Protein AF-A0A4S4DG27-F1 (afdb_monomer)

pLDDT: mean 75.04, std 24.44, range [25.06, 98.69]

Organism: Camellia sinensis var. sinensis (NCBI:txid542762)

Structure (mmCIF, N/CA/C/O backbone):
data_AF-A0A4S4DG27-F1
#
_entry.id   AF-A0A4S4DG27-F1
#
loop_
_atom_site.group_PDB
_atom_site.id
_atom_site.type_symbol
_atom_site.label_atom_id
_atom_site.label_alt_id
_atom_site.label_comp_id
_atom_site.label_asym_id
_atom_site.label_entity_id
_atom_site.label_seq_id
_atom_site.pdbx_PDB_ins_code
_atom_site.Cartn_x
_atom_site.Cartn_y
_atom_site.Cartn_z
_atom_site.occupancy
_atom_site.B_iso_or_equiv
_atom_site.auth_seq_id
_atom_site.auth_comp_id
_atom_site.auth_asym_id
_atom_site.auth_atom_id
_atom_site.pdbx_PDB_model_num
ATOM 1 N N . MET A 1 1 ? -19.578 58.127 8.971 1.00 31.83 1 MET A N 1
ATOM 2 C CA . MET A 1 1 ? -19.107 56.730 8.845 1.00 31.83 1 MET A CA 1
ATOM 3 C C . MET A 1 1 ? -17.955 56.717 7.856 1.00 31.83 1 MET A C 1
ATOM 5 O O . MET A 1 1 ? -18.185 56.857 6.665 1.00 31.83 1 MET A O 1
ATOM 9 N N . SER A 1 2 ? -16.724 56.705 8.370 1.00 25.06 2 SER A N 1
ATOM 10 C CA . SER A 1 2 ? -15.494 56.763 7.574 1.00 25.06 2 SER A CA 1
ATOM 11 C C . SER A 1 2 ? -15.225 55.399 6.943 1.00 25.06 2 SER A C 1
ATOM 13 O O . SER A 1 2 ? -15.121 54.395 7.647 1.00 25.06 2 SER A O 1
ATOM 15 N N . THR A 1 3 ? -15.148 55.359 5.617 1.00 27.80 3 THR A N 1
ATOM 16 C CA . THR A 1 3 ? -14.772 54.188 4.828 1.00 27.80 3 THR A CA 1
ATOM 17 C C . T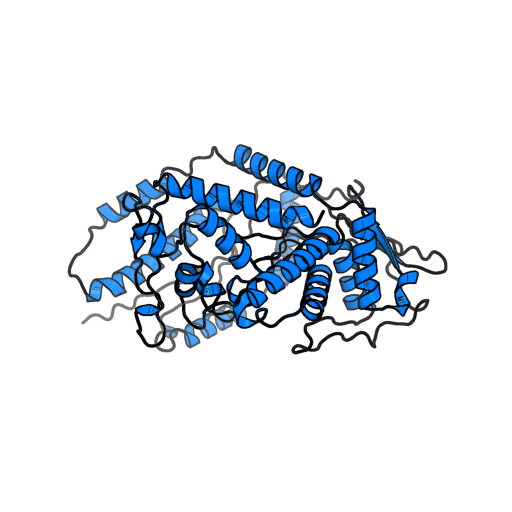HR A 1 3 ? -13.282 53.920 5.043 1.00 27.80 3 THR A C 1
ATOM 19 O O . THR A 1 3 ? -12.430 54.445 4.328 1.00 27.80 3 THR A O 1
ATOM 22 N N . ALA A 1 4 ? -12.945 53.111 6.047 1.00 27.42 4 ALA A N 1
ATOM 23 C CA . ALA A 1 4 ? -11.597 52.582 6.196 1.00 27.42 4 ALA A CA 1
ATOM 24 C C . ALA A 1 4 ? -11.331 51.604 5.039 1.00 27.42 4 ALA A C 1
ATOM 26 O O . ALA A 1 4 ? -11.720 50.438 5.081 1.00 27.42 4 ALA A O 1
ATOM 27 N N . LYS A 1 5 ? -10.700 52.090 3.964 1.00 25.20 5 LYS A N 1
ATOM 28 C CA . LYS A 1 5 ? -10.095 51.228 2.944 1.00 25.20 5 LYS A CA 1
ATOM 29 C C . LYS A 1 5 ? -8.916 50.506 3.597 1.00 25.20 5 LYS A C 1
ATOM 31 O O . LYS A 1 5 ? -7.836 51.074 3.718 1.00 25.20 5 LYS A O 1
ATOM 36 N N . PHE A 1 6 ? -9.124 49.269 4.030 1.00 31.59 6 PHE A N 1
ATOM 37 C CA . PHE A 1 6 ? -8.030 48.396 4.443 1.00 31.59 6 PHE A CA 1
ATOM 38 C C . PHE A 1 6 ? -7.349 47.836 3.192 1.00 31.59 6 PHE A C 1
ATOM 40 O O . PHE A 1 6 ? -7.938 47.058 2.445 1.00 31.59 6 PHE A O 1
ATOM 47 N N . ILE A 1 7 ? -6.114 48.272 2.945 1.00 26.44 7 ILE A N 1
ATOM 48 C CA . ILE A 1 7 ? -5.231 47.690 1.932 1.00 26.44 7 ILE A CA 1
ATOM 49 C C . ILE A 1 7 ? -4.602 46.449 2.569 1.00 26.44 7 ILE A C 1
ATOM 51 O O . ILE A 1 7 ? -3.733 46.578 3.430 1.00 26.44 7 ILE A O 1
ATOM 55 N N . LEU A 1 8 ? -5.039 45.250 2.172 1.00 30.89 8 LEU A N 1
ATOM 56 C CA . LEU A 1 8 ? -4.327 44.021 2.521 1.00 30.89 8 LEU A CA 1
ATOM 57 C C . LEU A 1 8 ? -3.276 43.750 1.441 1.00 30.89 8 LEU A C 1
ATOM 59 O O . LEU A 1 8 ? -3.596 43.348 0.322 1.00 30.89 8 LEU A O 1
ATOM 63 N N . LEU A 1 9 ? -2.013 44.011 1.771 1.00 28.42 9 LEU A N 1
ATOM 64 C CA . LEU A 1 9 ? -0.880 43.693 0.911 1.00 28.42 9 LEU A CA 1
ATOM 65 C C . LEU A 1 9 ? -0.522 42.213 1.110 1.00 28.42 9 LEU A C 1
ATOM 67 O O . LEU A 1 9 ? 0.079 41.849 2.119 1.00 28.42 9 LEU A O 1
ATOM 71 N N . ILE A 1 10 ? -0.899 41.347 0.167 1.00 32.72 10 ILE A N 1
ATOM 72 C CA . ILE A 1 10 ? -0.454 39.947 0.170 1.00 32.72 10 ILE A CA 1
ATOM 73 C C . ILE A 1 10 ? 0.900 39.894 -0.544 1.00 32.72 10 ILE A C 1
ATOM 75 O O . ILE A 1 10 ? 0.972 39.925 -1.773 1.00 32.72 10 ILE A O 1
ATOM 79 N N . LEU A 1 11 ? 1.985 39.832 0.232 1.00 29.34 11 LEU A N 1
ATOM 80 C CA . LEU A 1 11 ? 3.308 39.495 -0.293 1.00 29.34 11 LEU A CA 1
ATOM 81 C C . LEU A 1 11 ? 3.379 37.981 -0.523 1.00 29.34 11 LEU A C 1
ATOM 83 O O . LEU A 1 11 ? 3.430 37.204 0.427 1.00 29.34 11 LEU A O 1
ATOM 87 N N . ILE A 1 12 ? 3.428 37.559 -1.786 1.00 32.47 12 ILE A N 1
ATOM 88 C CA . ILE A 1 12 ? 3.826 36.193 -2.140 1.00 32.47 12 ILE A CA 1
ATOM 89 C C . ILE A 1 12 ? 5.352 36.197 -2.249 1.00 32.47 12 ILE A C 1
ATOM 91 O O . ILE A 1 12 ? 5.910 36.607 -3.268 1.00 32.47 12 ILE A O 1
ATOM 95 N N . ILE A 1 13 ? 6.028 35.791 -1.174 1.00 31.36 13 ILE A N 1
ATOM 96 C CA . ILE A 1 13 ? 7.481 35.603 -1.159 1.00 31.36 13 ILE A CA 1
ATOM 97 C C . ILE A 1 13 ? 7.757 34.146 -1.530 1.00 31.36 13 ILE A C 1
ATOM 99 O O . ILE A 1 13 ? 7.454 33.237 -0.764 1.00 31.36 13 ILE A O 1
ATOM 103 N N . LEU A 1 14 ? 8.334 33.917 -2.708 1.00 30.06 14 LEU A N 1
ATOM 104 C CA . LEU A 1 14 ? 8.926 32.627 -3.065 1.00 30.06 14 LEU A CA 1
ATOM 105 C C . LEU A 1 14 ? 10.435 32.760 -2.846 1.00 30.06 14 LEU A C 1
ATOM 107 O O . LEU A 1 14 ? 11.120 33.375 -3.662 1.00 30.06 14 LEU A O 1
ATOM 111 N N . LEU A 1 15 ? 10.919 32.271 -1.701 1.00 28.48 15 LEU A N 1
ATOM 112 C CA . LEU A 1 15 ? 12.336 32.317 -1.332 1.00 28.48 15 LEU A CA 1
ATOM 113 C C . LEU A 1 15 ? 13.125 31.235 -2.089 1.00 28.48 15 LEU A C 1
ATOM 115 O O . LEU A 1 15 ? 12.677 30.087 -2.130 1.00 28.48 15 LEU A O 1
ATOM 119 N N . PRO A 1 16 ? 14.321 31.545 -2.616 1.00 30.72 16 PRO A N 1
ATOM 120 C CA . PRO A 1 16 ? 15.330 30.528 -2.863 1.00 30.72 16 PRO A CA 1
ATOM 121 C C . PRO A 1 16 ? 15.828 29.997 -1.512 1.00 30.72 16 PRO A C 1
ATOM 123 O O . PRO A 1 16 ? 16.142 30.774 -0.607 1.00 30.72 16 PRO A O 1
ATOM 126 N N . ILE A 1 17 ? 15.897 28.676 -1.368 1.00 30.66 17 ILE A N 1
ATOM 127 C CA . ILE A 1 17 ? 16.534 28.032 -0.216 1.00 30.66 17 ILE A CA 1
ATOM 128 C C . ILE A 1 17 ? 18.040 28.288 -0.346 1.00 30.66 17 ILE A C 1
ATOM 130 O O . ILE A 1 17 ? 18.671 27.764 -1.259 1.00 30.66 17 ILE A O 1
ATOM 134 N N . SER A 1 18 ? 18.609 29.108 0.538 1.00 33.91 18 SER A N 1
ATOM 135 C CA . SER A 1 18 ? 20.061 29.202 0.708 1.00 33.91 18 SER A CA 1
ATOM 136 C C . SER A 1 18 ? 20.444 28.391 1.942 1.00 33.91 18 SER A C 1
ATOM 138 O O . SER A 1 18 ? 20.112 28.768 3.068 1.00 33.91 18 SER A O 1
ATOM 140 N N . LEU A 1 19 ? 21.074 27.240 1.707 1.00 33.69 19 LEU A N 1
ATOM 141 C CA . LEU A 1 19 ? 21.790 26.469 2.718 1.00 33.69 19 LEU A CA 1
ATOM 142 C C . LEU A 1 19 ? 23.228 26.992 2.752 1.00 33.69 19 LEU A C 1
ATOM 144 O O . LEU A 1 19 ? 23.865 27.112 1.704 1.00 33.69 19 LEU A O 1
ATOM 148 N N . SER A 1 20 ? 23.726 27.313 3.949 1.00 33.00 20 SER A N 1
ATOM 149 C CA . SER A 1 20 ? 25.120 27.709 4.150 1.00 33.00 20 SER A CA 1
ATOM 150 C C . SER A 1 20 ? 26.025 26.580 3.675 1.00 33.00 20 SER A C 1
ATOM 152 O O . SER A 1 20 ? 26.077 25.513 4.285 1.00 33.00 20 SER A O 1
ATOM 154 N N . SER A 1 21 ? 26.699 26.814 2.567 1.00 37.62 21 SER A N 1
ATOM 155 C CA . SER A 1 21 ? 27.554 25.847 1.907 1.00 37.62 21 SER A CA 1
ATOM 156 C C . SER A 1 21 ? 28.766 26.603 1.360 1.00 37.62 21 SER A C 1
ATOM 158 O O . SER A 1 21 ? 28.741 27.832 1.235 1.00 37.62 21 SER A O 1
ATOM 160 N N . SER A 1 22 ? 29.876 25.894 1.198 1.00 44.03 22 SER A N 1
ATOM 161 C CA . SER A 1 22 ? 31.203 26.451 0.914 1.00 44.03 22 SER A CA 1
ATOM 162 C C . SER A 1 22 ? 31.223 27.321 -0.358 1.00 44.03 22 SER A C 1
ATOM 164 O O . SER A 1 22 ? 30.326 27.244 -1.196 1.00 44.03 22 SER A O 1
ATOM 166 N N . SER A 1 23 ? 32.234 28.183 -0.530 1.00 45.78 23 SER A N 1
ATOM 167 C CA . SER A 1 23 ? 32.271 29.212 -1.591 1.00 45.78 23 SER A CA 1
ATOM 168 C C . SER A 1 23 ? 32.132 28.688 -3.032 1.00 45.78 23 SER A C 1
ATOM 170 O O . SER A 1 23 ? 31.773 29.462 -3.915 1.00 45.78 23 SER A O 1
ATOM 172 N N . GLU A 1 24 ? 32.370 27.397 -3.281 1.00 44.69 24 GLU A N 1
ATOM 173 C CA . GLU A 1 24 ? 32.125 26.748 -4.580 1.00 44.69 24 GLU A CA 1
ATOM 174 C C . GLU A 1 24 ? 30.658 26.304 -4.775 1.00 44.69 24 GLU A C 1
ATOM 176 O O . GLU A 1 24 ? 30.135 26.374 -5.889 1.00 44.69 24 GLU A O 1
ATOM 181 N N . GLU A 1 25 ? 29.948 25.926 -3.706 1.00 41.31 25 GLU A N 1
ATOM 182 C CA . GLU A 1 25 ? 28.531 25.514 -3.740 1.00 41.31 25 GLU A CA 1
ATOM 183 C C . GLU A 1 25 ? 27.596 26.701 -4.011 1.00 41.31 25 GLU A C 1
ATOM 185 O O . GLU A 1 25 ? 26.603 26.567 -4.733 1.00 41.31 25 GLU A O 1
ATOM 190 N N . SER A 1 26 ? 27.969 27.895 -3.536 1.00 45.25 26 SER A N 1
ATOM 191 C CA . SER A 1 26 ? 27.243 29.140 -3.817 1.00 45.25 26 SER A CA 1
ATOM 192 C C . SER A 1 26 ? 27.158 29.437 -5.322 1.00 45.25 26 SER A C 1
ATOM 194 O O . SER A 1 26 ? 26.108 29.856 -5.804 1.00 45.25 26 SER A O 1
ATOM 196 N N . GLY A 1 27 ? 28.223 29.170 -6.090 1.00 44.06 27 GLY A N 1
ATOM 197 C CA . GLY A 1 27 ? 28.263 29.460 -7.529 1.00 44.06 27 GLY A CA 1
ATOM 198 C C . GLY A 1 27 ? 27.381 28.529 -8.368 1.00 44.06 27 GLY A C 1
ATOM 199 O O . GLY A 1 27 ? 26.709 28.968 -9.304 1.00 44.06 27 GLY A O 1
ATOM 200 N N . ALA A 1 28 ? 27.325 27.241 -8.016 1.00 46.47 28 ALA A N 1
ATOM 201 C CA . ALA A 1 28 ? 26.483 26.263 -8.710 1.00 46.47 28 ALA A CA 1
ATOM 202 C C . ALA A 1 28 ? 24.987 26.473 -8.416 1.00 46.47 28 ALA A C 1
ATOM 204 O O . ALA A 1 28 ? 24.148 26.361 -9.316 1.00 46.47 28 ALA A O 1
ATOM 205 N N . ILE A 1 29 ? 24.655 26.833 -7.172 1.00 43.28 29 ILE A N 1
ATOM 206 C CA . ILE A 1 29 ? 23.289 27.164 -6.754 1.00 43.28 29 ILE A CA 1
ATOM 207 C C . ILE A 1 29 ? 22.826 28.464 -7.420 1.00 43.28 29 ILE A C 1
ATOM 209 O O . ILE A 1 29 ? 21.715 28.508 -7.948 1.00 43.28 29 ILE A O 1
ATOM 213 N N . GLU A 1 30 ? 23.675 29.492 -7.495 1.00 49.22 30 GLU A N 1
ATOM 214 C CA . GLU A 1 30 ? 23.364 30.723 -8.234 1.00 49.22 30 GLU A CA 1
ATOM 215 C C . GLU A 1 30 ? 23.133 30.462 -9.729 1.00 49.22 30 GLU A C 1
ATOM 217 O O . GLU A 1 30 ? 22.184 30.997 -10.308 1.00 49.22 30 GLU A O 1
ATOM 222 N N . ALA A 1 31 ? 23.921 29.581 -10.354 1.00 52.09 31 ALA A N 1
ATOM 223 C CA . ALA A 1 31 ? 23.728 29.199 -11.753 1.00 52.09 31 ALA A CA 1
ATOM 224 C C . ALA A 1 31 ? 22.407 28.438 -11.986 1.00 52.09 31 ALA A C 1
ATOM 226 O O . ALA A 1 31 ? 21.728 28.656 -12.995 1.00 52.09 31 ALA A O 1
ATOM 227 N N . LEU A 1 32 ? 22.012 27.559 -11.058 1.00 45.12 32 LEU A N 1
ATOM 228 C CA . LEU A 1 32 ? 20.742 26.831 -11.116 1.00 45.12 32 LEU A CA 1
ATOM 229 C C . LEU A 1 32 ? 19.544 27.763 -10.888 1.00 45.12 32 LEU A C 1
ATOM 231 O O . LEU A 1 32 ? 18.575 27.704 -11.648 1.00 45.12 32 LEU A O 1
ATOM 235 N N . ILE A 1 33 ? 19.627 28.650 -9.893 1.00 49.59 33 ILE A N 1
ATOM 236 C CA . ILE A 1 33 ? 18.617 29.681 -9.632 1.00 49.59 33 ILE A CA 1
ATOM 237 C C . ILE A 1 33 ? 18.472 30.577 -10.862 1.00 49.59 33 ILE A C 1
ATOM 239 O O . ILE A 1 33 ? 17.353 30.766 -11.326 1.00 49.59 33 ILE A O 1
ATOM 243 N N . GLY A 1 34 ? 19.573 31.024 -11.472 1.00 53.88 34 GLY A N 1
ATOM 244 C CA . GLY A 1 34 ? 19.539 31.821 -12.700 1.00 53.88 34 GLY A CA 1
ATOM 245 C C . GLY A 1 34 ? 18.838 31.110 -13.866 1.00 53.88 34 GLY A C 1
ATOM 246 O O . GLY A 1 34 ? 18.043 31.720 -14.582 1.00 53.88 34 GLY A O 1
ATOM 247 N N . ARG A 1 35 ? 19.048 29.795 -14.035 1.00 55.97 35 ARG A N 1
ATOM 248 C CA . ARG A 1 35 ? 18.357 28.989 -15.066 1.00 55.97 35 ARG A CA 1
ATOM 249 C C . ARG A 1 35 ? 16.867 28.791 -14.775 1.00 55.97 35 ARG A C 1
ATOM 251 O O . ARG A 1 35 ? 16.069 28.741 -15.712 1.00 55.97 35 ARG A O 1
ATOM 258 N N . LEU A 1 36 ? 16.484 28.659 -13.506 1.00 44.69 36 LEU A N 1
ATOM 259 C CA . LEU A 1 36 ? 15.084 28.542 -13.087 1.00 44.69 36 LEU A CA 1
ATOM 260 C C . LEU A 1 36 ? 14.352 29.886 -13.187 1.00 44.69 36 LEU A C 1
ATOM 262 O O . LEU A 1 36 ? 13.216 29.930 -13.658 1.00 44.69 36 LEU A O 1
ATOM 266 N N . GLU A 1 37 ? 15.017 30.987 -12.832 1.00 55.12 37 GLU A N 1
ATOM 267 C CA . GLU A 1 37 ? 14.521 32.349 -13.033 1.00 55.12 37 GLU A CA 1
ATOM 268 C C . GLU A 1 37 ? 14.315 32.656 -14.519 1.00 55.12 37 GLU A C 1
ATOM 270 O O . GLU A 1 37 ? 13.282 33.217 -14.879 1.00 55.12 37 GLU A O 1
ATOM 275 N N . ALA A 1 38 ? 15.218 32.202 -15.396 1.00 59.56 38 ALA A N 1
ATOM 276 C CA . ALA A 1 38 ? 15.082 32.364 -16.845 1.00 59.56 38 ALA A CA 1
ATOM 277 C C . ALA A 1 38 ? 13.864 31.628 -17.444 1.00 59.56 38 ALA A C 1
ATOM 279 O O . ALA A 1 38 ? 13.380 32.008 -18.508 1.00 59.56 38 ALA A O 1
ATOM 280 N N . LYS A 1 39 ? 13.346 30.591 -16.770 1.00 58.22 39 LYS A N 1
ATOM 281 C CA . LYS A 1 39 ? 12.126 29.861 -17.170 1.00 58.22 39 LYS A CA 1
ATOM 282 C C . LYS A 1 39 ? 10.857 30.373 -16.481 1.00 58.22 39 LYS A C 1
ATOM 284 O O . LYS A 1 39 ? 9.767 29.866 -16.752 1.00 58.22 39 LYS A O 1
ATOM 289 N N . ARG A 1 40 ? 10.972 31.347 -15.575 1.00 58.56 40 ARG A N 1
ATOM 290 C CA . ARG A 1 40 ? 9.845 31.874 -14.804 1.00 58.56 40 ARG A CA 1
ATOM 291 C C . ARG A 1 40 ? 8.962 32.748 -15.695 1.00 58.56 40 ARG A C 1
ATOM 293 O O . ARG A 1 40 ? 9.451 33.610 -16.418 1.00 58.56 40 ARG A O 1
ATOM 300 N N . SER A 1 41 ? 7.643 32.559 -15.618 1.00 65.06 41 SER A N 1
ATOM 301 C CA . SER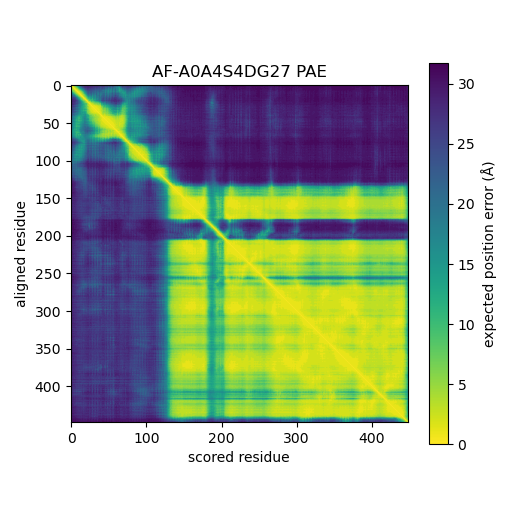 A 1 41 ? 6.685 33.434 -16.306 1.00 65.06 41 SER A CA 1
ATOM 302 C C . SER A 1 41 ? 6.850 34.884 -15.845 1.00 65.06 41 SER A C 1
ATOM 304 O O . SER A 1 41 ? 7.244 35.134 -14.705 1.00 65.06 41 SER A O 1
ATOM 306 N N . THR A 1 42 ? 6.525 35.855 -16.696 1.00 73.81 42 THR A N 1
ATOM 307 C CA . THR A 1 42 ? 6.677 37.272 -16.343 1.00 73.81 42 THR A CA 1
ATOM 308 C C . THR A 1 42 ? 5.880 37.624 -15.076 1.00 73.81 42 THR A C 1
ATOM 310 O O . THR A 1 42 ? 4.841 37.009 -14.805 1.00 73.81 42 THR A O 1
ATOM 313 N N . PRO A 1 43 ? 6.317 38.624 -14.286 1.00 63.44 43 PRO A N 1
ATOM 314 C CA . PRO A 1 43 ? 5.583 39.071 -13.101 1.00 63.44 43 PRO A CA 1
ATOM 315 C C . PRO A 1 43 ? 4.109 39.391 -13.380 1.00 63.44 43 PRO A C 1
ATOM 317 O O . PRO A 1 43 ? 3.255 39.068 -12.562 1.00 63.44 43 PRO A O 1
ATOM 320 N N . SER A 1 44 ? 3.801 39.929 -14.564 1.00 67.75 44 SER A N 1
ATOM 321 C CA . SER A 1 44 ? 2.429 40.205 -15.003 1.00 67.75 44 SER A CA 1
ATOM 322 C C . SER A 1 44 ? 1.572 38.942 -15.146 1.00 67.75 44 SER A C 1
ATOM 324 O O . SER A 1 44 ? 0.421 38.937 -14.716 1.00 67.75 44 SER A O 1
ATOM 326 N N . VAL A 1 45 ? 2.123 37.854 -15.696 1.00 72.81 45 VAL A N 1
ATOM 327 C CA . VAL A 1 45 ? 1.421 36.565 -15.833 1.00 72.81 45 VAL A CA 1
ATOM 328 C C . VAL A 1 45 ? 1.169 35.940 -14.461 1.00 72.81 45 VAL A C 1
ATOM 330 O O . VAL A 1 45 ? 0.075 35.443 -14.196 1.00 72.81 45 VAL A O 1
ATOM 333 N N . GLN A 1 46 ? 2.153 36.016 -13.562 1.00 65.00 46 GLN A N 1
ATOM 334 C CA . GLN A 1 46 ? 2.016 35.525 -12.188 1.00 65.00 46 GLN A CA 1
ATOM 335 C C . GLN A 1 46 ? 0.964 36.321 -11.398 1.00 65.00 46 GLN A C 1
ATOM 337 O O . GLN A 1 46 ? 0.137 35.735 -10.699 1.00 65.00 46 GLN A O 1
ATOM 342 N N . GLU A 1 47 ? 0.946 37.647 -11.544 1.00 68.19 47 GLU A N 1
ATOM 343 C CA . GLU A 1 47 ? -0.046 38.520 -10.912 1.00 68.19 47 GLU A CA 1
ATOM 344 C C . GLU A 1 47 ? -1.465 38.232 -11.420 1.00 68.19 47 GLU A C 1
ATOM 346 O O . GLU A 1 47 ? -2.416 38.168 -10.639 1.00 68.19 47 GLU A O 1
ATOM 351 N N . HIS A 1 48 ? -1.608 38.005 -12.727 1.00 72.31 48 HIS A N 1
ATOM 352 C CA . HIS A 1 48 ? -2.889 37.674 -13.341 1.00 72.31 48 HIS A CA 1
ATOM 353 C C . HIS A 1 48 ? -3.425 36.323 -12.846 1.00 72.31 48 HIS A C 1
ATOM 355 O O . HIS A 1 48 ? -4.602 36.214 -12.503 1.00 72.31 48 HIS A O 1
ATOM 361 N N . ALA A 1 49 ? -2.556 35.313 -12.726 1.00 64.31 49 ALA A N 1
ATOM 362 C CA . ALA A 1 49 ? -2.917 34.016 -12.160 1.00 64.31 49 ALA A CA 1
ATOM 363 C C . ALA A 1 49 ? -3.360 34.131 -10.689 1.00 64.31 49 ALA A C 1
ATOM 365 O O . ALA A 1 49 ? -4.389 33.572 -10.309 1.00 64.31 49 ALA A O 1
ATOM 366 N N . ALA A 1 50 ? -2.639 34.908 -9.874 1.00 59.75 50 ALA A N 1
ATOM 367 C CA . ALA A 1 50 ? -2.999 35.143 -8.474 1.00 59.75 50 ALA A CA 1
ATOM 368 C C . ALA A 1 50 ? -4.354 35.863 -8.335 1.00 59.75 50 ALA A C 1
ATOM 370 O O . ALA A 1 50 ? -5.201 35.453 -7.536 1.00 59.75 50 ALA A O 1
ATOM 371 N N . LYS A 1 51 ? -4.607 36.880 -9.169 1.00 66.12 51 LYS A N 1
ATOM 372 C CA . LYS A 1 51 ? -5.905 37.568 -9.245 1.00 66.12 51 LYS A CA 1
ATOM 373 C C . LYS A 1 51 ? -7.033 36.630 -9.670 1.00 66.12 51 LYS A C 1
ATOM 375 O O . LYS A 1 51 ? -8.115 36.707 -9.097 1.00 66.12 51 LYS A O 1
ATOM 380 N N . ALA A 1 52 ? -6.792 35.723 -10.617 1.00 64.62 52 ALA A N 1
ATOM 381 C CA . ALA A 1 52 ? -7.790 34.749 -11.061 1.00 64.62 52 ALA A CA 1
ATOM 382 C C . ALA A 1 52 ? -8.184 33.759 -9.949 1.00 64.62 52 ALA A C 1
ATOM 384 O O . ALA A 1 52 ? -9.363 33.436 -9.800 1.00 64.62 52 ALA A O 1
ATOM 385 N N . VAL A 1 53 ? -7.222 33.315 -9.133 1.00 56.56 53 VAL A N 1
ATOM 386 C CA . VAL A 1 53 ? -7.495 32.475 -7.953 1.00 56.56 53 VAL A CA 1
ATOM 387 C C . VAL A 1 53 ? -8.309 33.252 -6.919 1.00 56.56 53 VAL A C 1
ATOM 389 O O . VAL A 1 53 ? -9.337 32.761 -6.456 1.00 56.56 53 VAL A O 1
ATOM 392 N N . LEU A 1 54 ? -7.907 34.488 -6.606 1.00 54.09 54 LEU A N 1
ATOM 393 C CA . LEU A 1 54 ? -8.633 35.323 -5.649 1.00 54.09 54 LEU A CA 1
ATOM 394 C C . LEU A 1 54 ? -10.050 35.654 -6.136 1.00 54.09 54 LEU A C 1
ATOM 396 O O . LEU A 1 54 ? -10.981 35.629 -5.342 1.00 54.09 54 LEU A O 1
ATOM 400 N N . HIS A 1 55 ? -10.243 35.889 -7.434 1.00 61.16 55 HIS A N 1
ATOM 401 C CA . HIS A 1 55 ? -11.563 36.122 -8.019 1.00 61.16 55 HIS A CA 1
ATOM 402 C C . HIS A 1 55 ? -12.496 34.917 -7.880 1.00 61.16 55 HIS A C 1
ATOM 404 O O . HIS A 1 55 ? -13.699 35.091 -7.711 1.00 61.16 55 HIS A O 1
ATOM 410 N N . ARG A 1 56 ? -11.968 33.689 -7.916 1.00 53.69 56 ARG A N 1
ATOM 411 C CA . ARG A 1 56 ? -12.772 32.481 -7.667 1.00 53.69 56 ARG A CA 1
ATOM 412 C C . ARG A 1 56 ? -13.167 32.325 -6.200 1.00 53.69 56 ARG A C 1
ATOM 414 O O . ARG A 1 56 ? -14.219 31.764 -5.926 1.00 53.69 56 ARG A O 1
ATOM 421 N N . LEU A 1 57 ? -12.331 32.801 -5.279 1.00 45.34 57 LEU A N 1
ATOM 422 C CA . LEU A 1 57 ? -12.537 32.634 -3.840 1.00 45.34 57 LEU A CA 1
ATOM 423 C C . LEU A 1 57 ? -13.341 33.784 -3.214 1.00 45.34 57 LEU A C 1
ATOM 425 O O . LEU A 1 57 ? -14.171 33.543 -2.345 1.00 45.34 57 LEU A O 1
ATOM 429 N N . LEU A 1 58 ? -13.092 35.026 -3.640 1.00 57.66 58 LEU A N 1
ATOM 430 C CA . LEU A 1 58 ? -13.651 36.261 -3.075 1.00 57.66 58 LEU A CA 1
ATOM 431 C C . LEU A 1 58 ? -13.958 37.294 -4.187 1.00 57.66 58 LEU A C 1
ATOM 433 O O . LEU A 1 58 ? -13.325 38.355 -4.246 1.00 57.66 58 LEU A O 1
ATOM 437 N N . PRO A 1 59 ? -14.927 37.015 -5.081 1.00 58.97 59 PRO A N 1
ATOM 438 C CA . PRO A 1 59 ? -15.170 37.800 -6.298 1.00 58.97 59 PRO A CA 1
ATOM 439 C C . PRO A 1 59 ? -15.497 39.281 -6.046 1.00 58.97 59 PRO A C 1
ATOM 441 O O . PRO A 1 59 ? -15.095 40.141 -6.825 1.00 58.97 59 PRO A O 1
ATOM 444 N N . THR A 1 60 ? -16.160 39.611 -4.936 1.00 61.03 60 THR A N 1
ATOM 445 C CA . THR A 1 60 ? -16.573 40.988 -4.598 1.00 61.03 60 THR A CA 1
ATOM 446 C C . THR A 1 60 ? -15.455 41.859 -4.023 1.00 61.03 60 THR A C 1
ATOM 448 O O . THR A 1 60 ? -15.642 43.065 -3.879 1.00 61.03 60 THR A O 1
ATOM 451 N N . HIS A 1 61 ? -14.297 41.280 -3.686 1.00 54.97 61 HIS A N 1
ATOM 452 C CA . HIS A 1 61 ? -13.226 41.988 -2.976 1.00 54.97 61 HIS A CA 1
ATOM 453 C C . HIS A 1 61 ? -11.901 42.037 -3.733 1.00 54.97 61 HIS A C 1
ATOM 455 O O . HIS A 1 61 ? -10.959 42.645 -3.240 1.00 54.97 61 HIS A O 1
ATOM 461 N N . VAL A 1 62 ? -11.811 41.468 -4.939 1.00 53.31 62 VAL A N 1
ATOM 462 C CA . VAL A 1 62 ? -10.563 41.388 -5.725 1.00 53.31 62 VAL A CA 1
ATOM 463 C C . VAL A 1 62 ? -9.901 42.755 -5.923 1.00 53.31 62 VAL A C 1
ATOM 465 O O . VAL A 1 62 ? -8.681 42.868 -5.830 1.00 53.31 62 VAL A O 1
ATOM 468 N N . SER A 1 63 ? -10.694 43.810 -6.135 1.00 58.66 63 SER A N 1
ATOM 469 C CA . SER A 1 63 ? -10.211 45.187 -6.316 1.00 58.66 63 SER A CA 1
ATOM 470 C C . SER A 1 63 ? -9.614 45.819 -5.054 1.00 58.66 63 SER A C 1
ATOM 472 O O . SER A 1 63 ? -8.975 46.865 -5.139 1.00 58.66 63 SER A O 1
ATOM 474 N N . SER A 1 64 ? -9.821 45.211 -3.884 1.00 59.88 64 SER A N 1
ATOM 475 C CA . SER A 1 64 ? -9.259 45.659 -2.606 1.00 59.88 64 SER A CA 1
ATOM 476 C C . SER A 1 64 ? -7.843 45.124 -2.352 1.00 59.88 64 SER A C 1
ATOM 478 O O . SER A 1 64 ? -7.204 45.559 -1.395 1.00 59.88 64 SER A O 1
ATOM 480 N N . PHE A 1 65 ? -7.335 44.221 -3.201 1.00 49.88 65 PHE A N 1
ATOM 481 C CA . PHE A 1 65 ? -6.013 43.610 -3.052 1.00 49.88 65 PHE A CA 1
ATOM 482 C C . PHE A 1 65 ? -5.043 44.121 -4.117 1.00 49.88 65 PHE A C 1
ATOM 484 O O . PHE A 1 65 ? -5.335 44.109 -5.315 1.00 49.88 65 PHE A O 1
ATOM 491 N N . GLN A 1 66 ? -3.852 44.529 -3.678 1.00 54.59 66 GLN A N 1
ATOM 492 C CA . GLN A 1 66 ? -2.726 44.786 -4.569 1.00 54.59 66 GLN A CA 1
ATOM 493 C C . GLN A 1 66 ? -1.725 43.641 -4.478 1.00 54.59 66 GLN A C 1
ATOM 495 O O . GLN A 1 66 ? -1.288 43.263 -3.392 1.00 54.59 66 GLN A O 1
ATOM 500 N N . PHE A 1 67 ? -1.364 43.105 -5.638 1.00 55.53 67 PHE A N 1
ATOM 501 C CA . PHE A 1 67 ? -0.387 42.037 -5.774 1.00 55.53 67 PHE A CA 1
ATOM 502 C C . PHE A 1 67 ? 0.921 42.635 -6.280 1.00 55.53 67 PHE A C 1
ATOM 504 O O . PHE A 1 67 ? 0.931 43.379 -7.258 1.00 55.53 67 PHE A O 1
ATOM 511 N N . LYS A 1 68 ? 2.033 42.310 -5.621 1.00 53.62 68 LYS A N 1
ATOM 512 C CA . LYS A 1 68 ? 3.374 42.683 -6.075 1.00 53.62 68 LYS A CA 1
ATOM 513 C C . LYS A 1 68 ? 4.277 41.465 -5.972 1.00 53.62 68 LYS A C 1
ATOM 515 O O . LYS A 1 68 ? 4.446 40.911 -4.889 1.00 53.62 68 LYS A O 1
ATOM 520 N N . ILE A 1 69 ? 4.857 41.054 -7.096 1.00 56.41 69 ILE A N 1
ATOM 521 C CA . ILE A 1 69 ? 5.851 39.980 -7.120 1.00 56.41 69 ILE A CA 1
ATOM 522 C C . ILE A 1 69 ? 7.178 40.552 -6.610 1.00 56.41 69 ILE A C 1
ATOM 524 O O . ILE A 1 69 ? 7.709 41.499 -7.190 1.00 56.41 69 ILE A O 1
ATOM 528 N N . VAL A 1 70 ? 7.706 39.997 -5.518 1.00 54.00 70 VAL A N 1
ATOM 529 C CA . VAL A 1 70 ? 9.006 40.384 -4.950 1.00 54.00 70 VAL A CA 1
ATOM 530 C C . VAL A 1 70 ? 10.023 39.312 -5.319 1.00 54.00 70 VAL A C 1
ATOM 532 O O . VAL A 1 70 ? 9.888 38.163 -4.909 1.00 54.00 70 VAL A O 1
ATOM 535 N N . SER A 1 71 ? 11.011 39.669 -6.139 1.00 48.72 71 SER A N 1
ATOM 536 C CA . SER A 1 71 ? 11.933 38.706 -6.752 1.00 48.72 71 SER A CA 1
ATOM 537 C C . SER A 1 71 ? 13.268 38.526 -6.025 1.00 48.72 71 SER A C 1
ATOM 539 O O . SER A 1 71 ? 13.957 37.561 -6.325 1.00 48.72 71 SER A O 1
ATOM 541 N N . LYS A 1 72 ? 13.645 39.374 -5.055 1.00 46.47 72 LYS A N 1
ATOM 542 C CA . LYS A 1 72 ? 14.906 39.224 -4.301 1.00 46.47 72 LYS A CA 1
ATOM 543 C C . LYS A 1 72 ? 14.760 39.667 -2.843 1.00 46.47 72 LYS A C 1
ATOM 545 O O . LYS A 1 72 ? 14.421 40.818 -2.587 1.00 46.47 72 LYS A O 1
ATOM 550 N N . VAL A 1 73 ? 15.057 38.769 -1.903 1.00 40.78 73 VAL A N 1
ATOM 551 C CA . VAL A 1 73 ? 15.346 39.101 -0.496 1.00 40.78 73 VAL A CA 1
ATOM 552 C C . VAL A 1 73 ? 16.851 38.867 -0.288 1.00 40.78 73 VAL A C 1
ATOM 554 O O . VAL A 1 73 ? 17.335 37.817 -0.712 1.00 40.78 73 VAL A O 1
ATOM 557 N N . PRO A 1 74 ? 17.617 39.815 0.285 1.00 34.41 74 PRO A N 1
ATOM 558 C CA . PRO A 1 74 ? 19.055 39.643 0.465 1.00 34.41 74 PRO A CA 1
ATOM 559 C C . PRO A 1 74 ? 19.394 38.472 1.412 1.00 34.41 74 PRO A C 1
ATOM 561 O O . PRO A 1 74 ? 18.654 38.219 2.370 1.00 34.41 74 PRO A O 1
ATOM 564 N N . PRO A 1 75 ? 20.528 37.778 1.185 1.00 39.00 75 PRO A N 1
ATOM 565 C CA . PRO A 1 75 ? 20.844 36.482 1.798 1.00 39.00 75 PRO A CA 1
ATOM 566 C C . PRO A 1 75 ? 21.037 36.501 3.324 1.00 39.00 75 PRO A C 1
ATOM 568 O O . PRO A 1 75 ? 21.029 35.447 3.949 1.00 39.00 75 PRO A O 1
ATOM 571 N N . SER A 1 76 ? 21.128 37.669 3.964 1.00 35.66 76 SER A N 1
ATOM 572 C CA . SER A 1 76 ? 21.299 37.799 5.420 1.00 35.66 76 SER A CA 1
ATOM 573 C C . SER A 1 76 ? 20.012 37.625 6.246 1.00 35.66 76 SER A C 1
ATOM 575 O O . SER A 1 76 ? 20.017 37.883 7.447 1.00 35.66 76 SER A O 1
ATOM 577 N N . SER A 1 77 ? 18.895 37.204 5.642 1.00 41.28 77 SER A N 1
ATOM 578 C CA . SER A 1 77 ? 17.577 37.188 6.307 1.00 41.28 77 SER A CA 1
ATOM 579 C C . SER A 1 77 ? 16.713 35.949 6.013 1.00 41.28 77 SER A C 1
ATOM 581 O O . SER A 1 77 ? 15.485 35.998 6.110 1.00 41.28 77 SER A O 1
ATOM 583 N N . SER A 1 78 ? 17.333 34.807 5.694 1.00 47.28 78 SER A N 1
ATOM 584 C CA . SER A 1 78 ? 16.622 33.570 5.315 1.00 47.28 78 SER A CA 1
ATOM 585 C C . SER A 1 78 ? 15.773 32.963 6.446 1.00 47.28 78 SER A C 1
ATOM 587 O O . SER A 1 78 ? 14.651 32.525 6.197 1.00 47.28 78 SER A O 1
ATOM 589 N N . MET A 1 79 ? 16.237 33.014 7.700 1.00 38.09 79 MET A N 1
ATOM 590 C CA . MET A 1 79 ? 15.462 32.537 8.860 1.00 38.09 79 MET A CA 1
ATOM 591 C C . MET A 1 79 ? 14.328 33.492 9.254 1.00 38.09 79 MET A C 1
ATOM 593 O O . MET A 1 79 ? 13.234 33.042 9.593 1.00 38.09 79 MET A O 1
ATOM 597 N N . LEU A 1 80 ? 14.534 34.809 9.144 1.00 38.72 80 LEU A N 1
ATOM 598 C CA . LEU A 1 80 ? 13.491 35.800 9.432 1.00 38.72 80 LEU A CA 1
ATOM 599 C C . LEU A 1 80 ? 12.339 35.720 8.422 1.00 38.72 80 LEU A C 1
ATOM 601 O O . LEU A 1 80 ? 11.186 35.826 8.820 1.00 38.72 80 LEU A O 1
ATOM 605 N N . GLY A 1 81 ? 12.625 35.473 7.139 1.00 39.84 81 GLY A N 1
ATOM 606 C CA . GLY A 1 81 ? 11.602 35.367 6.092 1.00 39.84 81 GLY A CA 1
ATOM 607 C C . GLY A 1 81 ? 10.682 34.149 6.238 1.00 39.84 81 GLY A C 1
ATOM 608 O O . GLY A 1 81 ? 9.466 34.282 6.097 1.00 39.84 81 GLY A O 1
ATOM 609 N N . PHE A 1 82 ? 11.240 32.980 6.574 1.00 39.50 82 PHE A N 1
ATOM 610 C CA . PHE A 1 82 ? 10.459 31.754 6.800 1.00 39.50 82 PHE A CA 1
ATOM 611 C C . PHE A 1 82 ? 9.582 31.869 8.050 1.00 39.50 82 PHE A C 1
ATOM 613 O O . PHE A 1 82 ? 8.392 31.551 8.024 1.00 39.50 82 PHE A O 1
ATOM 620 N N . THR A 1 83 ? 10.161 32.416 9.120 1.00 39.84 83 THR A N 1
ATOM 621 C CA . THR A 1 83 ? 9.471 32.657 10.389 1.00 39.84 83 THR A CA 1
ATOM 622 C C . THR A 1 83 ? 8.347 33.678 10.206 1.00 39.84 83 THR A C 1
ATOM 624 O O . THR A 1 83 ? 7.237 33.456 10.677 1.00 39.84 83 THR A O 1
ATOM 627 N N . LEU A 1 84 ? 8.575 34.747 9.433 1.00 40.78 84 LEU A N 1
ATOM 628 C CA . LEU A 1 84 ? 7.575 35.778 9.152 1.00 40.78 84 LEU A CA 1
ATOM 629 C C . LEU A 1 84 ? 6.411 35.258 8.289 1.00 40.78 84 LEU A C 1
ATOM 631 O O . LEU A 1 84 ? 5.266 35.602 8.562 1.00 40.78 84 LEU A O 1
ATOM 635 N N . PHE A 1 85 ? 6.661 34.399 7.293 1.00 43.81 85 PHE A N 1
ATOM 636 C CA . PHE A 1 85 ? 5.598 33.781 6.485 1.00 43.81 85 PHE A CA 1
ATOM 637 C C . PHE A 1 85 ? 4.716 32.836 7.317 1.00 43.81 85 PHE A C 1
ATOM 639 O O . PHE A 1 85 ? 3.485 32.889 7.227 1.00 43.81 85 PHE A O 1
ATOM 646 N N . PHE A 1 86 ? 5.331 32.012 8.171 1.00 43.03 86 PHE A N 1
ATOM 647 C CA . PHE A 1 86 ? 4.603 31.116 9.068 1.00 43.03 86 PHE A CA 1
ATOM 648 C C . PHE A 1 86 ? 3.815 31.908 10.125 1.00 43.03 86 PHE A C 1
ATOM 650 O O . PHE A 1 86 ? 2.636 31.632 10.339 1.00 43.03 86 PHE A O 1
ATOM 657 N N . LEU A 1 87 ? 4.408 32.966 10.696 1.00 41.69 87 LEU A N 1
ATOM 658 C CA . LEU A 1 87 ? 3.726 33.887 11.612 1.00 41.69 87 LEU A CA 1
ATOM 659 C C . LEU A 1 87 ? 2.550 34.601 10.946 1.00 41.69 87 LEU A C 1
ATOM 661 O O . LEU A 1 87 ? 1.482 34.655 11.540 1.00 41.69 87 LEU A O 1
ATOM 665 N N . ILE A 1 88 ? 2.698 35.117 9.724 1.00 46.69 88 ILE A N 1
ATOM 666 C CA . ILE A 1 88 ? 1.603 35.790 9.007 1.00 46.69 88 ILE A CA 1
ATOM 667 C C . ILE A 1 88 ? 0.469 34.801 8.716 1.00 46.69 88 ILE A C 1
ATOM 669 O O . ILE A 1 88 ? -0.695 35.142 8.901 1.00 46.69 88 ILE A O 1
ATOM 673 N N . THR A 1 89 ? 0.787 33.564 8.333 1.00 47.72 89 THR A N 1
ATOM 674 C CA . THR A 1 89 ? -0.223 32.532 8.045 1.00 47.72 89 THR A CA 1
ATOM 675 C C . THR A 1 89 ? -0.965 32.096 9.312 1.00 47.72 89 THR A C 1
ATOM 677 O O . THR A 1 89 ? -2.192 32.000 9.305 1.00 47.72 89 THR A O 1
ATOM 680 N N . ILE A 1 90 ? -0.246 31.912 10.425 1.00 45.00 90 ILE A N 1
ATOM 681 C CA . ILE A 1 90 ? -0.827 31.612 11.741 1.00 45.00 90 ILE A CA 1
ATOM 682 C C . ILE A 1 90 ? -1.672 32.791 12.235 1.00 45.00 90 ILE A C 1
ATOM 684 O O . ILE A 1 90 ? -2.799 32.586 12.678 1.00 45.00 90 ILE A O 1
ATOM 688 N N . VAL A 1 91 ? -1.185 34.027 12.111 1.00 45.12 91 VAL A N 1
ATOM 689 C CA . VAL A 1 91 ? -1.926 35.236 12.498 1.00 45.12 91 VAL A CA 1
ATOM 690 C C . VAL A 1 91 ? -3.193 35.387 11.659 1.00 45.12 91 VAL A C 1
ATOM 692 O O . VAL A 1 91 ? -4.240 35.665 12.227 1.00 45.12 91 VAL A O 1
ATOM 695 N N . ILE A 1 92 ? -3.153 35.133 10.347 1.00 49.59 92 ILE A N 1
ATOM 696 C CA . ILE A 1 92 ? -4.347 35.142 9.487 1.00 49.59 92 ILE A CA 1
ATOM 697 C C . ILE A 1 92 ? -5.323 34.033 9.899 1.00 49.59 92 ILE A C 1
ATOM 699 O O . ILE A 1 92 ? -6.517 34.298 10.015 1.00 49.59 92 ILE A O 1
ATOM 703 N N . TYR A 1 93 ? -4.844 32.817 10.178 1.00 46.59 93 TYR A N 1
ATOM 704 C CA . TYR A 1 93 ? -5.694 31.711 10.628 1.00 46.59 93 TYR A CA 1
ATOM 705 C C . TYR A 1 93 ? -6.372 32.017 11.971 1.00 46.59 93 TYR A C 1
ATOM 707 O O . TYR A 1 93 ? -7.590 31.881 12.093 1.00 46.59 93 TYR A O 1
ATOM 715 N N . PHE A 1 94 ? -5.620 32.513 12.959 1.00 43.97 94 PHE A N 1
ATOM 716 C CA . PHE A 1 94 ? -6.167 32.922 14.253 1.00 43.97 94 PHE A CA 1
ATOM 717 C C . PHE A 1 94 ? -7.069 34.151 14.140 1.00 43.97 94 PHE A C 1
ATOM 719 O O . PHE A 1 94 ? -8.067 34.217 14.847 1.00 43.97 94 PHE A O 1
ATOM 726 N N . PHE A 1 95 ? -6.789 35.095 13.240 1.00 45.31 95 PHE A N 1
ATOM 727 C CA . PHE A 1 95 ? -7.642 36.262 13.014 1.00 45.31 95 PHE A CA 1
ATOM 728 C C . PHE A 1 95 ? -8.967 35.867 12.354 1.00 45.31 95 PHE A C 1
ATOM 730 O O . PHE A 1 95 ? -10.023 36.296 12.807 1.00 45.31 95 PHE A O 1
ATOM 737 N N . VAL A 1 96 ? -8.942 34.980 11.354 1.00 47.03 96 VAL A N 1
ATOM 738 C CA . VAL A 1 96 ? -10.150 34.436 10.713 1.00 47.03 96 VAL A CA 1
ATOM 739 C C . VAL A 1 96 ? -10.942 33.571 11.695 1.00 47.03 96 VAL A C 1
ATOM 741 O O . VAL A 1 96 ? -12.159 33.714 11.780 1.00 47.03 96 VAL A O 1
ATOM 744 N N . SER A 1 97 ? -10.276 32.729 12.490 1.00 42.53 97 SER A N 1
ATOM 745 C CA . SER A 1 97 ? -10.925 31.893 13.509 1.00 42.53 97 SER A CA 1
ATOM 746 C C . SER A 1 97 ? -11.495 32.719 14.669 1.00 42.53 97 SER A C 1
ATOM 748 O O . SER A 1 97 ? -12.585 32.423 15.154 1.00 42.53 97 SER A O 1
ATOM 750 N N . SER A 1 98 ? -10.792 33.767 15.102 1.00 42.72 98 SER A N 1
ATOM 751 C CA . SER A 1 98 ? -11.234 34.676 16.164 1.00 42.72 98 SER A CA 1
ATOM 752 C C . SER A 1 98 ? -12.363 35.587 15.686 1.00 42.72 98 SER A C 1
ATOM 754 O O . SER A 1 98 ? -13.331 35.769 16.410 1.00 42.72 98 SER A O 1
ATOM 756 N N . TYR A 1 99 ? -12.339 36.063 14.436 1.00 43.03 99 TYR A N 1
ATOM 757 C CA . TYR A 1 99 ? -13.461 36.794 13.835 1.00 43.03 99 TYR A CA 1
ATOM 758 C C . TYR A 1 99 ? -14.717 35.915 13.702 1.00 43.03 99 TYR A C 1
ATOM 760 O O . TYR A 1 99 ? -15.828 36.374 13.963 1.00 43.03 99 TYR A O 1
ATOM 768 N N . ARG A 1 100 ? -14.548 34.623 13.376 1.00 40.72 100 ARG A N 1
ATOM 769 C CA . ARG A 1 100 ? -15.647 33.643 13.320 1.00 40.72 100 ARG A CA 1
ATOM 770 C C . ARG A 1 100 ? -16.233 33.334 14.705 1.00 40.72 100 ARG A C 1
ATOM 772 O O . ARG A 1 100 ? -17.444 33.195 14.821 1.00 40.72 100 ARG A O 1
ATOM 779 N N . ASN A 1 101 ? -15.397 33.286 15.748 1.00 38.59 101 ASN A N 1
ATOM 780 C CA . ASN A 1 101 ? -15.824 33.052 17.136 1.00 38.59 101 ASN A CA 1
ATOM 781 C C . ASN A 1 101 ? -16.315 34.325 17.860 1.00 38.59 101 ASN A C 1
ATOM 783 O O . ASN A 1 101 ? -17.168 34.239 18.739 1.00 38.59 101 ASN A O 1
ATOM 787 N N . SER A 1 102 ? -15.838 35.511 17.471 1.00 43.00 102 SER A N 1
ATOM 788 C CA . SER A 1 102 ? -16.229 36.822 18.020 1.00 43.00 102 SER A CA 1
ATOM 789 C C . SER A 1 102 ? -17.656 37.229 17.652 1.00 43.00 102 SER A C 1
ATOM 791 O O . SER A 1 102 ? -18.203 38.131 18.280 1.00 43.00 102 SER A O 1
ATOM 793 N N . GLN A 1 103 ? -18.277 36.566 16.674 1.00 44.44 103 GLN A N 1
ATOM 794 C CA . GLN A 1 103 ? -19.718 36.681 16.434 1.00 44.44 103 GLN A CA 1
ATOM 795 C C . GLN A 1 103 ? -20.549 36.080 17.587 1.00 44.44 103 GLN A C 1
ATOM 797 O O . GLN A 1 103 ? -21.731 36.389 17.681 1.00 44.44 103 GLN A O 1
ATOM 802 N N . ASN A 1 104 ? -19.948 35.281 18.486 1.00 41.34 104 ASN A N 1
ATOM 803 C CA . ASN A 1 104 ? -20.666 34.587 19.561 1.00 41.34 104 ASN A CA 1
ATOM 804 C C . ASN A 1 104 ? -20.265 34.963 21.001 1.00 41.34 104 ASN A C 1
ATOM 806 O O . ASN A 1 104 ? -21.026 34.642 21.907 1.00 41.34 104 ASN A O 1
ATOM 810 N N . LEU A 1 105 ? -19.148 35.658 21.264 1.00 37.28 105 LEU A N 1
ATOM 811 C CA . LEU A 1 105 ? -18.749 36.039 22.634 1.00 37.28 105 LEU A CA 1
ATOM 812 C C . LEU A 1 105 ? -18.011 37.394 22.683 1.00 37.28 105 LEU A C 1
ATOM 814 O O . LEU A 1 105 ? -16.990 37.596 22.030 1.00 37.28 105 LEU A O 1
ATOM 818 N N . ASN A 1 106 ? -18.524 38.310 23.512 1.00 42.34 106 ASN A N 1
ATOM 819 C CA . ASN A 1 106 ? -18.053 39.687 23.711 1.00 42.34 106 ASN A CA 1
ATOM 820 C C . ASN A 1 106 ? -16.831 39.759 24.659 1.00 42.34 106 ASN A C 1
ATOM 822 O O . ASN A 1 106 ? -16.951 40.220 25.794 1.00 42.34 106 ASN A O 1
ATOM 826 N N . GLN A 1 107 ? -15.641 39.316 24.237 1.00 45.41 107 GLN A N 1
ATOM 827 C CA . GLN A 1 107 ? -14.409 39.571 25.006 1.00 45.41 107 GLN A CA 1
ATOM 828 C C . GLN A 1 107 ? -13.209 39.955 24.130 1.00 45.41 107 GLN A C 1
ATOM 830 O O . GLN A 1 107 ? -12.777 39.220 23.249 1.00 45.41 107 GLN A O 1
ATOM 835 N N . SER A 1 108 ? -12.644 41.126 24.435 1.00 44.09 108 SER A N 1
ATOM 836 C CA . SER A 1 108 ? -11.411 41.672 23.864 1.00 44.09 108 SER A CA 1
ATOM 837 C C . SER A 1 108 ? -10.194 41.157 24.645 1.00 44.09 108 SER A C 1
ATOM 839 O O . SER A 1 108 ? -10.062 41.411 25.844 1.00 44.09 108 SER A O 1
ATOM 841 N N . MET A 1 109 ? -9.287 40.431 23.983 1.00 44.56 109 MET A N 1
ATOM 842 C CA . MET A 1 109 ? -7.956 40.132 24.525 1.00 44.56 109 MET A CA 1
ATOM 843 C C . MET A 1 109 ? -7.025 41.334 24.316 1.00 44.56 109 MET A C 1
ATOM 845 O O . MET A 1 109 ? -6.826 41.785 23.191 1.00 44.56 109 MET A O 1
ATOM 849 N N . SER A 1 110 ? -6.410 41.826 25.397 1.00 53.91 110 SER A N 1
ATOM 850 C CA . SER A 1 110 ? -5.421 42.912 25.340 1.00 53.91 110 SER A CA 1
ATOM 851 C C . SER A 1 110 ? -4.141 42.482 24.605 1.00 53.91 110 SER A C 1
ATOM 853 O O . SER A 1 110 ? -3.607 41.390 24.822 1.00 53.91 110 SER A O 1
ATOM 855 N N . THR A 1 111 ? -3.625 43.386 23.770 1.00 46.12 111 THR A N 1
ATOM 856 C CA . THR A 1 111 ? -2.430 43.264 22.916 1.00 46.12 111 THR A CA 1
ATOM 857 C C . THR A 1 111 ? -1.183 42.778 23.662 1.00 46.12 111 THR A C 1
ATOM 859 O O . THR A 1 111 ? -0.349 42.088 23.083 1.00 46.12 111 THR A O 1
ATOM 862 N N . ALA A 1 112 ? -1.076 43.058 24.964 1.00 41.59 112 ALA A N 1
ATOM 863 C CA . ALA A 1 112 ? 0.043 42.618 25.797 1.00 41.59 112 ALA A CA 1
ATOM 864 C C . ALA A 1 112 ? 0.051 41.097 26.049 1.00 41.59 112 ALA A C 1
ATOM 866 O O . ALA A 1 112 ? 1.116 40.482 26.058 1.00 41.59 112 ALA A O 1
ATOM 867 N N . LYS A 1 113 ? -1.125 40.462 26.185 1.00 46.38 113 LYS A N 1
ATOM 868 C CA . LYS A 1 113 ? -1.229 38.998 26.346 1.00 46.38 113 LYS A CA 1
ATOM 869 C C . LYS A 1 113 ? -0.850 38.254 25.062 1.00 46.38 113 LYS A C 1
ATOM 871 O O . LYS A 1 113 ? -0.331 37.145 25.126 1.00 46.38 113 LYS A O 1
ATOM 876 N N . PHE A 1 114 ? -1.070 38.883 23.908 1.00 51.72 114 PHE A N 1
ATOM 877 C CA . PHE A 1 114 ? -0.730 38.333 22.597 1.00 51.72 114 PHE A CA 1
ATOM 878 C C . PHE A 1 114 ? 0.786 38.345 22.345 1.00 51.72 114 PHE A C 1
ATOM 880 O O . PHE A 1 114 ? 1.345 37.359 21.875 1.00 51.72 114 PHE A O 1
ATOM 887 N N . ILE A 1 115 ? 1.470 39.425 22.737 1.00 52.94 115 ILE A N 1
ATOM 888 C CA . ILE A 1 115 ? 2.933 39.544 22.628 1.00 52.94 115 ILE A CA 1
ATOM 889 C C . ILE A 1 115 ? 3.640 38.541 23.554 1.00 52.94 115 ILE A C 1
ATOM 891 O O . ILE A 1 115 ? 4.617 37.915 23.148 1.00 52.94 115 ILE A O 1
ATOM 895 N N . LEU A 1 116 ? 3.116 38.329 24.766 1.00 47.06 116 LEU A N 1
ATOM 896 C CA . LEU A 1 116 ? 3.664 37.346 25.705 1.00 47.06 116 LEU A CA 1
ATOM 897 C C . LEU A 1 116 ? 3.523 35.904 25.185 1.00 47.06 116 LEU A C 1
ATOM 899 O O . LEU A 1 116 ? 4.452 35.114 25.320 1.00 47.06 116 LEU A O 1
ATOM 903 N N . LEU A 1 117 ? 2.401 35.575 24.535 1.00 48.94 117 LEU A N 1
ATOM 904 C CA . LEU A 1 117 ? 2.186 34.264 23.914 1.00 48.94 117 LEU A CA 1
ATOM 905 C C . LEU A 1 117 ? 3.160 34.019 22.748 1.00 48.94 117 LEU A C 1
ATOM 907 O O . LEU A 1 117 ? 3.717 32.931 22.635 1.00 48.94 117 LEU A O 1
ATOM 911 N N . ILE A 1 118 ? 3.418 35.043 21.925 1.00 52.12 118 ILE A N 1
ATOM 912 C CA . ILE A 1 118 ? 4.407 34.982 20.836 1.00 52.12 118 ILE A CA 1
ATOM 913 C C . ILE A 1 118 ? 5.816 34.745 21.396 1.00 52.12 118 ILE A C 1
ATOM 915 O O . ILE A 1 118 ? 6.538 33.896 20.884 1.00 52.12 118 ILE A O 1
ATOM 919 N N . LEU A 1 119 ? 6.196 35.437 22.473 1.00 48.34 119 LEU A N 1
ATOM 920 C CA . LEU A 1 119 ? 7.507 35.269 23.109 1.00 48.34 119 LEU A CA 1
ATOM 921 C C . LEU A 1 119 ? 7.690 33.878 23.738 1.00 48.34 119 LEU A C 1
ATOM 923 O O . LEU A 1 119 ? 8.775 33.317 23.637 1.00 48.34 119 LEU A O 1
ATOM 927 N N . ILE A 1 120 ? 6.643 33.292 24.328 1.00 50.66 120 ILE A N 1
ATOM 928 C CA . ILE A 1 120 ? 6.694 31.936 24.907 1.00 50.66 120 ILE A CA 1
ATOM 929 C C . ILE A 1 120 ? 6.831 30.863 23.813 1.00 50.66 120 ILE A C 1
ATOM 931 O O . ILE A 1 120 ? 7.565 29.895 23.997 1.00 50.66 120 ILE A O 1
ATOM 935 N N . ILE A 1 121 ? 6.184 31.050 22.656 1.00 47.22 121 ILE A N 1
ATOM 936 C CA . ILE A 1 121 ? 6.301 30.141 21.500 1.00 47.22 121 ILE A CA 1
ATOM 937 C C . ILE A 1 121 ? 7.691 30.238 20.846 1.00 47.22 121 ILE A C 1
ATOM 939 O O . ILE A 1 121 ? 8.193 29.250 20.318 1.00 47.22 121 ILE A O 1
ATOM 943 N N . LEU A 1 122 ? 8.334 31.408 20.907 1.00 39.88 122 LEU A N 1
ATOM 944 C CA . LEU A 1 122 ? 9.677 31.637 20.364 1.00 39.88 122 LEU A CA 1
ATOM 945 C C . LEU A 1 122 ? 10.813 31.065 21.238 1.00 39.88 122 LEU A C 1
ATOM 947 O O . LEU A 1 122 ? 11.953 31.045 20.778 1.00 39.88 122 LEU A O 1
ATOM 951 N N . LEU A 1 123 ? 10.547 30.627 22.479 1.00 37.75 123 LEU A N 1
ATOM 952 C CA . LEU A 1 123 ? 11.606 30.367 23.465 1.00 37.75 123 LEU A CA 1
ATOM 953 C C . LEU A 1 123 ? 12.219 28.947 23.519 1.00 37.75 123 LEU A C 1
ATOM 955 O O . LEU A 1 123 ? 13.208 28.799 24.239 1.00 37.75 123 LEU A O 1
ATOM 959 N N . PRO A 1 124 ? 11.766 27.924 22.764 1.00 44.16 124 PRO A N 1
ATOM 960 C CA . PRO A 1 124 ? 12.587 26.730 22.578 1.00 44.16 124 PRO A CA 1
ATOM 961 C C . PRO A 1 124 ? 12.662 26.295 21.107 1.00 44.16 124 PRO A C 1
ATOM 963 O O . PRO A 1 124 ? 12.129 25.260 20.728 1.00 44.16 124 PRO A O 1
ATOM 966 N N . ILE A 1 125 ? 13.373 27.056 20.272 1.00 42.75 125 ILE A N 1
ATOM 967 C CA . ILE A 1 125 ? 14.085 26.492 19.107 1.00 42.75 125 ILE A CA 1
ATOM 968 C C . ILE A 1 125 ? 15.513 27.048 19.132 1.00 42.75 125 ILE A C 1
ATOM 970 O O . ILE A 1 125 ? 16.022 27.654 18.193 1.00 42.75 125 ILE A O 1
ATOM 974 N N . SER A 1 126 ? 16.153 26.898 20.288 1.00 34.47 126 SER A N 1
ATOM 975 C CA . SER A 1 126 ? 17.582 27.128 20.448 1.00 34.47 126 SER A CA 1
ATOM 976 C C . SER A 1 126 ? 18.286 25.831 20.073 1.00 34.47 126 SER A C 1
ATOM 978 O O . SER A 1 126 ? 18.177 24.835 20.784 1.00 34.47 126 SER A O 1
ATOM 980 N N . LEU A 1 127 ? 18.950 25.864 18.918 1.00 43.53 127 LEU A N 1
ATOM 981 C CA . LEU A 1 127 ? 19.899 24.891 18.379 1.00 43.53 127 LEU A CA 1
ATOM 982 C C . LEU A 1 127 ? 20.435 23.892 19.422 1.00 43.53 127 LEU A C 1
ATOM 984 O O . LEU A 1 127 ? 21.259 24.259 20.257 1.00 43.53 127 LEU A O 1
ATOM 988 N N . SER A 1 128 ? 19.999 22.631 19.349 1.00 35.47 128 SER A N 1
ATOM 989 C CA . SER A 1 128 ? 20.758 21.489 19.901 1.00 35.47 128 SER A CA 1
ATOM 990 C C . SER A 1 128 ? 20.298 20.083 19.461 1.00 35.47 128 SER A C 1
ATOM 992 O O . SER A 1 128 ? 20.971 19.131 19.831 1.00 35.47 128 SER A O 1
ATOM 994 N N . SER A 1 129 ? 19.253 19.893 18.633 1.00 39.53 129 SER A N 1
ATOM 995 C CA . SER A 1 129 ? 18.789 18.531 18.259 1.00 39.53 129 SER A CA 1
ATOM 996 C C . SER A 1 129 ? 19.201 18.008 16.871 1.00 39.53 129 SER A C 1
ATOM 998 O O . SER A 1 129 ? 18.972 16.836 16.573 1.00 39.53 129 SER A O 1
ATOM 1000 N N . SER A 1 130 ? 19.843 18.808 16.009 1.00 45.69 130 SER A N 1
ATOM 1001 C CA . SER A 1 130 ? 20.039 18.413 14.600 1.00 45.69 130 SER A CA 1
ATOM 1002 C C . SER A 1 130 ? 21.004 17.239 14.388 1.00 45.69 130 SER A C 1
ATOM 1004 O O . SER A 1 130 ? 20.837 16.486 13.430 1.00 45.69 130 SER A O 1
ATOM 1006 N N . SER A 1 131 ? 21.993 17.039 15.265 1.00 47.94 131 SER A N 1
ATOM 1007 C CA . SER A 1 131 ? 22.944 15.927 15.134 1.00 47.94 131 SER A CA 1
ATOM 1008 C C . SER A 1 131 ? 22.374 14.584 15.602 1.00 47.94 131 SER A C 1
ATOM 1010 O O . SER A 1 131 ? 22.677 13.555 15.003 1.00 47.94 131 SER A O 1
ATOM 1012 N N . GLU A 1 132 ? 21.531 14.573 16.639 1.00 48.09 132 GLU A N 1
ATOM 1013 C CA . GLU A 1 132 ? 20.915 13.337 17.148 1.00 48.09 132 GLU A CA 1
ATOM 1014 C C . GLU A 1 132 ? 19.749 12.866 16.264 1.00 48.09 132 GLU A C 1
ATOM 1016 O O . GLU A 1 132 ? 19.626 11.668 15.995 1.00 48.09 132 GLU A O 1
ATOM 1021 N N . GLU A 1 133 ? 18.937 13.792 15.739 1.00 51.03 133 GLU A N 1
ATOM 1022 C CA . GLU A 1 133 ? 17.844 13.471 14.810 1.00 51.03 133 GLU A CA 1
ATOM 1023 C C . GLU A 1 133 ? 18.364 12.904 13.475 1.00 51.03 133 GLU A C 1
ATOM 1025 O O . GLU A 1 133 ? 17.805 11.925 12.970 1.00 51.03 133 GLU A O 1
ATOM 1030 N N . SER A 1 134 ? 19.476 13.437 12.940 1.00 59.78 134 SER A N 1
ATOM 1031 C CA . SER A 1 134 ? 20.136 12.879 11.744 1.00 59.78 134 SER A CA 1
ATOM 1032 C C . SER A 1 134 ? 20.616 11.447 11.989 1.00 59.78 134 SER A C 1
ATOM 1034 O O . SER A 1 134 ? 20.331 10.554 11.192 1.00 59.78 134 SER A O 1
ATOM 1036 N N . GLY A 1 135 ? 21.252 11.188 13.139 1.00 69.38 135 GLY A N 1
ATOM 1037 C CA . GLY A 1 135 ? 21.727 9.850 13.503 1.00 69.38 135 GLY A CA 1
ATOM 1038 C C . GLY A 1 135 ? 20.597 8.825 13.663 1.00 69.38 135 GLY A C 1
ATOM 1039 O O . GLY A 1 135 ? 20.737 7.672 13.250 1.00 69.38 135 GLY A O 1
ATOM 1040 N N . ALA A 1 136 ? 19.445 9.230 14.206 1.00 69.81 136 ALA A N 1
ATOM 1041 C CA . ALA A 1 136 ? 18.279 8.356 14.336 1.00 69.81 136 ALA A CA 1
ATOM 1042 C C . ALA A 1 136 ? 17.669 7.982 12.973 1.00 69.81 136 ALA A C 1
ATOM 1044 O O . ALA A 1 136 ? 17.303 6.819 12.757 1.00 69.81 136 ALA A O 1
ATOM 1045 N N . ILE A 1 137 ? 17.585 8.945 12.048 1.00 65.62 137 ILE A N 1
ATOM 1046 C CA . ILE A 1 137 ? 17.107 8.724 10.677 1.00 65.62 137 ILE A CA 1
ATOM 1047 C C . ILE A 1 137 ? 18.089 7.836 9.908 1.00 65.62 137 ILE A C 1
ATOM 1049 O O . ILE A 1 137 ? 17.666 6.863 9.287 1.00 65.62 137 ILE A O 1
ATOM 1053 N N . GLU A 1 138 ? 19.392 8.096 9.999 1.00 70.19 138 GLU A N 1
ATOM 1054 C CA . GLU A 1 138 ? 20.431 7.266 9.377 1.00 70.19 138 GLU A CA 1
ATOM 1055 C C . GLU A 1 138 ? 20.408 5.829 9.911 1.00 70.19 138 GLU A C 1
ATOM 1057 O O . GLU A 1 138 ? 20.431 4.874 9.134 1.00 70.19 138 GLU A O 1
ATOM 1062 N N . ALA A 1 139 ? 20.265 5.644 11.226 1.00 74.38 139 ALA A N 1
ATOM 1063 C CA . ALA A 1 139 ? 20.126 4.321 11.832 1.00 74.38 139 ALA A CA 1
ATOM 1064 C C . ALA A 1 139 ? 18.831 3.609 11.401 1.00 74.38 139 ALA A C 1
ATOM 1066 O O . ALA A 1 139 ? 18.800 2.383 11.253 1.00 74.38 139 ALA A O 1
ATOM 1067 N N . LEU A 1 140 ? 17.733 4.347 11.209 1.00 74.19 140 LEU A N 1
ATOM 1068 C CA . LEU A 1 140 ? 16.497 3.796 10.654 1.00 74.19 140 LEU A CA 1
ATOM 1069 C C . LEU A 1 140 ? 16.696 3.347 9.205 1.00 74.19 140 LEU A C 1
ATOM 1071 O O . LEU A 1 140 ? 16.343 2.213 8.885 1.00 74.19 140 LEU A O 1
ATOM 1075 N N . ILE A 1 141 ? 17.298 4.191 8.367 1.00 73.62 141 ILE A N 1
ATOM 1076 C CA . ILE A 1 141 ? 17.627 3.860 6.979 1.00 73.62 141 ILE A CA 1
ATOM 1077 C C . ILE A 1 141 ? 18.507 2.613 6.955 1.00 73.62 141 ILE A C 1
ATOM 1079 O O . ILE A 1 141 ? 18.112 1.627 6.345 1.00 73.62 141 ILE A O 1
ATOM 1083 N N . GLY A 1 142 ? 19.606 2.576 7.711 1.00 75.75 142 GLY A N 1
ATOM 1084 C CA . GLY A 1 142 ? 20.497 1.414 7.769 1.00 75.75 142 GLY A CA 1
ATOM 1085 C C . GLY A 1 142 ? 19.783 0.116 8.171 1.00 75.75 142 GLY A C 1
ATOM 1086 O O . GLY A 1 142 ? 20.039 -0.941 7.593 1.00 75.75 142 GLY A O 1
ATOM 1087 N N . ARG A 1 143 ? 18.821 0.178 9.103 1.00 80.00 143 ARG A N 1
ATOM 1088 C CA . ARG A 1 143 ? 17.986 -0.985 9.461 1.00 80.00 143 ARG A CA 1
ATOM 1089 C C . ARG A 1 143 ? 17.054 -1.413 8.331 1.00 80.00 143 ARG A C 1
ATOM 1091 O O . ARG A 1 143 ? 16.900 -2.613 8.116 1.00 80.00 143 ARG A O 1
ATOM 1098 N N . LEU A 1 144 ? 16.433 -0.4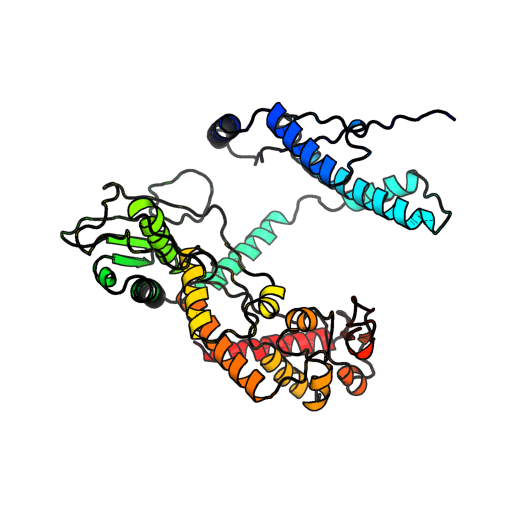67 7.631 1.00 78.12 144 LEU A N 1
ATOM 1099 C CA . LEU A 1 144 ? 15.585 -0.759 6.473 1.00 78.12 144 LEU A CA 1
ATOM 1100 C C . LEU A 1 144 ? 16.408 -1.364 5.331 1.00 78.12 144 LEU A C 1
ATOM 1102 O O . LEU A 1 144 ? 15.991 -2.347 4.725 1.00 78.12 144 LEU A O 1
ATOM 1106 N N . GLU A 1 145 ? 17.607 -0.839 5.088 1.00 78.38 145 GLU A N 1
ATOM 1107 C CA . GLU A 1 145 ? 18.537 -1.358 4.085 1.00 78.38 145 GLU A CA 1
ATOM 1108 C C . GLU A 1 145 ? 18.994 -2.779 4.404 1.00 78.38 145 GLU A C 1
ATOM 1110 O O . GLU A 1 145 ? 18.962 -3.639 3.527 1.00 78.38 145 GLU A O 1
ATOM 1115 N N . ALA A 1 146 ? 19.310 -3.064 5.669 1.00 79.88 146 ALA A N 1
ATOM 1116 C CA . ALA A 1 146 ? 19.658 -4.408 6.127 1.00 79.88 146 ALA A CA 1
ATOM 1117 C C . ALA A 1 146 ? 18.505 -5.423 5.999 1.00 79.88 146 ALA A C 1
ATOM 1119 O O . ALA A 1 146 ? 18.736 -6.631 6.051 1.00 79.88 146 ALA A O 1
ATOM 1120 N N . LYS A 1 147 ? 17.261 -4.951 5.860 1.00 83.38 147 LYS A N 1
ATOM 1121 C CA . LYS A 1 147 ? 16.065 -5.782 5.663 1.00 83.38 147 LYS A CA 1
ATOM 1122 C C . LYS A 1 147 ? 15.640 -5.899 4.200 1.00 83.38 147 LYS A C 1
ATOM 1124 O O . LYS A 1 147 ? 14.658 -6.588 3.929 1.00 83.38 147 LYS A O 1
ATOM 1129 N N . ARG A 1 148 ? 16.346 -5.258 3.261 1.00 85.50 148 ARG A N 1
ATOM 1130 C CA . ARG A 1 148 ? 16.042 -5.381 1.831 1.00 85.50 148 ARG A CA 1
ATOM 1131 C C . ARG A 1 148 ? 16.263 -6.812 1.344 1.00 85.50 148 ARG A C 1
ATOM 1133 O O . ARG A 1 148 ? 17.170 -7.515 1.788 1.00 85.50 148 ARG A O 1
ATOM 1140 N N . SER A 1 149 ? 15.453 -7.199 0.364 1.00 92.50 149 SER A N 1
ATOM 1141 C CA . SER A 1 149 ? 15.637 -8.426 -0.407 1.00 92.50 149 SER A CA 1
ATOM 1142 C C . SER A 1 149 ? 17.027 -8.473 -1.044 1.00 92.50 149 SER A C 1
ATOM 1144 O O . SER A 1 149 ? 17.609 -7.440 -1.388 1.00 92.50 149 SER A O 1
ATOM 1146 N N . THR A 1 150 ? 17.564 -9.677 -1.241 1.00 94.69 150 THR A N 1
ATOM 1147 C CA . THR A 1 150 ? 18.878 -9.840 -1.877 1.00 94.69 150 THR A CA 1
ATOM 1148 C C . THR A 1 150 ? 18.887 -9.252 -3.298 1.00 94.69 150 THR A C 1
ATOM 1150 O O . THR A 1 150 ? 17.838 -9.215 -3.949 1.00 94.69 150 THR A O 1
ATOM 1153 N N . PRO A 1 151 ? 20.058 -8.840 -3.824 1.00 94.69 151 PRO A N 1
ATOM 1154 C CA . PRO A 1 151 ? 20.195 -8.381 -5.207 1.00 94.69 151 PRO A CA 1
ATOM 1155 C C . PRO A 1 151 ? 19.526 -9.306 -6.227 1.00 94.69 151 PRO A C 1
ATOM 1157 O O . PRO A 1 151 ? 18.779 -8.840 -7.078 1.00 94.69 151 PRO A O 1
ATOM 1160 N N . SER A 1 152 ? 19.718 -10.622 -6.090 1.00 97.06 152 SER A N 1
ATOM 1161 C CA . SER A 1 152 ? 19.123 -11.608 -6.995 1.00 97.06 152 SER A CA 1
ATOM 1162 C C . SER A 1 152 ? 17.594 -11.560 -6.967 1.00 97.06 152 SER A C 1
ATOM 1164 O O . SER A 1 152 ? 16.977 -11.491 -8.025 1.00 97.06 152 SER A O 1
ATOM 1166 N N . VAL A 1 153 ? 16.970 -11.535 -5.784 1.00 97.88 153 VAL A N 1
ATOM 1167 C CA . VAL A 1 153 ? 15.502 -11.464 -5.660 1.00 97.88 153 VAL A CA 1
ATOM 1168 C C . VAL A 1 153 ? 14.962 -10.194 -6.317 1.00 97.88 153 VAL A C 1
ATOM 1170 O O . VAL A 1 153 ? 14.016 -10.260 -7.096 1.00 97.88 153 VAL A O 1
ATOM 1173 N N . GLN A 1 154 ? 15.606 -9.054 -6.070 1.00 97.56 154 GLN A N 1
ATOM 1174 C CA . GLN A 1 154 ? 15.203 -7.772 -6.648 1.00 97.56 154 GLN A CA 1
ATOM 1175 C C . GLN A 1 154 ? 15.363 -7.738 -8.177 1.00 97.56 154 GLN A C 1
ATOM 1177 O O . GLN A 1 154 ? 14.459 -7.298 -8.885 1.00 97.56 154 GLN A O 1
ATOM 1182 N N . GLU A 1 155 ? 16.478 -8.248 -8.710 1.00 97.56 155 GLU A N 1
ATOM 1183 C CA . GLU A 1 155 ? 16.711 -8.362 -10.158 1.00 97.56 155 GLU A CA 1
ATOM 1184 C C . GLU A 1 155 ? 15.640 -9.248 -10.827 1.00 97.56 155 GLU A C 1
ATOM 1186 O O . GLU A 1 155 ? 15.098 -8.880 -11.873 1.00 97.56 155 GLU A O 1
ATOM 1191 N N . HIS A 1 156 ? 15.277 -10.380 -10.206 1.00 98.38 156 HIS A N 1
ATOM 1192 C CA . HIS A 1 156 ? 14.194 -11.249 -10.682 1.00 98.38 156 HIS A CA 1
ATOM 1193 C C . HIS A 1 156 ? 12.828 -10.557 -10.618 1.00 98.38 156 HIS A C 1
ATOM 1195 O O . HIS A 1 156 ? 12.057 -10.657 -11.573 1.00 98.38 156 HIS A O 1
ATOM 1201 N N . ALA A 1 157 ? 12.536 -9.821 -9.543 1.00 98.50 157 ALA A N 1
ATOM 1202 C CA . ALA A 1 157 ? 11.290 -9.077 -9.391 1.00 98.50 157 ALA A CA 1
ATOM 1203 C C . ALA A 1 157 ? 11.139 -7.995 -10.473 1.00 98.50 157 ALA A C 1
ATOM 1205 O O . ALA A 1 157 ? 10.106 -7.933 -11.140 1.00 98.50 157 ALA A O 1
ATOM 1206 N N . ALA A 1 158 ? 12.190 -7.208 -10.733 1.00 98.06 158 ALA A N 1
ATOM 1207 C CA . ALA A 1 158 ? 12.208 -6.241 -11.832 1.00 98.06 158 ALA A CA 1
ATOM 1208 C C . ALA A 1 158 ? 12.032 -6.923 -13.200 1.00 98.06 158 ALA A C 1
ATOM 1210 O O . ALA A 1 158 ? 11.273 -6.449 -14.048 1.00 98.06 158 ALA A O 1
ATOM 1211 N N . LYS A 1 159 ? 12.681 -8.075 -13.418 1.00 98.19 159 LYS A N 1
ATOM 1212 C CA . LYS A 1 159 ? 12.521 -8.860 -14.651 1.00 98.19 159 LYS A CA 1
ATOM 1213 C C . LYS A 1 159 ? 11.095 -9.386 -14.820 1.00 98.19 159 LYS A C 1
ATOM 1215 O O . LYS A 1 159 ? 10.602 -9.427 -15.944 1.00 98.19 159 LYS A O 1
ATOM 1220 N N . ALA A 1 160 ? 10.414 -9.733 -13.730 1.00 98.56 160 ALA A N 1
ATOM 1221 C CA . ALA A 1 160 ? 9.012 -10.132 -13.754 1.00 98.56 160 ALA A CA 1
ATOM 1222 C C . ALA A 1 160 ? 8.080 -8.963 -14.131 1.00 98.56 160 ALA A C 1
ATOM 1224 O O . ALA A 1 160 ? 7.147 -9.175 -14.904 1.00 98.56 160 ALA A O 1
ATOM 1225 N N . VAL A 1 161 ? 8.366 -7.735 -13.668 1.00 98.69 161 VAL A N 1
ATOM 1226 C CA . VAL A 1 161 ? 7.658 -6.516 -14.120 1.00 98.69 161 VAL A CA 1
ATOM 1227 C C . VAL A 1 161 ? 7.823 -6.342 -15.630 1.00 98.69 161 VAL A C 1
ATOM 1229 O O . VAL A 1 161 ? 6.837 -6.186 -16.347 1.00 98.69 161 VAL A O 1
ATOM 1232 N N . LEU A 1 162 ? 9.059 -6.444 -16.139 1.00 98.19 162 LEU A N 1
ATOM 1233 C CA . LEU A 1 162 ? 9.318 -6.388 -17.581 1.00 98.19 162 LEU A CA 1
ATOM 1234 C C . LEU A 1 162 ? 8.575 -7.497 -18.332 1.00 98.19 162 LEU A C 1
ATOM 1236 O O . LEU A 1 162 ? 7.977 -7.222 -19.363 1.00 98.19 162 LEU A O 1
ATOM 1240 N N . HIS A 1 163 ? 8.587 -8.730 -17.828 1.00 98.38 163 HIS A N 1
ATOM 1241 C CA . HIS A 1 163 ? 7.896 -9.846 -18.469 1.00 98.38 163 HIS A CA 1
ATOM 1242 C C . HIS A 1 163 ? 6.386 -9.603 -18.572 1.00 98.38 163 HIS A C 1
ATOM 1244 O O . HIS A 1 163 ? 5.804 -9.902 -19.608 1.00 98.38 163 HIS A O 1
ATOM 1250 N N . ARG A 1 164 ? 5.743 -9.051 -17.535 1.00 97.94 164 ARG A N 1
ATOM 1251 C CA . ARG A 1 164 ? 4.311 -8.708 -17.584 1.00 97.94 164 ARG A CA 1
ATOM 1252 C C . ARG A 1 164 ? 4.018 -7.528 -18.516 1.00 97.94 164 ARG A C 1
ATOM 1254 O O . ARG A 1 164 ? 2.977 -7.528 -19.164 1.00 97.94 164 ARG A O 1
ATOM 1261 N N . LEU A 1 165 ? 4.925 -6.552 -18.610 1.00 97.38 165 LEU A N 1
ATOM 1262 C CA . LEU A 1 165 ? 4.754 -5.360 -19.449 1.00 97.38 165 LEU A CA 1
ATOM 1263 C C . LEU A 1 165 ? 5.061 -5.614 -20.939 1.00 97.38 165 LEU A C 1
ATOM 1265 O O . LEU A 1 165 ? 4.312 -5.177 -21.807 1.00 97.38 165 LEU A O 1
ATOM 1269 N N . LEU A 1 166 ? 6.172 -6.292 -21.235 1.00 97.06 166 LEU A N 1
ATOM 1270 C CA . LEU A 1 166 ? 6.718 -6.552 -22.573 1.00 97.06 166 LEU A CA 1
ATOM 1271 C C . LEU A 1 166 ? 7.370 -7.954 -22.627 1.00 97.06 166 LEU A C 1
ATOM 1273 O O . LEU A 1 166 ? 8.602 -8.069 -22.634 1.00 97.06 166 LEU A O 1
ATOM 1277 N N . PRO A 1 167 ? 6.574 -9.040 -22.703 1.00 96.75 167 PRO A N 1
ATOM 1278 C CA . PRO A 1 167 ? 7.081 -10.415 -22.623 1.00 96.75 167 PRO A CA 1
ATOM 1279 C C . PRO A 1 167 ? 8.162 -10.743 -23.664 1.00 96.75 167 PRO A C 1
ATOM 1281 O O . PRO A 1 167 ? 9.126 -11.451 -23.379 1.00 96.75 167 PRO A O 1
ATOM 1284 N N . THR A 1 168 ? 8.037 -10.195 -24.876 1.00 95.69 168 THR A N 1
ATOM 1285 C CA . THR A 1 168 ? 8.965 -10.447 -25.991 1.00 95.69 168 THR A CA 1
ATOM 1286 C C . THR A 1 168 ? 10.320 -9.760 -25.839 1.00 95.69 168 THR A C 1
ATOM 1288 O O . THR A 1 168 ? 11.255 -10.102 -26.558 1.00 95.69 168 THR A O 1
ATOM 1291 N N . HIS A 1 169 ? 10.449 -8.800 -24.920 1.00 94.31 169 HIS A N 1
ATOM 1292 C CA . HIS A 1 169 ? 11.644 -7.963 -24.765 1.00 94.31 169 HIS A CA 1
ATOM 1293 C C . HIS A 1 169 ? 12.506 -8.368 -23.572 1.00 94.31 169 HIS A C 1
ATOM 1295 O O . HIS A 1 169 ? 13.533 -7.747 -23.318 1.00 94.31 169 HIS A O 1
ATOM 1301 N N . VAL A 1 170 ? 12.137 -9.425 -22.848 1.00 94.19 170 VAL A N 1
ATOM 1302 C CA . VAL A 1 170 ? 12.835 -9.862 -21.628 1.00 94.19 170 VAL A CA 1
ATOM 1303 C C . VAL A 1 170 ? 14.318 -10.167 -21.868 1.00 94.19 170 VAL A C 1
ATOM 1305 O O . VAL A 1 170 ? 15.141 -9.908 -20.996 1.00 94.19 170 VAL A O 1
ATOM 1308 N N . SER A 1 171 ? 14.681 -10.692 -23.042 1.00 90.69 171 SER A N 1
ATOM 1309 C CA . SER A 1 171 ? 16.078 -10.940 -23.432 1.00 90.69 171 SER A CA 1
ATOM 1310 C C . SER A 1 171 ? 16.815 -9.685 -23.904 1.00 90.69 171 SER A C 1
ATOM 1312 O O . SER A 1 171 ? 18.043 -9.677 -23.940 1.00 90.69 171 SER A O 1
ATOM 1314 N N . SER A 1 172 ? 16.085 -8.622 -24.250 1.00 89.06 172 SER A N 1
ATOM 1315 C CA . SER A 1 172 ? 16.663 -7.348 -24.676 1.00 89.06 172 SER A CA 1
ATOM 1316 C C . SER A 1 172 ? 17.190 -6.524 -23.508 1.00 89.06 172 SER A C 1
ATOM 1318 O O . SER A 1 172 ? 17.937 -5.589 -23.761 1.00 89.06 172 SER A O 1
ATOM 1320 N N . PHE A 1 173 ? 16.842 -6.854 -22.259 1.00 88.94 173 PHE A N 1
ATOM 1321 C CA . PHE A 1 173 ? 17.263 -6.107 -21.074 1.00 88.94 173 PHE A CA 1
ATOM 1322 C C . PHE A 1 173 ? 17.961 -6.996 -20.036 1.00 88.94 173 PHE A C 1
ATOM 1324 O O . PHE A 1 173 ? 17.512 -8.093 -19.706 1.00 88.94 173 PHE A O 1
ATOM 1331 N N . GLN A 1 174 ? 19.046 -6.479 -19.472 1.00 90.62 174 GLN A N 1
ATOM 1332 C CA . GLN A 1 174 ? 19.783 -7.024 -18.342 1.00 90.62 174 GLN A CA 1
ATOM 1333 C C . GLN A 1 174 ? 19.629 -6.082 -17.153 1.00 90.62 174 GLN A C 1
ATOM 1335 O O . GLN A 1 174 ? 19.834 -4.875 -17.276 1.00 90.62 174 GLN A O 1
ATOM 1340 N N . PHE A 1 175 ? 19.282 -6.631 -15.996 1.00 92.06 175 PHE A N 1
ATOM 1341 C CA . PHE A 1 175 ? 19.050 -5.863 -14.777 1.00 92.06 175 PHE A CA 1
ATOM 1342 C C . PHE A 1 175 ? 20.116 -6.179 -13.744 1.00 92.06 175 PHE A C 1
ATOM 1344 O O . PHE A 1 175 ? 20.452 -7.347 -13.542 1.00 92.06 175 PHE A O 1
ATOM 1351 N N . LYS A 1 176 ? 20.654 -5.135 -13.110 1.00 91.94 176 LYS A N 1
ATOM 1352 C CA . LYS A 1 176 ? 21.705 -5.278 -12.107 1.00 91.94 176 LYS A CA 1
ATOM 1353 C C . LYS A 1 176 ? 21.459 -4.383 -10.901 1.00 91.94 176 LYS A C 1
ATOM 1355 O O . LYS A 1 176 ? 21.336 -3.169 -11.037 1.00 91.94 176 LYS A O 1
ATOM 1360 N N . ILE A 1 177 ? 21.464 -4.988 -9.718 1.00 90.38 177 ILE A N 1
ATOM 1361 C CA . ILE A 1 177 ? 21.508 -4.257 -8.455 1.00 90.38 177 ILE A CA 1
ATOM 1362 C C . ILE A 1 177 ? 22.959 -3.898 -8.135 1.00 90.38 177 ILE A C 1
ATOM 1364 O O . ILE A 1 177 ? 23.838 -4.767 -8.138 1.00 90.38 177 ILE A O 1
ATOM 1368 N N . VAL A 1 178 ? 23.205 -2.622 -7.841 1.00 86.38 178 VAL A N 1
ATOM 1369 C CA . VAL A 1 178 ? 24.528 -2.084 -7.496 1.00 86.38 178 VAL A CA 1
ATOM 1370 C C . VAL A 1 178 ? 24.513 -1.487 -6.090 1.00 86.38 178 VAL A C 1
ATOM 1372 O O . VAL A 1 178 ? 23.562 -0.823 -5.696 1.00 86.38 178 VAL A O 1
ATOM 1375 N N . SER A 1 179 ? 25.557 -1.747 -5.299 1.00 68.69 179 SER A N 1
ATOM 1376 C CA . SER A 1 179 ? 25.585 -1.378 -3.873 1.00 68.69 179 SER A CA 1
ATOM 1377 C C . SER A 1 179 ? 26.028 0.062 -3.609 1.00 68.69 179 SER A C 1
ATOM 1379 O O . SER A 1 179 ? 25.716 0.605 -2.554 1.00 68.69 179 SER A O 1
ATOM 1381 N N . LYS A 1 180 ? 26.782 0.669 -4.535 1.00 57.97 180 LYS A N 1
ATOM 1382 C CA . LYS A 1 180 ? 27.268 2.054 -4.479 1.00 57.97 180 LYS A CA 1
ATOM 1383 C C . LYS A 1 180 ? 27.501 2.567 -5.893 1.00 57.97 180 LYS A C 1
ATOM 1385 O O . LYS A 1 180 ? 27.926 1.820 -6.770 1.00 57.97 180 LYS A O 1
ATOM 1390 N N . VAL A 1 181 ? 27.252 3.851 -6.085 1.00 49.69 181 VAL A N 1
ATOM 1391 C CA . VAL A 1 181 ? 27.562 4.573 -7.321 1.00 49.69 181 VAL A CA 1
ATOM 1392 C C . VAL A 1 181 ? 29.070 4.732 -7.458 1.00 49.69 181 VAL A C 1
ATOM 1394 O O . VAL A 1 181 ? 29.713 5.069 -6.461 1.00 49.69 181 VAL A O 1
ATOM 1397 N N . PRO A 1 182 ? 29.652 4.494 -8.646 1.00 41.12 182 PRO A N 1
ATOM 1398 C CA . PRO A 1 182 ? 31.046 4.789 -8.915 1.00 41.12 182 PRO A CA 1
ATOM 1399 C C . PRO A 1 182 ? 31.399 6.227 -8.501 1.00 41.12 182 PRO A C 1
ATOM 1401 O O . PRO A 1 182 ? 30.655 7.157 -8.813 1.00 41.12 182 PRO A O 1
ATOM 1404 N N . PRO A 1 183 ? 32.547 6.438 -7.838 1.00 39.56 183 PRO A N 1
ATOM 1405 C CA . PRO A 1 183 ? 32.972 7.744 -7.332 1.00 39.56 183 PRO A CA 1
ATOM 1406 C C . PRO A 1 183 ? 33.382 8.756 -8.423 1.00 39.56 183 PRO A C 1
ATOM 1408 O O . PRO A 1 183 ? 33.900 9.817 -8.097 1.00 39.56 183 PRO A O 1
ATOM 1411 N N . SER A 1 184 ? 33.152 8.478 -9.709 1.00 40.19 184 SER A N 1
ATOM 1412 C CA . SER A 1 184 ? 33.526 9.372 -10.815 1.00 40.19 184 SER A CA 1
ATOM 1413 C C . SER A 1 184 ? 32.541 10.519 -11.068 1.00 40.19 184 SER A C 1
ATOM 1415 O O . SER A 1 184 ? 32.804 11.364 -11.916 1.00 40.19 184 SER A O 1
ATOM 1417 N N . SER A 1 185 ? 31.427 10.588 -10.337 1.00 43.00 185 SER A N 1
ATOM 1418 C CA . SER A 1 185 ? 30.484 11.711 -10.381 1.00 43.00 185 SER A CA 1
ATOM 1419 C C . SER A 1 185 ? 30.385 12.394 -9.017 1.00 43.00 185 SER A C 1
ATOM 1421 O O . SER A 1 185 ? 29.307 12.499 -8.434 1.00 43.00 185 SER A O 1
ATOM 1423 N N . SER A 1 186 ? 31.522 12.834 -8.477 1.00 33.94 186 SER A N 1
ATOM 1424 C CA . SER A 1 186 ? 31.554 13.750 -7.339 1.00 33.94 186 SER A CA 1
ATOM 1425 C C . SER A 1 186 ? 31.136 15.149 -7.799 1.00 33.94 186 SER A C 1
ATOM 1427 O O . SER A 1 186 ? 31.975 16.007 -8.066 1.00 33.94 186 SER A O 1
ATOM 1429 N N . MET A 1 187 ? 29.828 15.384 -7.895 1.00 32.31 187 MET A N 1
ATOM 1430 C CA . MET A 1 187 ? 29.286 16.734 -7.779 1.00 32.31 187 MET A CA 1
ATOM 1431 C C . MET A 1 187 ? 28.671 16.850 -6.381 1.00 32.31 187 MET A C 1
ATOM 1433 O O . MET A 1 187 ? 27.646 16.244 -6.095 1.00 32.31 187 MET A O 1
ATOM 1437 N N . LEU A 1 188 ? 29.429 17.524 -5.515 1.00 34.88 188 LEU A N 1
ATOM 1438 C CA . LEU A 1 188 ? 29.146 18.055 -4.175 1.00 34.88 188 LEU A CA 1
ATOM 1439 C C . LEU A 1 188 ? 27.819 17.660 -3.483 1.00 34.88 188 LEU A C 1
ATOM 1441 O O . LEU A 1 188 ? 26.725 18.000 -3.922 1.00 34.88 188 LEU A O 1
ATOM 1445 N N . GLY A 1 189 ? 27.955 17.051 -2.299 1.00 30.92 189 GLY A N 1
ATOM 1446 C CA . GLY A 1 189 ? 27.096 17.376 -1.151 1.00 30.92 189 GLY A CA 1
ATOM 1447 C C . GLY A 1 189 ? 25.822 16.561 -0.909 1.00 30.92 189 GLY A C 1
ATOM 1448 O O . GLY A 1 189 ? 25.219 16.735 0.145 1.00 30.92 189 GLY A O 1
ATOM 1449 N N . PHE A 1 190 ? 25.424 15.637 -1.789 1.00 33.03 190 PHE A N 1
ATOM 1450 C CA . PHE A 1 190 ? 24.290 14.735 -1.528 1.00 33.03 190 PHE A CA 1
ATOM 1451 C C . PHE A 1 190 ? 24.742 13.277 -1.443 1.00 33.03 190 PHE A C 1
ATOM 1453 O O . PHE A 1 190 ? 24.846 12.549 -2.430 1.00 33.03 190 PHE A O 1
ATOM 1460 N N . THR A 1 191 ? 25.025 12.841 -0.219 1.00 31.97 191 THR A N 1
ATOM 1461 C CA . THR A 1 191 ? 25.369 11.461 0.123 1.00 31.97 191 THR A CA 1
ATOM 1462 C C . THR A 1 191 ? 24.159 10.544 -0.068 1.00 31.97 191 THR A C 1
ATOM 1464 O O . THR A 1 191 ? 23.384 10.361 0.857 1.00 31.97 191 THR A O 1
ATOM 1467 N N . LEU A 1 192 ? 23.980 10.013 -1.280 1.00 30.52 192 LEU A N 1
ATOM 1468 C CA . LEU A 1 192 ? 23.354 8.726 -1.656 1.00 30.52 192 LEU A CA 1
ATOM 1469 C C . LEU A 1 192 ? 22.985 8.819 -3.134 1.00 30.52 192 LEU A C 1
ATOM 1471 O O . LEU A 1 192 ? 21.827 8.891 -3.545 1.00 30.52 192 LEU A O 1
ATOM 1475 N N . PHE A 1 193 ? 24.035 8.867 -3.944 1.00 34.25 193 PHE A N 1
ATOM 1476 C CA . PHE A 1 193 ? 23.922 8.774 -5.381 1.00 34.25 193 PHE A CA 1
ATOM 1477 C C . PHE A 1 193 ? 23.192 7.467 -5.723 1.00 34.25 193 PHE A C 1
ATOM 1479 O O . PHE A 1 193 ? 23.531 6.403 -5.209 1.00 34.25 193 PHE A O 1
ATOM 1486 N N . PHE A 1 194 ? 22.192 7.549 -6.594 1.00 35.25 194 PHE A N 1
ATOM 1487 C CA . PHE A 1 194 ? 21.763 6.440 -7.431 1.00 35.25 194 PHE A CA 1
ATOM 1488 C C . PHE A 1 194 ? 22.264 6.751 -8.829 1.00 35.25 194 PHE A C 1
ATOM 1490 O O . PHE A 1 194 ? 21.861 7.721 -9.466 1.00 35.25 194 PHE A O 1
ATOM 1497 N N . LEU A 1 195 ? 23.188 5.925 -9.273 1.00 34.53 195 LEU A N 1
ATOM 1498 C CA . LEU A 1 195 ? 23.632 5.825 -10.635 1.00 34.53 195 LEU A CA 1
ATOM 1499 C C . LEU A 1 195 ? 22.583 4.937 -11.277 1.00 34.53 195 LEU A C 1
ATOM 1501 O O . LEU A 1 195 ? 22.634 3.719 -11.146 1.00 34.53 195 LEU A O 1
ATOM 1505 N N . ILE A 1 196 ? 21.600 5.532 -11.936 1.00 36.16 196 ILE A N 1
ATOM 1506 C CA . ILE A 1 196 ? 21.118 4.849 -13.125 1.00 36.16 196 ILE A CA 1
ATOM 1507 C C . ILE A 1 196 ? 22.298 5.005 -14.073 1.00 36.16 196 ILE A C 1
ATOM 1509 O O . ILE A 1 196 ? 22.485 6.090 -14.565 1.00 36.16 196 ILE A O 1
ATOM 1513 N N . THR A 1 197 ? 23.180 4.034 -14.274 1.00 34.53 197 THR A N 1
ATOM 1514 C CA . THR A 1 197 ? 23.777 3.992 -15.607 1.00 34.53 197 THR A CA 1
ATOM 1515 C C . THR A 1 197 ? 22.873 3.044 -16.334 1.00 34.53 197 THR A C 1
ATOM 1517 O O . THR A 1 197 ? 22.869 1.841 -16.068 1.00 34.53 197 THR A O 1
ATOM 1520 N N . ILE A 1 198 ? 22.073 3.572 -17.253 1.00 39.16 198 ILE A N 1
ATOM 1521 C CA . ILE A 1 198 ? 21.762 2.725 -18.387 1.00 39.16 198 ILE A CA 1
ATOM 1522 C C . ILE A 1 198 ? 23.065 2.686 -19.185 1.00 39.16 198 ILE A C 1
ATOM 1524 O O . ILE A 1 198 ? 23.264 3.529 -20.056 1.00 39.16 198 ILE A O 1
ATOM 1528 N N . VAL A 1 199 ? 24.005 1.793 -18.835 1.00 38.78 199 VAL A N 1
ATOM 1529 C CA . VAL A 1 199 ? 25.063 1.489 -19.799 1.00 38.78 199 VAL A CA 1
ATOM 1530 C C . VAL A 1 199 ? 24.406 0.566 -20.796 1.00 38.78 199 VAL A C 1
ATOM 1532 O O . VAL A 1 199 ? 24.327 -0.647 -20.606 1.00 38.78 199 VAL A O 1
ATOM 1535 N N . ILE A 1 200 ? 23.876 1.144 -21.860 1.00 44.31 200 ILE A N 1
ATOM 1536 C CA . ILE A 1 200 ? 23.478 0.361 -23.018 1.00 44.31 200 ILE A CA 1
ATOM 1537 C C . ILE A 1 200 ? 24.779 0.077 -23.738 1.00 44.31 200 ILE A C 1
ATOM 1539 O O . ILE A 1 200 ? 25.145 0.754 -24.688 1.00 44.31 200 ILE A O 1
ATOM 1543 N N . TYR A 1 201 ? 25.512 -0.921 -23.256 1.00 44.09 201 TYR A N 1
ATOM 1544 C CA . TYR A 1 201 ? 26.466 -1.549 -24.139 1.00 44.09 201 TYR A CA 1
ATOM 1545 C C . TYR A 1 201 ? 25.638 -2.170 -25.242 1.00 44.09 201 TYR A C 1
ATOM 1547 O O . TYR A 1 201 ? 24.872 -3.096 -24.980 1.00 44.09 201 TYR A O 1
ATOM 1555 N N . PHE A 1 202 ? 25.840 -1.734 -26.476 1.00 43.09 202 PHE A N 1
ATOM 1556 C CA . PHE A 1 202 ? 25.641 -2.667 -27.562 1.00 43.09 202 PHE A CA 1
ATOM 1557 C C . PHE A 1 202 ? 26.744 -3.732 -27.449 1.00 43.09 202 PHE A C 1
ATOM 1559 O O . PHE A 1 202 ? 27.725 -3.746 -28.183 1.00 43.09 202 PHE A O 1
ATOM 1566 N N . PHE A 1 203 ? 26.586 -4.671 -26.512 1.00 49.91 203 PHE A N 1
ATOM 1567 C CA . PHE A 1 203 ? 26.881 -6.040 -26.899 1.00 49.91 203 PHE A CA 1
ATOM 1568 C C . PHE A 1 203 ? 25.904 -6.328 -28.017 1.00 49.91 203 PHE A C 1
ATOM 1570 O O . PHE A 1 203 ? 24.794 -5.808 -27.956 1.00 49.91 203 PHE A O 1
ATOM 1577 N N . VAL A 1 204 ? 26.313 -7.109 -29.007 1.00 51.88 204 VAL A N 1
ATOM 1578 C CA . VAL A 1 204 ? 25.648 -7.364 -30.298 1.00 51.88 204 VAL A CA 1
ATOM 1579 C C . VAL A 1 204 ? 24.097 -7.561 -30.241 1.00 51.88 204 VAL A C 1
ATOM 1581 O O . VAL A 1 204 ? 23.456 -7.609 -31.285 1.00 51.88 204 VAL A O 1
ATOM 1584 N N . SER A 1 205 ? 23.469 -7.642 -29.052 1.00 56.28 205 SER A N 1
ATOM 1585 C CA . SER A 1 205 ? 22.070 -7.978 -28.785 1.00 56.28 205 SER A CA 1
ATOM 1586 C C . SER A 1 205 ? 21.332 -7.454 -27.499 1.00 56.28 205 SER A C 1
ATOM 1588 O O . SER A 1 205 ? 20.181 -7.865 -27.349 1.00 56.28 205 SER A O 1
ATOM 1590 N N . SER A 1 206 ? 21.843 -6.624 -26.551 1.00 68.25 206 SER A N 1
ATOM 1591 C CA . SER A 1 206 ? 21.045 -6.266 -25.319 1.00 68.25 206 SER A CA 1
ATOM 1592 C C . SER A 1 206 ? 21.399 -4.974 -24.547 1.00 68.25 206 SER A C 1
ATOM 1594 O O . SER A 1 206 ? 22.551 -4.581 -24.513 1.00 68.25 206 SER A O 1
ATOM 1596 N N . TYR A 1 207 ? 20.436 -4.413 -23.805 1.00 76.81 207 TYR A N 1
ATOM 1597 C CA . TYR A 1 207 ? 20.499 -3.217 -22.946 1.00 76.81 207 TYR A CA 1
ATOM 1598 C C . TYR A 1 207 ? 20.755 -3.577 -21.477 1.00 76.81 207 TYR A C 1
ATOM 1600 O O . TYR A 1 207 ? 20.211 -4.572 -21.010 1.00 76.81 207 TYR A O 1
ATOM 1608 N N . ARG A 1 208 ? 21.485 -2.762 -20.701 1.00 85.06 208 ARG A N 1
ATOM 1609 C CA . ARG A 1 208 ? 21.660 -2.974 -19.250 1.00 85.06 208 ARG A CA 1
ATOM 1610 C C . ARG A 1 208 ? 21.147 -1.783 -18.438 1.00 85.06 208 ARG A C 1
ATOM 1612 O O . ARG A 1 208 ? 21.493 -0.645 -18.731 1.00 85.06 208 ARG A O 1
ATOM 1619 N N . ILE A 1 209 ? 20.329 -2.060 -17.421 1.00 86.75 209 ILE A N 1
ATOM 1620 C CA . ILE A 1 209 ? 19.788 -1.074 -16.474 1.00 86.75 209 ILE A CA 1
ATOM 1621 C C . ILE A 1 209 ? 20.291 -1.409 -15.073 1.00 86.75 209 ILE A C 1
ATOM 1623 O O . ILE A 1 209 ? 20.083 -2.521 -14.577 1.00 86.75 209 ILE A O 1
ATOM 1627 N N . GLU A 1 210 ? 20.930 -0.434 -14.438 1.00 87.00 210 GLU A N 1
ATOM 1628 C CA . GLU A 1 210 ? 21.432 -0.544 -13.071 1.00 87.00 210 GLU A CA 1
ATOM 1629 C C . GLU A 1 210 ? 20.619 0.323 -12.106 1.00 87.00 210 GLU A C 1
ATOM 1631 O O . GLU A 1 210 ? 20.157 1.408 -12.462 1.00 87.00 210 GLU A O 1
ATOM 1636 N N . GLY A 1 211 ? 20.444 -0.156 -10.876 1.00 86.69 211 GLY A N 1
ATOM 1637 C CA . GLY A 1 211 ? 19.783 0.570 -9.789 1.00 86.69 211 GLY A CA 1
ATOM 1638 C C . GLY A 1 211 ? 20.173 -0.013 -8.432 1.00 86.69 211 GLY A C 1
ATOM 1639 O O . GLY A 1 211 ? 20.728 -1.107 -8.382 1.00 86.69 211 GLY A O 1
ATOM 1640 N N . ILE A 1 212 ? 19.918 0.688 -7.322 1.00 87.50 212 ILE A N 1
ATOM 1641 C CA . ILE A 1 212 ? 20.238 0.136 -5.986 1.00 87.50 212 ILE A CA 1
ATOM 1642 C C . ILE A 1 212 ? 19.063 -0.635 -5.358 1.00 87.50 212 ILE A C 1
ATOM 1644 O O . ILE A 1 212 ? 19.266 -1.389 -4.406 1.00 87.50 212 ILE A O 1
ATOM 1648 N N . THR A 1 213 ? 17.856 -0.509 -5.919 1.00 91.19 213 THR A N 1
ATOM 1649 C CA . THR A 1 213 ? 16.705 -1.388 -5.673 1.00 91.19 213 THR A CA 1
ATOM 1650 C C . THR A 1 213 ? 15.979 -1.733 -6.980 1.00 91.19 213 THR A C 1
ATOM 1652 O O . THR A 1 213 ? 16.219 -1.128 -8.033 1.00 91.19 213 THR A O 1
ATOM 1655 N N . ALA A 1 214 ? 15.075 -2.715 -6.934 1.00 95.56 214 ALA A N 1
ATOM 1656 C CA . ALA A 1 214 ? 14.281 -3.097 -8.102 1.00 95.56 214 ALA A CA 1
ATOM 1657 C C . ALA A 1 214 ? 13.363 -1.962 -8.589 1.00 95.56 214 ALA A C 1
ATOM 1659 O O . ALA A 1 214 ? 13.125 -1.850 -9.792 1.00 95.56 214 ALA A O 1
ATOM 1660 N N . VAL A 1 215 ? 12.877 -1.102 -7.683 1.00 95.12 215 VAL A N 1
ATOM 1661 C CA . VAL A 1 215 ? 12.083 0.085 -8.035 1.00 95.12 215 VAL A CA 1
ATOM 1662 C C . VAL A 1 215 ? 12.866 1.013 -8.962 1.00 95.12 215 VAL A C 1
ATOM 1664 O O . VAL A 1 215 ? 12.298 1.505 -9.934 1.00 95.12 215 VAL A O 1
ATOM 1667 N N . GLU A 1 216 ? 14.164 1.247 -8.733 1.00 91.56 216 GLU A N 1
ATOM 1668 C CA . GLU A 1 216 ? 14.937 2.118 -9.631 1.00 91.56 216 GLU A CA 1
ATOM 1669 C C . GLU A 1 216 ? 15.226 1.456 -10.969 1.00 91.56 216 GLU A C 1
ATOM 1671 O O . GLU A 1 216 ? 15.185 2.138 -11.990 1.00 91.56 216 GLU A O 1
ATOM 1676 N N . ILE A 1 217 ? 15.434 0.137 -10.990 1.00 93.75 217 ILE A N 1
ATOM 1677 C CA . ILE A 1 217 ? 15.552 -0.616 -12.244 1.00 93.75 217 ILE A CA 1
ATOM 1678 C C . ILE A 1 217 ? 14.253 -0.490 -13.056 1.00 93.75 217 ILE A C 1
ATOM 1680 O O . ILE A 1 217 ? 14.293 -0.139 -14.235 1.00 93.75 217 ILE A O 1
ATOM 1684 N N . ALA A 1 218 ? 13.094 -0.714 -12.428 1.00 96.56 218 ALA A N 1
ATOM 1685 C CA . ALA A 1 218 ? 11.789 -0.581 -13.075 1.00 96.56 218 ALA A CA 1
ATOM 1686 C C . ALA A 1 218 ? 11.517 0.862 -13.536 1.00 96.56 218 ALA A C 1
ATOM 1688 O O . ALA A 1 218 ? 11.033 1.082 -14.645 1.00 96.56 218 ALA A O 1
ATOM 1689 N N . SER A 1 219 ? 11.891 1.858 -12.733 1.00 94.31 219 SER A N 1
ATOM 1690 C CA . SER A 1 219 ? 11.780 3.275 -13.103 1.00 94.31 219 SER A CA 1
ATOM 1691 C C . SER A 1 219 ? 12.683 3.645 -14.277 1.00 94.31 219 SER A C 1
ATOM 1693 O O . SER A 1 219 ? 12.265 4.391 -15.159 1.00 94.31 219 SER A O 1
ATOM 1695 N N . GLY A 1 220 ? 13.908 3.112 -14.317 1.00 90.75 220 GLY A N 1
ATOM 1696 C CA . GLY A 1 220 ? 14.840 3.284 -15.430 1.00 90.75 220 GLY A CA 1
ATOM 1697 C C . GLY A 1 220 ? 14.313 2.653 -16.718 1.00 90.75 220 GLY A C 1
ATOM 1698 O O . GLY A 1 220 ? 14.344 3.290 -17.772 1.00 90.75 220 GLY A O 1
ATOM 1699 N N . LEU A 1 221 ? 13.736 1.448 -16.626 1.00 93.31 221 LEU A N 1
ATOM 1700 C CA . LEU A 1 221 ? 13.026 0.809 -17.736 1.00 93.31 221 LEU A CA 1
ATOM 1701 C C . LEU A 1 221 ? 11.878 1.696 -18.229 1.00 93.31 221 LEU A C 1
ATOM 1703 O O . LEU A 1 221 ? 11.789 1.981 -19.422 1.00 93.31 221 LEU A O 1
ATOM 1707 N N . HIS A 1 222 ? 11.013 2.158 -17.325 1.00 95.50 222 HIS A N 1
ATOM 1708 C CA . HIS A 1 222 ? 9.879 3.005 -17.683 1.00 95.50 222 HIS A CA 1
ATOM 1709 C C . HIS A 1 222 ? 10.327 4.320 -18.326 1.00 95.50 222 HIS A C 1
ATOM 1711 O O . HIS A 1 222 ? 9.757 4.730 -19.336 1.00 95.50 222 HIS A O 1
ATOM 1717 N N . TRP A 1 223 ? 11.368 4.959 -17.790 1.00 92.38 223 TRP A N 1
ATOM 1718 C CA . TRP A 1 223 ? 11.955 6.160 -18.373 1.00 92.38 223 TRP A CA 1
ATOM 1719 C C . TRP A 1 223 ? 12.416 5.907 -19.810 1.00 92.38 223 TRP A C 1
ATOM 1721 O O . TRP A 1 223 ? 12.047 6.660 -20.711 1.00 92.38 223 TRP A O 1
ATOM 1731 N N . TYR A 1 224 ? 13.155 4.820 -20.044 1.00 90.06 224 TYR A N 1
ATOM 1732 C CA . TYR A 1 224 ? 13.623 4.460 -21.378 1.00 90.06 224 TYR A CA 1
ATOM 1733 C C . TYR A 1 224 ? 12.453 4.244 -22.345 1.00 90.06 224 TYR A C 1
ATOM 1735 O O . TYR A 1 224 ? 12.394 4.862 -23.408 1.00 90.06 224 TYR A O 1
ATOM 1743 N N . LEU A 1 225 ? 11.471 3.433 -21.946 1.00 93.81 225 LEU A N 1
ATOM 1744 C CA . LEU A 1 225 ? 10.290 3.167 -22.764 1.00 93.81 225 LEU A CA 1
ATOM 1745 C C . LEU A 1 225 ? 9.516 4.457 -23.075 1.00 93.81 225 LEU A C 1
ATOM 1747 O O . LEU A 1 225 ? 9.090 4.661 -24.209 1.00 93.81 225 LEU A O 1
ATOM 1751 N N . LYS A 1 226 ? 9.374 5.358 -22.102 1.00 93.56 226 LYS A N 1
ATOM 1752 C CA . LYS A 1 226 ? 8.652 6.621 -22.269 1.00 93.56 226 LYS A CA 1
ATOM 1753 C C . LYS A 1 226 ? 9.361 7.587 -23.214 1.00 93.56 226 LYS A C 1
ATOM 1755 O O . LYS A 1 226 ? 8.734 8.111 -24.129 1.00 93.56 226 LYS A O 1
ATOM 1760 N N . TYR A 1 227 ? 10.646 7.849 -22.983 1.00 90.12 227 TYR A N 1
ATOM 1761 C CA . TYR A 1 227 ? 11.360 8.923 -23.681 1.00 90.12 227 TYR A CA 1
ATOM 1762 C C . TYR A 1 227 ? 12.011 8.483 -24.991 1.00 90.12 227 TYR A C 1
ATOM 1764 O O . TYR A 1 227 ? 12.167 9.314 -25.879 1.00 90.12 227 TYR A O 1
ATOM 1772 N N . TRP A 1 228 ? 12.347 7.200 -25.134 1.00 89.44 228 TRP A N 1
ATOM 1773 C CA . TRP A 1 228 ? 12.999 6.680 -26.339 1.00 89.44 228 TRP A CA 1
ATOM 1774 C C . TRP A 1 228 ? 12.068 5.842 -27.201 1.00 89.44 228 TRP A C 1
ATOM 1776 O O . TRP A 1 228 ? 12.152 5.907 -28.421 1.00 89.44 228 TRP A O 1
ATOM 1786 N N . CYS A 1 229 ? 11.152 5.091 -26.590 1.00 93.50 229 CYS A N 1
ATOM 1787 C CA . CYS A 1 229 ? 10.220 4.240 -27.333 1.00 93.50 229 CYS A CA 1
ATOM 1788 C C . CYS A 1 229 ? 8.823 4.858 -27.493 1.00 93.50 229 CYS A C 1
ATOM 1790 O O . CYS A 1 229 ? 7.969 4.253 -28.130 1.00 93.50 229 CYS A O 1
ATOM 1792 N N . GLY A 1 230 ? 8.563 6.036 -26.913 1.00 95.38 230 GLY A N 1
ATOM 1793 C CA . GLY A 1 230 ? 7.258 6.697 -26.981 1.00 95.38 230 GLY A CA 1
ATOM 1794 C C . GLY A 1 230 ? 6.128 5.904 -26.318 1.00 95.38 230 GLY A C 1
ATOM 1795 O O . GLY A 1 230 ? 4.987 5.985 -26.771 1.00 95.38 230 GLY A O 1
ATOM 1796 N N . ALA A 1 231 ? 6.437 5.092 -25.305 1.00 96.81 231 ALA A N 1
ATOM 1797 C CA . ALA A 1 231 ? 5.451 4.316 -24.562 1.00 96.81 231 ALA A CA 1
ATOM 1798 C C . ALA A 1 231 ? 4.771 5.150 -23.465 1.00 96.81 231 ALA A C 1
ATOM 1800 O O . ALA A 1 231 ? 5.318 6.132 -22.956 1.00 96.81 231 ALA A O 1
ATOM 1801 N N . HIS A 1 232 ? 3.589 4.716 -23.038 1.00 95.69 232 HIS A N 1
ATOM 1802 C CA . HIS A 1 232 ? 2.868 5.296 -21.912 1.00 95.69 232 HIS A CA 1
ATOM 1803 C C . HIS A 1 232 ? 2.263 4.201 -21.031 1.00 95.69 232 HIS A C 1
ATOM 1805 O O . HIS A 1 232 ? 1.715 3.224 -21.533 1.00 95.69 232 HIS A O 1
ATOM 1811 N N . VAL A 1 233 ? 2.354 4.371 -19.711 1.00 95.81 233 VAL A N 1
ATOM 1812 C CA . VAL A 1 233 ? 1.801 3.440 -18.722 1.00 95.81 233 VAL A CA 1
ATOM 1813 C C . VAL A 1 233 ? 0.975 4.232 -17.710 1.00 95.81 233 VAL A C 1
ATOM 1815 O O . VAL A 1 233 ? 1.511 5.048 -16.956 1.00 95.81 233 VAL A O 1
ATOM 1818 N N . SER A 1 234 ? -0.330 3.981 -17.674 1.00 95.06 234 SER A N 1
ATOM 1819 C CA . SER A 1 234 ? -1.255 4.520 -16.674 1.00 95.06 234 SER A CA 1
ATOM 1820 C C . SER A 1 234 ? -2.291 3.471 -16.262 1.00 95.06 234 SER A C 1
ATOM 1822 O O . SER A 1 234 ? -2.238 2.326 -16.711 1.00 95.06 234 SER A O 1
ATOM 1824 N N . TRP A 1 235 ? -3.229 3.841 -15.389 1.00 95.00 235 TRP A N 1
ATOM 1825 C CA . TRP A 1 235 ? -4.377 2.989 -15.091 1.00 95.00 235 TRP A CA 1
ATOM 1826 C C . TRP A 1 235 ? -5.263 2.797 -16.324 1.00 95.00 235 TRP A C 1
ATOM 1828 O O . TRP A 1 235 ? -5.404 3.704 -17.144 1.00 95.00 235 TRP A O 1
ATOM 1838 N N . ASP A 1 236 ? -5.953 1.658 -16.403 1.00 89.31 236 ASP A N 1
ATOM 1839 C CA . ASP A 1 236 ? -6.834 1.322 -17.533 1.00 89.31 236 ASP A CA 1
ATOM 1840 C C . ASP A 1 236 ? -7.856 2.427 -17.839 1.00 89.31 236 ASP A C 1
ATOM 1842 O O . ASP A 1 236 ? -8.064 2.798 -18.991 1.00 89.31 236 ASP A O 1
ATOM 1846 N N . LYS A 1 237 ? -8.442 3.032 -16.796 1.00 86.62 237 LYS A N 1
ATOM 1847 C CA . LYS A 1 237 ? -9.427 4.119 -16.943 1.00 86.62 237 LYS A CA 1
ATOM 1848 C C . LYS A 1 237 ? -8.829 5.471 -17.347 1.00 86.62 237 LYS A C 1
ATOM 1850 O O . LYS A 1 237 ? -9.586 6.375 -17.684 1.00 86.62 237 LYS A O 1
ATOM 1855 N N . THR A 1 238 ? -7.508 5.632 -17.295 1.00 88.19 238 THR A N 1
ATOM 1856 C CA . THR A 1 238 ? -6.805 6.886 -17.621 1.00 88.19 238 THR A CA 1
ATOM 1857 C C . THR A 1 238 ? -5.960 6.789 -18.890 1.00 88.19 238 THR A C 1
ATOM 1859 O O . THR A 1 238 ? -5.164 7.684 -19.153 1.00 88.19 238 THR A O 1
ATOM 1862 N N . GLY A 1 239 ? -6.126 5.723 -19.678 1.00 87.81 239 GLY A N 1
ATOM 1863 C CA . GLY A 1 239 ? -5.398 5.513 -20.934 1.00 87.81 239 GLY A CA 1
ATOM 1864 C C . GLY A 1 239 ? -4.638 4.189 -21.013 1.00 87.81 239 GLY A C 1
ATOM 1865 O O . GLY A 1 239 ? -4.209 3.815 -22.105 1.00 87.81 239 GLY A O 1
ATOM 1866 N N . GLY A 1 240 ? -4.508 3.471 -19.892 1.00 93.12 240 GLY A N 1
ATOM 1867 C CA . GLY A 1 240 ? -3.918 2.137 -19.816 1.00 93.12 240 GLY A CA 1
ATOM 1868 C C . GLY A 1 240 ? -2.453 2.080 -20.251 1.00 93.12 240 GLY A C 1
ATOM 1869 O O . GLY A 1 240 ? -1.692 3.044 -20.113 1.00 93.12 240 GLY A O 1
ATOM 1870 N N . ILE A 1 241 ? -2.064 0.918 -20.774 1.00 95.75 241 ILE A N 1
ATOM 1871 C CA . ILE A 1 241 ? -0.716 0.630 -21.268 1.00 95.75 241 ILE A CA 1
ATOM 1872 C C . ILE A 1 241 ? -0.688 0.813 -22.791 1.00 95.75 241 ILE A C 1
ATOM 1874 O O . ILE A 1 241 ? -1.279 0.033 -23.533 1.00 95.75 241 ILE A O 1
ATOM 1878 N N . GLN A 1 242 ? 0.029 1.833 -23.261 1.00 96.25 242 GLN A N 1
ATOM 1879 C CA . GLN A 1 242 ? 0.235 2.150 -24.675 1.00 96.25 242 GLN A CA 1
ATOM 1880 C C . GLN A 1 242 ? 1.694 1.873 -25.041 1.00 96.25 242 GLN A C 1
ATOM 1882 O O . GLN A 1 242 ? 2.581 2.690 -24.804 1.00 96.25 242 GLN A O 1
ATOM 1887 N N . ILE A 1 243 ? 1.944 0.692 -25.598 1.00 96.38 243 ILE A N 1
ATOM 1888 C CA . ILE A 1 243 ? 3.292 0.176 -25.902 1.00 96.38 243 ILE A CA 1
ATOM 1889 C C . ILE A 1 243 ? 3.470 -0.185 -27.383 1.00 96.38 243 ILE A C 1
ATOM 1891 O O . ILE A 1 243 ? 4.494 -0.739 -27.765 1.00 96.38 243 ILE A O 1
ATOM 1895 N N . ALA A 1 244 ? 2.493 0.138 -28.235 1.00 95.62 244 ALA A N 1
ATOM 1896 C CA . ALA A 1 244 ? 2.530 -0.184 -29.665 1.00 95.62 244 ALA A CA 1
ATOM 1897 C C . ALA A 1 244 ? 3.685 0.504 -30.419 1.00 95.62 244 ALA A C 1
ATOM 1899 O O . ALA A 1 244 ? 4.122 0.019 -31.459 1.00 95.62 244 ALA A O 1
ATOM 1900 N N . SER A 1 245 ? 4.180 1.624 -29.891 1.00 96.25 245 SER A N 1
ATOM 1901 C CA . SER A 1 245 ? 5.337 2.368 -30.395 1.00 96.25 245 SER A CA 1
ATOM 1902 C C . SER A 1 245 ? 6.682 1.717 -30.055 1.00 96.25 245 SER A C 1
ATOM 1904 O O . SER A 1 245 ? 7.689 2.081 -30.660 1.00 96.25 245 SER A O 1
ATOM 1906 N N . VAL A 1 246 ? 6.720 0.748 -29.129 1.00 96.38 246 VAL A N 1
ATOM 1907 C CA . VAL A 1 246 ? 7.960 0.084 -28.708 1.00 96.38 246 VAL A CA 1
ATOM 1908 C C . VAL A 1 246 ? 8.493 -0.799 -29.842 1.00 96.38 246 VAL A C 1
ATOM 1910 O O . VAL A 1 246 ? 7.821 -1.760 -30.230 1.00 96.38 246 VAL A O 1
ATOM 1913 N N . PRO A 1 247 ? 9.704 -0.531 -30.374 1.00 94.38 247 PRO A N 1
ATOM 1914 C CA . PRO A 1 247 ? 10.263 -1.332 -31.459 1.00 94.38 247 PRO A CA 1
ATOM 1915 C C . PRO A 1 247 ? 10.492 -2.793 -31.064 1.00 94.38 247 PRO A C 1
ATOM 1917 O O . PRO A 1 247 ? 10.644 -3.131 -29.889 1.00 94.38 247 PRO A O 1
ATOM 1920 N N . LYS A 1 248 ? 10.548 -3.679 -32.063 1.00 92.62 248 LYS A N 1
ATOM 1921 C CA . LYS A 1 248 ? 10.842 -5.104 -31.850 1.00 92.62 248 LYS A CA 1
ATOM 1922 C C . LYS A 1 248 ? 12.242 -5.301 -31.237 1.00 92.62 248 LYS A C 1
ATOM 1924 O O . LYS A 1 248 ? 13.121 -4.459 -31.451 1.00 92.62 248 LYS A O 1
ATOM 1929 N N . PRO A 1 249 ? 12.478 -6.420 -30.523 1.00 89.56 249 PRO A N 1
ATOM 1930 C CA . PRO A 1 249 ? 13.818 -6.799 -30.079 1.00 89.56 249 PRO A CA 1
ATOM 1931 C C . PRO A 1 249 ? 14.845 -6.698 -31.217 1.00 89.56 249 PRO A C 1
ATOM 1933 O O . PRO A 1 249 ? 14.572 -7.128 -32.336 1.00 89.56 249 PRO A O 1
ATOM 1936 N N . GLY A 1 250 ? 16.007 -6.103 -30.935 1.00 84.94 250 GLY A N 1
ATOM 1937 C CA . GLY A 1 250 ? 17.055 -5.837 -31.932 1.00 84.94 250 GLY A CA 1
ATOM 1938 C C . GLY A 1 250 ? 16.910 -4.521 -32.712 1.00 84.94 250 GLY A C 1
ATOM 1939 O O . GLY A 1 250 ? 17.826 -4.153 -33.437 1.00 84.94 250 GLY A O 1
ATOM 1940 N N . SER A 1 251 ? 15.803 -3.787 -32.554 1.00 88.50 251 SER A N 1
ATOM 1941 C CA . SER A 1 251 ? 15.582 -2.466 -33.181 1.00 88.50 251 SER A CA 1
ATOM 1942 C C . SER A 1 251 ? 15.232 -1.372 -32.170 1.00 88.50 251 SER A C 1
ATOM 1944 O O . SER A 1 251 ? 14.686 -0.331 -32.531 1.00 88.50 251 SER A O 1
ATOM 1946 N N . LEU A 1 252 ? 15.501 -1.626 -30.891 1.00 86.62 252 LEU A N 1
ATOM 1947 C CA . LEU A 1 252 ? 15.316 -0.652 -29.825 1.00 86.62 252 LEU A CA 1
ATOM 1948 C C . LEU A 1 252 ? 16.229 0.576 -30.062 1.00 86.62 252 LEU A C 1
ATOM 1950 O O . LEU A 1 252 ? 17.342 0.415 -30.567 1.00 86.62 252 LEU A O 1
ATOM 1954 N N . PRO A 1 253 ? 15.792 1.809 -29.736 1.00 85.75 253 PRO A N 1
ATOM 1955 C CA . PRO A 1 253 ? 16.616 2.999 -29.922 1.00 85.75 253 PRO A CA 1
ATOM 1956 C C . PRO A 1 253 ? 17.866 2.966 -29.044 1.00 85.75 253 PRO A C 1
ATOM 1958 O O . PRO A 1 253 ? 17.805 2.608 -27.862 1.00 85.75 253 PRO A O 1
ATOM 1961 N N . LEU A 1 254 ? 19.006 3.333 -29.622 1.00 76.56 254 LEU A N 1
ATOM 1962 C CA . LEU A 1 254 ? 20.260 3.458 -28.888 1.00 76.56 254 LEU A CA 1
ATOM 1963 C C . LEU A 1 254 ? 20.224 4.704 -28.000 1.00 76.56 254 LEU A C 1
ATOM 1965 O O . LEU A 1 254 ? 19.671 5.736 -28.375 1.00 76.56 254 LEU A O 1
ATOM 1969 N N . VAL A 1 255 ? 20.841 4.594 -26.831 1.00 71.38 255 VAL A N 1
ATOM 1970 C CA . VAL A 1 255 ? 21.177 5.737 -25.973 1.00 71.38 255 VAL A CA 1
ATOM 1971 C C . VAL A 1 255 ? 22.677 5.980 -26.122 1.00 71.38 255 VAL A C 1
ATOM 1973 O O . VAL A 1 255 ? 23.388 5.079 -26.558 1.00 71.38 255 VAL A O 1
ATOM 1976 N N . SER A 1 256 ? 23.147 7.190 -25.809 1.00 69.12 256 SER A N 1
ATOM 1977 C CA . SER A 1 256 ? 24.565 7.563 -25.892 1.00 69.12 256 SER A CA 1
ATOM 1978 C C . SER A 1 256 ? 25.492 6.507 -25.286 1.00 69.12 256 SER A C 1
ATOM 1980 O O . SER A 1 256 ? 25.190 5.962 -24.223 1.00 69.12 256 SER A O 1
ATOM 1982 N N . ASP A 1 257 ? 26.648 6.290 -25.918 1.00 61.69 257 ASP A N 1
ATOM 1983 C CA . ASP A 1 257 ? 27.650 5.299 -25.487 1.00 61.69 257 ASP A CA 1
ATOM 1984 C C . ASP A 1 257 ? 28.164 5.548 -24.056 1.00 61.69 257 ASP A C 1
ATOM 1986 O O . ASP A 1 257 ? 28.556 4.620 -23.353 1.00 61.69 257 ASP A O 1
ATOM 1990 N N . GLU A 1 258 ? 28.109 6.800 -23.593 1.00 63.88 258 GLU A N 1
ATOM 1991 C CA . GLU A 1 258 ? 28.468 7.213 -22.228 1.00 63.88 258 GLU A CA 1
ATOM 1992 C C . GLU A 1 258 ? 27.421 6.805 -21.167 1.00 63.88 258 GLU A C 1
ATOM 1994 O O . GLU A 1 258 ? 27.671 6.905 -19.965 1.00 63.88 258 GLU A O 1
ATOM 1999 N N . GLY A 1 259 ? 26.251 6.319 -21.594 1.00 66.00 259 GLY A N 1
ATOM 2000 C CA . GLY A 1 259 ? 25.105 6.024 -20.738 1.00 66.00 259 GLY A CA 1
ATOM 2001 C C . GLY A 1 259 ? 24.352 7.275 -20.270 1.00 66.00 259 GLY A C 1
ATOM 2002 O O . GLY A 1 259 ? 24.737 8.410 -20.543 1.00 66.00 259 GLY A O 1
ATOM 2003 N N . VAL A 1 260 ? 23.228 7.071 -19.578 1.00 72.12 260 VAL A N 1
ATOM 2004 C CA . VAL A 1 260 ? 22.411 8.157 -19.002 1.00 72.12 260 VAL A CA 1
ATOM 2005 C C . VAL A 1 260 ? 22.228 7.934 -17.514 1.00 72.12 260 VAL A C 1
ATOM 2007 O O . VAL A 1 260 ? 21.822 6.836 -17.129 1.00 72.12 260 VAL A O 1
ATOM 2010 N N . ILE A 1 261 ? 22.456 9.002 -16.731 1.00 74.25 261 ILE A N 1
ATOM 2011 C CA . ILE A 1 261 ? 22.257 9.041 -15.280 1.00 74.25 261 ILE A CA 1
ATOM 2012 C C . ILE A 1 261 ? 21.056 9.871 -14.863 1.00 74.25 261 ILE A C 1
ATOM 2014 O O . ILE A 1 261 ? 20.929 11.046 -15.198 1.00 74.25 261 ILE A O 1
ATOM 2018 N N . ILE A 1 262 ? 20.174 9.232 -14.092 1.00 73.81 262 ILE A N 1
ATOM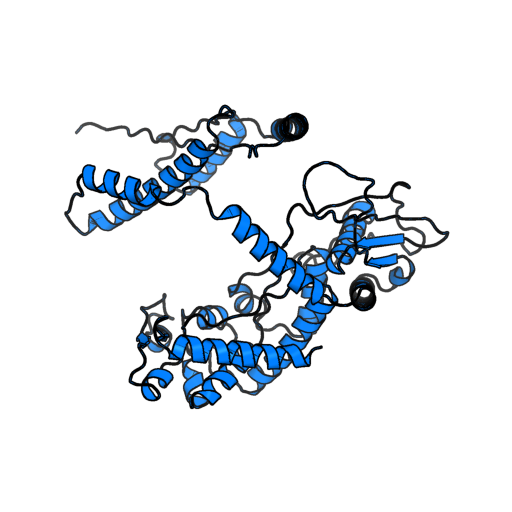 2019 C CA . ILE A 1 262 ? 18.961 9.820 -13.535 1.00 73.81 262 ILE A CA 1
ATOM 2020 C C . ILE A 1 262 ? 18.979 9.596 -12.030 1.00 73.81 262 ILE A C 1
ATOM 2022 O O . ILE A 1 262 ? 19.121 8.472 -11.552 1.00 73.81 262 ILE A O 1
ATOM 2026 N N . GLN A 1 263 ? 18.814 10.687 -11.294 1.00 70.62 263 GLN A N 1
ATOM 2027 C CA . GLN A 1 263 ? 18.814 10.703 -9.840 1.00 70.62 263 GLN A CA 1
ATOM 2028 C C . GLN A 1 263 ? 17.455 11.155 -9.330 1.00 70.62 263 GLN A C 1
ATOM 2030 O O . GLN A 1 263 ? 16.831 12.063 -9.886 1.00 70.62 263 GLN A O 1
ATOM 2035 N N . ARG A 1 264 ? 17.002 10.533 -8.242 1.00 71.50 264 ARG A N 1
ATOM 2036 C CA . ARG A 1 264 ? 15.860 11.046 -7.485 1.00 71.50 264 ARG A CA 1
ATOM 2037 C C . ARG A 1 264 ? 16.315 12.205 -6.595 1.00 71.50 264 ARG A C 1
ATOM 2039 O O . ARG A 1 264 ? 17.370 12.095 -5.977 1.00 71.50 264 ARG A O 1
ATOM 2046 N N . PRO A 1 265 ? 15.520 13.278 -6.480 1.00 73.56 265 PRO A N 1
ATOM 2047 C CA . PRO A 1 265 ? 15.862 14.406 -5.618 1.00 73.56 265 PRO A CA 1
ATOM 2048 C C . PRO A 1 265 ? 15.576 14.141 -4.131 1.00 73.56 265 PRO A C 1
ATOM 2050 O O . PRO A 1 265 ? 16.001 14.915 -3.283 1.00 73.56 265 PRO A O 1
ATOM 2053 N N . VAL A 1 266 ? 14.823 13.083 -3.806 1.00 76.44 266 VAL A N 1
ATOM 2054 C CA . VAL A 1 266 ? 14.374 12.756 -2.444 1.00 76.44 266 VAL A CA 1
ATOM 2055 C C . VAL A 1 266 ? 14.553 11.266 -2.166 1.00 76.44 266 VAL A C 1
ATOM 2057 O O . VAL A 1 266 ? 14.441 10.478 -3.102 1.00 76.44 266 VAL A O 1
ATOM 2060 N N . PRO A 1 267 ? 14.794 10.843 -0.912 1.00 74.00 267 PRO A N 1
ATOM 2061 C CA . PRO A 1 267 ? 14.979 9.429 -0.580 1.00 74.00 267 PRO A CA 1
ATOM 2062 C C . PRO A 1 267 ? 13.687 8.610 -0.700 1.00 74.00 267 PRO A C 1
ATOM 2064 O O . PRO A 1 267 ? 13.749 7.422 -1.022 1.00 74.00 267 PRO A O 1
ATOM 2067 N N . TRP A 1 268 ? 12.525 9.234 -0.476 1.00 83.62 268 TRP A N 1
ATOM 2068 C CA . TRP A 1 268 ? 11.228 8.561 -0.476 1.00 83.62 268 TRP A CA 1
ATOM 2069 C C . TRP A 1 268 ? 10.240 9.196 -1.446 1.00 83.62 268 TRP A C 1
ATOM 2071 O O . TRP A 1 268 ? 9.930 10.382 -1.357 1.00 83.62 268 TRP A O 1
ATOM 2081 N N . ASN A 1 269 ? 9.685 8.355 -2.309 1.00 90.88 269 ASN A N 1
ATOM 2082 C CA . ASN A 1 269 ? 8.543 8.650 -3.153 1.00 90.88 269 ASN A CA 1
ATOM 2083 C C . ASN A 1 269 ? 7.343 7.901 -2.581 1.00 90.88 269 ASN A C 1
ATOM 2085 O O . ASN A 1 269 ? 7.193 6.685 -2.745 1.00 90.88 269 ASN A O 1
ATOM 2089 N N . TYR A 1 270 ? 6.526 8.654 -1.857 1.00 96.19 270 TYR A N 1
ATOM 2090 C CA . TYR A 1 270 ? 5.337 8.164 -1.184 1.00 96.19 270 TYR A CA 1
ATOM 2091 C C . TYR A 1 270 ? 4.157 8.021 -2.151 1.00 96.19 270 TYR A C 1
ATOM 2093 O O . TYR A 1 270 ? 4.004 8.813 -3.083 1.00 96.19 270 TYR A O 1
ATOM 2101 N N . TYR A 1 271 ? 3.289 7.042 -1.895 1.00 97.75 271 TYR A N 1
ATOM 2102 C CA . TYR A 1 271 ? 2.047 6.870 -2.640 1.00 97.75 271 TYR A CA 1
ATOM 2103 C C . TYR A 1 271 ? 0.886 6.462 -1.728 1.00 97.75 271 TYR A C 1
ATOM 2105 O O . TYR A 1 271 ? 1.078 5.715 -0.767 1.00 97.75 271 TYR A O 1
ATOM 2113 N N . GLN A 1 272 ? -0.324 6.869 -2.148 1.00 96.19 272 GLN A N 1
ATOM 2114 C CA . GLN A 1 272 ? -1.651 6.598 -1.571 1.00 96.19 272 GLN A CA 1
ATOM 2115 C C . GLN A 1 272 ? -2.103 7.581 -0.479 1.00 96.19 272 GLN A C 1
ATOM 2117 O O . GLN A 1 272 ? -1.321 8.160 0.256 1.00 96.19 272 GLN A O 1
ATOM 2122 N N . ASN A 1 273 ? -3.410 7.769 -0.343 1.00 97.69 273 ASN A N 1
ATOM 2123 C CA . ASN A 1 273 ? -4.029 8.296 0.876 1.00 97.69 273 ASN A CA 1
ATOM 2124 C C . ASN A 1 273 ? -4.731 7.140 1.609 1.00 97.69 273 ASN A C 1
ATOM 2126 O O . ASN A 1 273 ? -5.193 6.202 0.955 1.00 97.69 273 ASN A O 1
ATOM 2130 N N . VAL A 1 274 ? -4.886 7.208 2.931 1.00 93.81 274 VAL A N 1
ATOM 2131 C CA . VAL A 1 274 ? -5.638 6.202 3.704 1.00 93.81 274 VAL A CA 1
ATOM 2132 C C . VAL A 1 274 ? -7.061 5.989 3.164 1.00 93.81 274 VAL A C 1
ATOM 2134 O O . VAL A 1 274 ? -7.531 4.851 3.110 1.00 93.81 274 VAL A O 1
ATOM 2137 N N . VAL A 1 275 ? -7.710 7.044 2.652 1.00 96.50 275 VAL A N 1
ATOM 2138 C CA . VAL A 1 275 ? -9.064 6.962 2.067 1.00 96.50 275 VAL A CA 1
ATOM 2139 C C . VAL A 1 275 ? -9.121 6.201 0.743 1.00 96.50 275 VAL A C 1
ATOM 2141 O O . VAL A 1 275 ? -10.161 5.647 0.392 1.00 96.50 275 VAL A O 1
ATOM 2144 N N . THR A 1 276 ? -7.999 6.105 0.025 1.00 96.19 276 THR A N 1
ATOM 2145 C CA . THR A 1 276 ? -7.912 5.385 -1.260 1.00 96.19 276 THR A CA 1
ATOM 2146 C C . THR A 1 276 ? -8.234 3.901 -1.091 1.00 96.19 276 THR A C 1
ATOM 2148 O O . THR A 1 276 ? -8.801 3.285 -1.993 1.00 96.19 276 THR A O 1
ATOM 2151 N N . SER A 1 277 ? -7.954 3.345 0.097 1.00 94.25 277 SER A N 1
ATOM 2152 C CA . SER A 1 277 ? -8.300 1.962 0.436 1.00 94.25 277 SER A CA 1
ATOM 2153 C C . SER A 1 277 ? -9.804 1.681 0.363 1.00 94.25 277 SER A C 1
ATOM 2155 O O . SER A 1 277 ? -10.194 0.591 -0.042 1.00 94.25 277 SER A O 1
ATOM 2157 N N . SER A 1 278 ? -10.640 2.672 0.679 1.00 96.56 278 SER A N 1
ATOM 2158 C CA . SER A 1 278 ? -12.100 2.571 0.621 1.00 96.56 278 SER A CA 1
ATOM 2159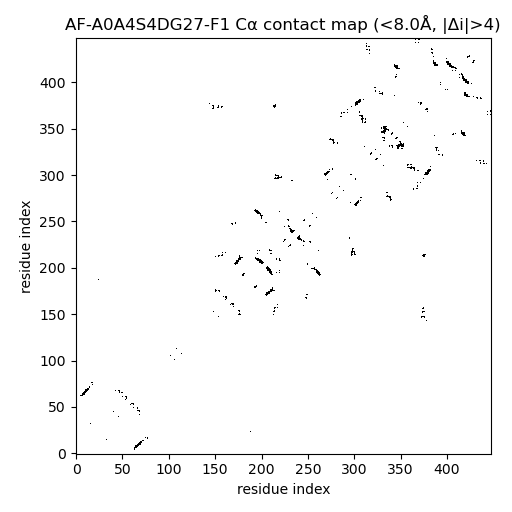 C C . SER A 1 278 ? -12.667 3.030 -0.719 1.00 96.56 278 SER A C 1
ATOM 2161 O O . SER A 1 278 ? -13.542 2.370 -1.268 1.00 96.56 278 SER A O 1
ATOM 2163 N N . TYR A 1 279 ? -12.155 4.131 -1.274 1.00 97.19 279 TYR A N 1
ATOM 2164 C CA . TYR A 1 279 ? -12.700 4.700 -2.508 1.00 97.19 279 TYR A CA 1
ATOM 2165 C C . TYR A 1 279 ? -12.301 3.954 -3.780 1.00 97.19 279 TYR A C 1
ATOM 2167 O O . TYR A 1 279 ? -13.059 3.960 -4.749 1.00 97.19 279 TYR A O 1
ATOM 2175 N N . SER A 1 280 ? -11.125 3.327 -3.786 1.00 95.69 280 SER A N 1
ATOM 2176 C CA . SER A 1 280 ? -10.566 2.714 -4.992 1.00 95.69 280 SER A CA 1
ATOM 2177 C C . SER A 1 280 ? -10.276 1.230 -4.810 1.00 95.69 280 SER A C 1
ATOM 2179 O O . SER A 1 280 ? -10.630 0.443 -5.682 1.00 95.69 280 SER A O 1
ATOM 2181 N N . TYR A 1 281 ? -9.632 0.841 -3.704 1.00 96.56 281 TYR A N 1
ATOM 2182 C CA . TYR A 1 281 ? -9.006 -0.486 -3.587 1.00 96.56 281 TYR A CA 1
ATOM 2183 C C . TYR A 1 281 ? -9.901 -1.558 -2.970 1.00 96.56 281 TYR A C 1
ATOM 2185 O O . TYR A 1 281 ? -9.547 -2.732 -3.022 1.00 96.56 281 TYR A O 1
ATOM 2193 N N . VAL A 1 282 ? -11.039 -1.178 -2.381 1.00 97.00 282 VAL A N 1
ATOM 2194 C CA . VAL A 1 282 ? -11.863 -2.079 -1.559 1.00 97.00 282 VAL A CA 1
ATOM 2195 C C . VAL A 1 282 ? -12.239 -3.368 -2.294 1.00 97.00 282 VAL A C 1
ATOM 2197 O O . VAL A 1 282 ? -12.209 -4.432 -1.694 1.00 97.00 282 VAL A O 1
ATOM 2200 N N . TRP A 1 283 ? -12.515 -3.307 -3.597 1.00 96.69 283 TRP A N 1
ATOM 2201 C CA . TRP A 1 283 ? -12.920 -4.473 -4.392 1.00 96.69 283 TRP A CA 1
ATOM 2202 C C . TRP A 1 283 ? -11.795 -5.056 -5.251 1.00 96.69 283 TRP A C 1
ATOM 2204 O O . TRP A 1 283 ? -12.067 -5.820 -6.173 1.00 96.69 283 TRP A O 1
ATOM 2214 N N . TRP A 1 284 ? -10.544 -4.662 -5.012 1.00 97.44 284 TRP A N 1
ATOM 2215 C CA . TRP A 1 284 ? -9.413 -5.176 -5.778 1.00 97.44 284 TRP A CA 1
ATOM 2216 C C . TRP A 1 284 ? -9.004 -6.558 -5.290 1.00 97.44 284 TRP A C 1
ATOM 2218 O O . TRP A 1 284 ? -8.812 -6.789 -4.096 1.00 97.44 284 TRP A O 1
ATOM 2228 N N . ASP A 1 285 ? -8.818 -7.455 -6.247 1.00 97.88 285 ASP A N 1
ATOM 2229 C CA . ASP A 1 285 ? -8.184 -8.745 -6.048 1.00 97.88 285 ASP A CA 1
ATOM 2230 C C . ASP A 1 285 ? -6.661 -8.649 -6.235 1.00 97.88 285 ASP A C 1
ATOM 2232 O O . ASP A 1 285 ? -6.085 -7.569 -6.420 1.00 97.88 285 ASP A O 1
ATOM 2236 N N . TRP A 1 286 ? -5.994 -9.802 -6.178 1.00 98.38 286 TRP A N 1
ATOM 2237 C CA . TRP A 1 286 ? -4.555 -9.875 -6.397 1.00 98.38 286 TRP A CA 1
ATOM 2238 C C . TRP A 1 286 ? -4.145 -9.423 -7.801 1.00 98.38 286 TRP A C 1
ATOM 2240 O O . TRP A 1 286 ? -3.142 -8.728 -7.927 1.00 98.38 286 TRP A O 1
ATOM 2250 N N . GLU A 1 287 ? -4.902 -9.765 -8.848 1.00 97.81 287 GLU A N 1
ATOM 2251 C CA . GLU A 1 287 ? -4.540 -9.399 -10.222 1.00 97.81 287 GLU A CA 1
ATOM 2252 C C . GLU A 1 287 ? -4.487 -7.875 -10.385 1.00 97.81 287 GLU A C 1
ATOM 2254 O O . GLU A 1 287 ? -3.545 -7.324 -10.968 1.00 97.81 287 GLU A O 1
ATOM 2259 N N . ARG A 1 288 ? -5.466 -7.160 -9.817 1.00 97.50 288 ARG A N 1
ATOM 2260 C CA . ARG A 1 288 ? -5.458 -5.698 -9.848 1.00 97.50 288 ARG A CA 1
ATOM 2261 C C . ARG A 1 288 ? -4.363 -5.103 -8.963 1.00 97.50 288 ARG A C 1
ATOM 2263 O O . ARG A 1 288 ? -3.760 -4.106 -9.369 1.00 97.50 288 ARG A O 1
ATOM 2270 N N . TRP A 1 289 ? -4.089 -5.685 -7.795 1.00 98.38 289 TRP A N 1
ATOM 2271 C CA . TRP A 1 289 ? -2.995 -5.245 -6.921 1.00 98.38 289 TRP A CA 1
ATOM 2272 C C . TRP A 1 289 ? -1.614 -5.469 -7.541 1.00 98.38 289 TRP A C 1
ATOM 2274 O O . TRP A 1 289 ? -0.766 -4.588 -7.434 1.00 98.38 289 TRP A O 1
ATOM 2284 N N . GLU A 1 290 ? -1.391 -6.583 -8.240 1.00 98.50 290 GLU A N 1
ATOM 2285 C CA . GLU A 1 290 ? -0.140 -6.852 -8.953 1.00 98.50 290 GLU A CA 1
ATOM 2286 C C . GLU A 1 290 ? 0.137 -5.763 -9.997 1.00 98.50 290 GLU A C 1
ATOM 2288 O O . GLU A 1 290 ? 1.226 -5.188 -10.009 1.00 98.50 290 GLU A O 1
ATOM 2293 N N . LYS A 1 291 ? -0.874 -5.399 -10.799 1.00 97.94 291 LYS A N 1
ATOM 2294 C CA . LYS A 1 291 ? -0.779 -4.286 -11.760 1.00 97.94 291 LYS A CA 1
ATOM 2295 C C . LYS A 1 291 ? -0.485 -2.950 -11.073 1.00 97.94 291 LYS A C 1
ATOM 2297 O O . LYS A 1 291 ? 0.284 -2.151 -11.603 1.00 97.94 291 LYS A O 1
ATOM 2302 N N . GLU A 1 292 ? -1.073 -2.697 -9.901 1.00 98.25 292 GLU A N 1
ATOM 2303 C CA . GLU A 1 292 ? -0.805 -1.462 -9.156 1.00 98.25 292 GLU A CA 1
ATOM 2304 C C . GLU A 1 292 ? 0.634 -1.404 -8.650 1.00 98.25 292 GLU A C 1
ATOM 2306 O O . GLU A 1 292 ? 1.278 -0.368 -8.769 1.00 98.25 292 GLU A O 1
ATOM 2311 N N . ILE A 1 293 ? 1.149 -2.499 -8.092 1.00 98.69 293 ILE A N 1
ATOM 2312 C CA . ILE A 1 293 ? 2.504 -2.541 -7.537 1.00 98.69 293 ILE A CA 1
ATOM 2313 C C . ILE A 1 293 ? 3.549 -2.450 -8.659 1.00 98.69 293 ILE A C 1
ATOM 2315 O O . ILE A 1 293 ? 4.554 -1.754 -8.509 1.00 98.69 293 ILE A O 1
ATOM 2319 N N . ASP A 1 294 ? 3.292 -3.070 -9.812 1.00 98.62 294 ASP A N 1
ATOM 2320 C CA . ASP A 1 294 ? 4.115 -2.886 -11.008 1.00 98.62 294 ASP A CA 1
ATOM 2321 C C . ASP A 1 294 ? 4.118 -1.423 -11.456 1.00 98.62 294 ASP A C 1
ATOM 2323 O O . ASP A 1 294 ? 5.180 -0.843 -11.687 1.00 98.62 294 ASP A O 1
ATOM 2327 N N . TRP A 1 295 ? 2.941 -0.791 -11.519 1.00 98.44 295 TRP A N 1
ATOM 2328 C CA . TRP A 1 295 ? 2.831 0.630 -11.836 1.00 98.44 295 TRP A CA 1
ATOM 2329 C C . TRP A 1 295 ? 3.587 1.497 -10.820 1.00 98.44 295 TRP A C 1
ATOM 2331 O O . TRP A 1 295 ? 4.362 2.358 -11.228 1.00 98.44 295 TRP A O 1
ATOM 2341 N N . MET A 1 296 ? 3.453 1.230 -9.516 1.00 98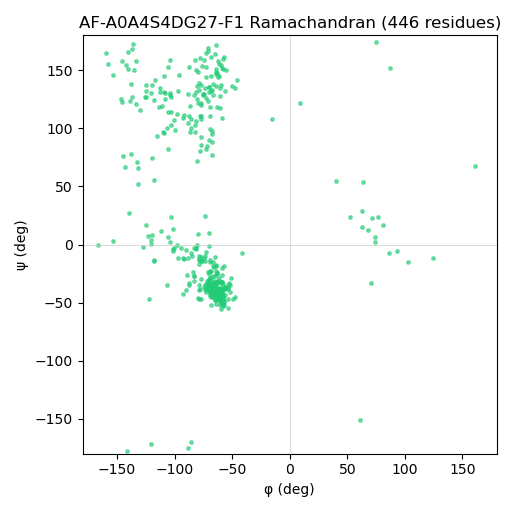.56 296 MET A N 1
ATOM 2342 C CA . MET A 1 296 ? 4.215 1.901 -8.456 1.00 98.56 296 MET A CA 1
ATOM 2343 C C . MET A 1 296 ? 5.727 1.811 -8.715 1.00 98.56 296 MET A C 1
ATOM 2345 O O . MET A 1 296 ? 6.415 2.831 -8.664 1.00 98.56 296 MET A O 1
ATOM 2349 N N . ALA A 1 297 ? 6.240 0.623 -9.052 1.00 98.25 297 ALA A N 1
ATOM 2350 C CA . ALA A 1 297 ? 7.659 0.422 -9.341 1.00 98.25 297 ALA A CA 1
ATOM 2351 C C . ALA A 1 297 ? 8.118 1.195 -10.589 1.00 98.25 297 ALA A C 1
ATOM 2353 O O . ALA A 1 297 ? 9.162 1.845 -10.557 1.00 98.25 297 ALA A O 1
ATOM 2354 N N . LEU A 1 298 ? 7.319 1.190 -11.662 1.00 97.31 298 LEU A N 1
ATOM 2355 C CA . LEU A 1 298 ? 7.585 1.957 -12.886 1.00 97.31 298 LEU A CA 1
ATOM 2356 C C . LEU A 1 298 ? 7.563 3.478 -12.635 1.00 97.31 298 LEU A C 1
ATOM 2358 O O . LEU A 1 298 ? 8.306 4.218 -13.281 1.00 97.31 298 LEU A O 1
ATOM 2362 N N . GLN A 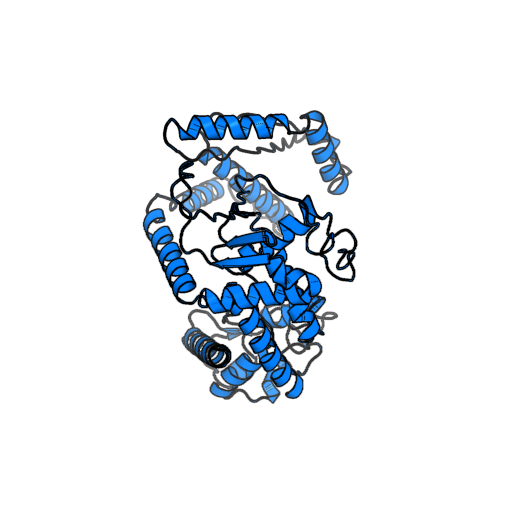1 299 ? 6.739 3.969 -11.703 1.00 95.50 299 GLN A N 1
ATOM 2363 C CA . GLN A 1 299 ? 6.712 5.387 -11.304 1.00 95.50 299 GLN A CA 1
ATOM 2364 C C . GLN A 1 299 ? 7.773 5.759 -10.256 1.00 95.50 299 GLN A C 1
ATOM 2366 O O . GLN A 1 299 ? 7.880 6.926 -9.876 1.00 95.50 299 GLN A O 1
ATOM 2371 N N . GLY A 1 300 ? 8.553 4.798 -9.762 1.00 94.44 300 GLY A N 1
ATOM 2372 C CA . GLY A 1 300 ? 9.582 5.054 -8.760 1.00 94.44 300 GLY A CA 1
ATOM 2373 C C . GLY A 1 300 ? 9.062 5.253 -7.346 1.00 94.44 300 GLY A C 1
ATOM 2374 O O . GLY A 1 300 ? 9.746 5.895 -6.551 1.00 94.44 300 GLY A O 1
ATOM 2375 N N . VAL A 1 301 ? 7.878 4.728 -7.028 1.00 96.69 301 VAL A N 1
ATOM 2376 C CA . VAL A 1 301 ? 7.323 4.698 -5.669 1.00 96.69 301 VAL A CA 1
ATOM 2377 C C . VAL A 1 301 ? 8.080 3.666 -4.841 1.00 96.69 301 VAL A C 1
ATOM 2379 O O . VAL A 1 301 ? 8.159 2.498 -5.214 1.00 96.69 301 VAL A O 1
ATOM 2382 N N . ASN A 1 302 ? 8.598 4.085 -3.688 1.00 93.25 302 ASN A N 1
ATOM 2383 C CA . ASN A 1 302 ? 9.344 3.216 -2.774 1.00 93.25 302 ASN A CA 1
ATOM 2384 C C . ASN A 1 302 ? 8.825 3.245 -1.326 1.00 93.25 302 ASN A C 1
ATOM 2386 O O . ASN A 1 302 ? 9.338 2.495 -0.499 1.00 93.25 302 ASN A O 1
ATOM 2390 N N . LEU A 1 303 ? 7.813 4.065 -1.020 1.00 95.38 303 LEU A N 1
ATOM 2391 C CA . LEU A 1 303 ? 7.189 4.155 0.304 1.00 95.38 303 LEU A CA 1
ATOM 2392 C C . LEU A 1 303 ? 5.645 4.106 0.199 1.00 95.38 303 LEU A C 1
ATOM 2394 O O . LEU A 1 303 ? 4.981 5.115 0.447 1.00 95.38 303 LEU A O 1
ATOM 2398 N N . PRO A 1 304 ? 5.044 2.982 -0.238 1.00 97.12 304 PRO A N 1
ATOM 2399 C CA . PRO A 1 304 ? 3.590 2.855 -0.358 1.00 97.12 304 PRO A CA 1
ATOM 2400 C C . PRO A 1 304 ? 2.909 2.515 0.979 1.00 97.12 304 PRO A C 1
ATOM 2402 O O . PRO A 1 304 ? 3.470 1.797 1.808 1.00 97.12 304 PRO A O 1
ATOM 2405 N N . LEU A 1 305 ? 1.657 2.949 1.170 1.00 96.69 305 LEU A N 1
ATOM 2406 C CA . LEU A 1 305 ? 0.808 2.414 2.245 1.00 96.69 305 LEU A CA 1
ATOM 2407 C C . LEU A 1 305 ? 0.417 0.947 1.975 1.00 96.69 305 LEU A C 1
ATOM 2409 O O . LEU A 1 305 ? 0.170 0.559 0.832 1.00 96.69 305 LEU A O 1
ATOM 2413 N N . ALA A 1 306 ? 0.308 0.142 3.037 1.00 95.31 306 ALA A N 1
ATOM 2414 C CA . ALA A 1 306 ? -0.127 -1.256 2.967 1.00 95.31 306 ALA A CA 1
ATOM 2415 C C . ALA A 1 306 ? -1.091 -1.596 4.119 1.00 95.31 306 ALA A C 1
ATOM 2417 O O . ALA A 1 306 ? -0.712 -2.185 5.130 1.00 95.31 306 ALA A O 1
ATOM 2418 N N . PHE A 1 307 ? -2.351 -1.175 3.980 1.00 92.50 307 PHE A N 1
ATOM 2419 C CA . PHE A 1 307 ? -3.372 -1.219 5.042 1.00 92.50 307 PHE A CA 1
ATOM 2420 C C . PHE A 1 307 ? -4.373 -2.379 4.922 1.00 92.50 307 PHE A C 1
ATOM 2422 O O . PHE A 1 307 ? -5.239 -2.523 5.792 1.00 92.50 307 PHE A O 1
ATOM 2429 N N . THR A 1 308 ? -4.288 -3.175 3.855 1.00 95.50 308 THR A N 1
ATOM 2430 C CA . THR A 1 308 ? -5.210 -4.280 3.560 1.00 95.50 308 THR A CA 1
ATOM 2431 C C . THR A 1 308 ? -5.204 -5.312 4.693 1.00 95.50 308 THR A C 1
ATOM 2433 O O . THR A 1 308 ? -4.158 -5.636 5.253 1.00 95.50 308 THR A O 1
ATOM 2436 N N . GLY A 1 309 ? -6.382 -5.810 5.077 1.00 93.88 309 GLY A N 1
ATOM 2437 C CA . GLY A 1 309 ? -6.520 -6.893 6.061 1.00 93.88 309 GLY A CA 1
ATOM 2438 C C . GLY A 1 309 ? -6.140 -6.568 7.513 1.00 93.88 309 GLY A C 1
ATOM 2439 O O . GLY A 1 309 ? -6.032 -7.490 8.323 1.00 93.88 309 GLY A O 1
ATOM 2440 N N . GLN A 1 310 ? -5.944 -5.296 7.886 1.00 95.88 310 GLN A N 1
ATOM 2441 C CA . GLN A 1 310 ? -5.580 -4.939 9.267 1.00 95.88 310 GLN A CA 1
ATOM 2442 C C . GLN A 1 310 ? -6.665 -5.298 10.298 1.00 95.88 310 GLN A C 1
ATOM 2444 O O . GLN A 1 310 ? -6.342 -5.582 11.451 1.00 95.88 310 GLN A O 1
ATOM 2449 N N . GLU A 1 311 ? -7.933 -5.377 9.889 1.00 97.81 311 GLU A N 1
ATOM 2450 C CA . GLU A 1 311 ? -9.046 -5.815 10.741 1.00 97.81 311 GLU A CA 1
ATOM 2451 C C . GLU A 1 311 ? -8.843 -7.254 11.240 1.00 97.81 311 GLU A C 1
ATOM 2453 O O . GLU A 1 311 ? -9.173 -7.569 12.381 1.00 97.81 311 GLU A O 1
ATOM 2458 N N . SER A 1 312 ? -8.205 -8.117 10.444 1.00 96.81 312 SER A N 1
ATOM 2459 C CA . SER A 1 312 ? -7.873 -9.497 10.828 1.00 96.81 312 SER A CA 1
ATOM 2460 C C . SER A 1 312 ? -6.771 -9.556 11.889 1.00 96.81 312 SER A C 1
ATOM 2462 O O . SER A 1 312 ? -6.683 -10.524 12.648 1.00 96.81 312 SER A O 1
ATOM 2464 N N . ILE A 1 313 ? -5.917 -8.528 11.959 1.00 96.88 313 ILE A N 1
ATOM 2465 C CA . ILE A 1 313 ? -4.947 -8.356 13.046 1.00 96.88 313 ILE A CA 1
ATOM 2466 C C . ILE A 1 313 ? -5.670 -7.840 14.290 1.00 96.88 313 ILE A C 1
ATOM 2468 O O . ILE A 1 313 ? -5.509 -8.429 15.358 1.00 96.88 313 ILE A O 1
ATOM 2472 N N . TRP A 1 314 ? -6.526 -6.826 14.145 1.00 97.81 314 TRP A N 1
ATOM 2473 C CA . TRP A 1 314 ? -7.328 -6.288 15.245 1.00 97.81 314 TRP A CA 1
ATOM 2474 C C . TRP A 1 314 ? -8.246 -7.328 15.885 1.00 97.81 314 TRP A C 1
ATOM 2476 O O . TRP A 1 314 ? -8.289 -7.411 17.107 1.00 97.81 314 TRP A O 1
ATOM 2486 N N . GLN A 1 315 ? -8.899 -8.185 15.096 1.00 97.56 315 GLN A N 1
ATOM 2487 C CA . GLN A 1 315 ? -9.725 -9.274 15.618 1.00 97.56 315 GLN A CA 1
ATOM 2488 C C . GLN A 1 315 ? -8.917 -10.182 16.558 1.00 97.56 315 GLN A C 1
ATOM 2490 O O . GLN A 1 315 ? -9.389 -10.531 17.638 1.00 97.56 315 GLN A O 1
ATOM 2495 N N . LYS A 1 316 ? -7.680 -10.532 16.180 1.00 96.56 316 LYS A N 1
ATOM 2496 C CA . LYS A 1 316 ? -6.789 -11.369 17.001 1.00 96.56 316 LYS A CA 1
ATOM 2497 C C . LYS A 1 316 ? -6.327 -10.644 18.258 1.00 96.56 316 LYS A C 1
ATOM 2499 O O . LYS A 1 316 ? -6.311 -11.256 19.316 1.00 96.56 316 LYS A O 1
ATOM 2504 N N . VAL A 1 317 ? -5.964 -9.366 18.137 1.00 97.69 317 VAL A N 1
ATOM 2505 C CA . VAL A 1 317 ? -5.564 -8.538 19.281 1.00 97.69 317 VAL A CA 1
ATOM 2506 C C . VAL A 1 317 ? -6.706 -8.460 20.279 1.00 97.69 317 VAL A C 1
ATOM 2508 O O . VAL A 1 317 ? -6.532 -8.866 21.413 1.00 97.69 317 VAL A O 1
ATOM 2511 N N . PHE A 1 318 ? -7.894 -8.032 19.864 1.00 97.88 318 PHE A N 1
ATOM 2512 C CA . PHE A 1 318 ? -9.020 -7.863 20.779 1.00 97.88 318 PHE A CA 1
ATOM 2513 C C . PHE A 1 318 ? -9.536 -9.183 21.367 1.00 97.88 318 PHE A C 1
ATOM 2515 O O . PHE A 1 318 ? -9.983 -9.194 22.510 1.00 97.88 318 PHE A O 1
ATOM 2522 N N . THR A 1 319 ? -9.368 -10.308 20.661 1.00 96.62 319 THR A N 1
ATOM 2523 C CA . THR A 1 319 ? -9.592 -11.641 21.249 1.00 96.62 319 THR A CA 1
ATOM 2524 C C . THR A 1 319 ? -8.650 -11.903 22.434 1.00 96.62 319 THR A C 1
ATOM 2526 O O . THR A 1 319 ? -9.089 -12.459 23.436 1.00 96.62 319 THR A O 1
ATOM 2529 N N . ASP A 1 320 ? -7.385 -11.462 22.366 1.00 96.31 320 ASP A N 1
ATOM 2530 C CA . ASP A 1 320 ? -6.427 -11.578 23.482 1.00 96.31 320 ASP A CA 1
ATOM 2531 C C . ASP A 1 320 ? -6.835 -10.721 24.701 1.00 96.31 320 ASP A C 1
ATOM 2533 O O . ASP A 1 320 ? -6.396 -10.994 25.815 1.00 96.31 320 ASP A O 1
ATOM 2537 N N . PHE A 1 321 ? -7.701 -9.719 24.502 1.00 97.25 321 PHE A N 1
ATOM 2538 C CA . PHE A 1 321 ? -8.275 -8.854 25.543 1.00 97.25 321 PHE A CA 1
ATOM 2539 C C . PHE A 1 321 ? -9.732 -9.220 25.886 1.00 97.25 321 PHE A C 1
ATOM 2541 O O . PHE A 1 321 ? -10.478 -8.387 26.393 1.00 97.25 321 PHE A O 1
ATOM 2548 N N . ASN A 1 322 ? -10.145 -10.466 25.622 1.00 97.19 322 ASN A N 1
ATOM 2549 C CA . ASN A 1 322 ? -11.471 -11.016 25.941 1.00 97.19 322 ASN A CA 1
ATOM 2550 C C . ASN A 1 322 ? -12.671 -10.339 25.248 1.00 97.19 322 ASN A C 1
ATOM 2552 O O . ASN A 1 322 ? -13.814 -10.578 25.637 1.00 97.19 322 ASN A O 1
ATOM 2556 N N . ILE A 1 323 ? -12.451 -9.541 24.200 1.00 97.50 323 ILE A N 1
ATOM 2557 C CA . ILE A 1 323 ? -13.542 -8.990 23.386 1.00 97.50 323 ILE A CA 1
ATOM 2558 C C . ILE A 1 323 ? -14.093 -10.095 22.485 1.00 97.50 323 ILE A C 1
ATOM 2560 O O . ILE A 1 323 ? -13.343 -10.773 21.772 1.00 97.50 323 ILE A O 1
ATOM 2564 N N . ARG A 1 324 ? -15.417 -10.284 22.490 1.00 95.94 324 ARG A N 1
ATOM 2565 C CA . ARG A 1 324 ? -16.057 -11.318 21.672 1.00 95.94 324 ARG A CA 1
ATOM 2566 C C . ARG A 1 324 ? -16.103 -10.863 20.220 1.00 95.94 324 ARG A C 1
ATOM 2568 O O . ARG A 1 324 ? -16.206 -9.678 19.915 1.00 95.94 324 ARG A O 1
ATOM 2575 N N . LYS A 1 325 ? -16.127 -11.820 19.290 1.00 94.12 325 LYS A N 1
ATOM 2576 C CA . LYS A 1 325 ? -16.231 -11.515 17.852 1.00 94.12 325 LYS A CA 1
ATOM 2577 C C . LYS A 1 325 ? -17.458 -10.661 17.520 1.00 94.12 325 LYS A C 1
ATOM 2579 O O . LYS A 1 325 ? -17.372 -9.800 16.658 1.00 94.12 325 LYS A O 1
ATOM 2584 N N . GLN A 1 326 ? -18.576 -10.889 18.209 1.00 95.88 326 GLN A N 1
ATOM 2585 C CA . GLN A 1 326 ? -19.819 -10.143 18.021 1.00 95.88 326 GLN A CA 1
ATOM 2586 C C . GLN A 1 326 ? -19.689 -8.680 18.449 1.00 95.88 326 GLN A C 1
ATOM 2588 O O . GLN A 1 326 ? -20.286 -7.821 17.812 1.00 95.88 326 GLN A O 1
ATOM 2593 N N . ASP A 1 327 ? -18.874 -8.387 19.465 1.00 95.50 327 ASP A N 1
ATOM 2594 C CA . ASP A 1 327 ? -18.631 -7.014 19.921 1.00 95.50 327 ASP A CA 1
ATOM 2595 C C . ASP A 1 327 ? -17.848 -6.208 18.863 1.00 95.50 327 ASP A C 1
ATOM 2597 O O . ASP A 1 327 ? -17.951 -4.987 18.786 1.00 95.50 327 ASP A O 1
ATOM 2601 N N . LEU A 1 328 ? -17.110 -6.892 17.978 1.00 96.88 328 LEU A N 1
ATOM 2602 C CA . LEU A 1 328 ? -16.404 -6.261 16.860 1.00 96.88 328 LEU A CA 1
ATOM 2603 C C . LEU A 1 328 ? -17.314 -5.915 15.672 1.00 96.88 328 LEU A C 1
ATOM 2605 O O . LEU A 1 328 ? -16.888 -5.155 14.803 1.00 96.88 328 LEU A O 1
ATOM 2609 N N . ASN A 1 329 ? -18.551 -6.426 15.632 1.00 95.12 329 ASN A N 1
ATOM 2610 C CA . ASN A 1 329 ? -19.525 -6.053 14.601 1.00 95.12 329 ASN A CA 1
ATOM 2611 C C . ASN A 1 329 ? -19.928 -4.580 14.707 1.00 95.12 329 ASN A C 1
ATOM 2613 O O . ASN A 1 329 ? -20.226 -3.963 13.690 1.00 95.12 329 ASN A O 1
ATOM 2617 N N . ASP A 1 330 ? -19.931 -4.040 15.926 1.00 93.00 330 ASP A N 1
ATOM 2618 C CA . ASP A 1 330 ? -20.174 -2.621 16.169 1.00 93.00 330 ASP A CA 1
ATOM 2619 C C . ASP A 1 330 ? -18.897 -1.791 15.978 1.00 93.00 330 ASP A C 1
ATOM 2621 O O . ASP A 1 330 ? -18.966 -0.635 15.592 1.00 93.00 330 ASP A O 1
ATOM 2625 N N . PHE A 1 331 ? -17.712 -2.377 16.170 1.00 96.19 331 PHE A N 1
ATOM 2626 C CA . PHE A 1 331 ? -16.440 -1.660 16.046 1.00 96.19 331 PHE A CA 1
ATOM 2627 C C . PHE A 1 331 ? -15.976 -1.462 14.597 1.00 96.19 331 PHE A C 1
ATOM 2629 O O . PHE A 1 331 ? -15.548 -0.371 14.218 1.00 96.19 331 PHE A O 1
ATOM 2636 N N . PHE A 1 332 ? -16.020 -2.508 13.771 1.00 97.06 332 PHE A N 1
ATOM 2637 C CA . PHE A 1 332 ? -15.570 -2.402 12.387 1.00 97.06 332 PHE A CA 1
ATOM 2638 C C . PHE A 1 332 ? -16.643 -1.764 11.505 1.00 97.06 332 PHE A C 1
ATOM 2640 O O . PHE A 1 332 ? -17.812 -2.132 11.561 1.00 97.06 332 PHE A O 1
ATOM 2647 N N . GLY A 1 333 ? -16.230 -0.845 10.632 1.00 95.75 333 GLY A N 1
ATOM 2648 C CA . GLY A 1 333 ? -17.062 -0.431 9.505 1.00 95.75 333 GLY A CA 1
ATOM 2649 C C . GLY A 1 333 ? -17.160 -1.529 8.439 1.00 95.75 333 GLY A C 1
ATOM 2650 O O . GLY A 1 333 ? -16.375 -2.480 8.411 1.00 95.75 333 GLY A O 1
ATOM 2651 N N . GLY A 1 334 ? -18.104 -1.371 7.518 1.00 97.56 334 GLY A N 1
ATOM 2652 C CA . GLY A 1 334 ? -18.194 -2.177 6.305 1.00 97.56 334 GLY A CA 1
ATOM 2653 C C . GLY A 1 334 ? -17.004 -1.967 5.369 1.00 97.56 334 GLY A C 1
ATOM 2654 O O . GLY A 1 334 ? -16.319 -0.946 5.476 1.00 97.56 334 GLY A O 1
ATOM 2655 N N . PRO A 1 335 ? -16.777 -2.867 4.390 1.00 97.88 335 PRO A N 1
ATOM 2656 C CA . PRO A 1 335 ? -15.609 -2.821 3.506 1.00 97.88 335 PRO A CA 1
ATOM 2657 C C . PRO A 1 335 ? -15.349 -1.445 2.874 1.00 97.88 335 PRO A C 1
ATOM 2659 O O . PRO A 1 335 ? -14.236 -0.920 2.931 1.00 97.88 335 PRO A O 1
ATOM 2662 N N . ALA A 1 336 ? -16.397 -0.821 2.330 1.00 97.56 336 ALA A N 1
ATOM 2663 C CA . ALA A 1 336 ? -16.315 0.470 1.648 1.00 97.56 336 ALA A CA 1
ATOM 2664 C C . ALA A 1 336 ? -16.107 1.665 2.596 1.00 97.56 336 ALA A C 1
ATOM 2666 O O . ALA A 1 336 ? -15.887 2.773 2.123 1.00 97.56 336 ALA A O 1
ATOM 2667 N N . PHE A 1 337 ? -16.143 1.454 3.914 1.00 96.50 337 PHE A N 1
ATOM 2668 C CA . PHE A 1 337 ? -16.053 2.508 4.929 1.00 96.50 337 PHE A CA 1
ATOM 2669 C C . PHE A 1 337 ? -14.867 2.335 5.889 1.00 96.50 337 PHE A C 1
ATOM 2671 O O . PHE A 1 337 ? -14.688 3.132 6.813 1.00 96.50 337 PHE A O 1
ATOM 2678 N N . LEU A 1 338 ? -14.020 1.324 5.656 1.00 97.19 338 LEU A N 1
ATOM 2679 C CA . LEU A 1 338 ? -12.897 0.995 6.535 1.00 97.19 338 LEU A CA 1
ATOM 2680 C C . LEU A 1 338 ? -11.898 2.136 6.726 1.00 97.19 338 LEU A C 1
ATOM 2682 O O . LEU A 1 338 ? -11.329 2.241 7.805 1.00 97.19 338 LEU A O 1
ATOM 2686 N N . ALA A 1 339 ? -11.680 3.006 5.737 1.00 96.38 339 ALA A N 1
ATOM 2687 C CA . ALA A 1 339 ? -10.772 4.138 5.898 1.00 96.38 339 ALA A CA 1
ATOM 2688 C C . ALA A 1 339 ? -11.174 5.037 7.078 1.00 96.38 339 ALA A C 1
ATOM 2690 O O . ALA A 1 339 ? -10.344 5.322 7.939 1.00 96.38 339 ALA A O 1
ATOM 2691 N N . TRP A 1 340 ? -12.445 5.433 7.153 1.00 95.94 340 TRP A N 1
ATOM 2692 C CA . TRP A 1 340 ? -12.965 6.257 8.250 1.00 95.94 340 TRP A CA 1
ATOM 2693 C C . TRP A 1 340 ? -13.068 5.485 9.557 1.00 95.94 340 TRP A C 1
ATOM 2695 O O . TRP A 1 340 ? -12.803 6.051 10.615 1.00 95.94 340 TRP A O 1
ATOM 2705 N N . ALA A 1 341 ? -13.380 4.187 9.491 1.00 95.44 341 ALA A N 1
ATOM 2706 C CA . ALA A 1 341 ? -13.386 3.341 10.679 1.00 95.44 341 ALA A CA 1
ATOM 2707 C C . ALA A 1 341 ? -11.993 3.258 11.330 1.00 95.44 341 ALA A C 1
ATOM 2709 O O . ALA A 1 341 ? -11.842 3.460 12.532 1.00 95.44 341 ALA A O 1
ATOM 2710 N N . ARG A 1 342 ? -10.945 3.051 10.523 1.00 95.81 342 ARG A N 1
ATOM 2711 C CA . ARG A 1 342 ? -9.541 2.999 10.973 1.00 95.81 342 ARG A CA 1
ATOM 2712 C C . ARG A 1 342 ? -9.061 4.320 11.570 1.00 95.81 342 ARG A C 1
ATOM 2714 O O . ARG A 1 342 ? -8.238 4.312 12.478 1.00 95.81 342 ARG A O 1
ATOM 2721 N N . MET A 1 343 ? -9.572 5.442 11.068 1.00 95.56 343 MET A N 1
ATOM 2722 C CA . MET A 1 343 ? -9.270 6.781 11.582 1.00 95.56 343 MET A CA 1
ATOM 2723 C C . MET A 1 343 ? -10.080 7.153 12.837 1.00 95.56 343 MET A C 1
ATOM 2725 O O . MET A 1 343 ? -9.895 8.247 13.363 1.00 95.56 343 MET A O 1
ATOM 2729 N N . GLY A 1 344 ? -10.961 6.272 13.328 1.00 94.25 344 GLY A N 1
ATOM 2730 C CA . GLY A 1 344 ? -11.802 6.546 14.496 1.00 94.25 344 GLY A CA 1
ATOM 2731 C C . GLY A 1 344 ? -12.915 7.560 14.222 1.00 94.25 344 GLY A C 1
ATOM 2732 O O . GLY A 1 344 ? -13.392 8.220 15.136 1.00 94.25 344 GLY A O 1
ATOM 2733 N N . ASN A 1 345 ? -13.315 7.738 12.962 1.00 94.50 345 ASN A N 1
ATOM 2734 C CA . ASN A 1 345 ? -14.370 8.686 12.607 1.00 94.50 345 ASN A CA 1
ATOM 2735 C C . ASN A 1 345 ? -15.770 8.065 12.681 1.00 94.50 345 ASN A C 1
ATOM 2737 O O . ASN A 1 345 ? -16.728 8.741 13.043 1.00 94.50 345 ASN A O 1
ATOM 2741 N N . LEU A 1 346 ? -15.880 6.783 12.330 1.00 94.56 346 LEU A N 1
ATOM 2742 C CA . LEU A 1 346 ? -17.127 6.023 12.350 1.00 94.56 346 LEU A CA 1
ATOM 2743 C C . LEU A 1 346 ? -16.882 4.602 12.851 1.00 94.56 346 LEU A C 1
ATOM 2745 O O . LEU A 1 346 ? -15.744 4.135 12.875 1.00 94.56 346 LEU A O 1
ATOM 2749 N N . HIS A 1 347 ? -17.946 3.898 13.204 1.00 95.31 347 HIS A N 1
ATOM 2750 C CA . HIS A 1 347 ? -17.916 2.468 13.493 1.00 95.31 347 HIS A CA 1
ATOM 2751 C C . HIS A 1 347 ? -19.233 1.814 13.043 1.00 95.31 347 HIS A C 1
ATOM 2753 O O . HIS A 1 347 ? -20.228 2.505 12.824 1.00 95.31 347 HIS A O 1
ATOM 2759 N N . GLY A 1 348 ? -19.230 0.501 12.802 1.00 95.31 348 GLY A N 1
ATOM 2760 C CA . GLY A 1 348 ? -20.416 -0.305 12.464 1.00 95.31 348 GLY A CA 1
ATOM 2761 C C . GLY A 1 348 ? -21.047 -0.085 11.076 1.00 95.31 348 GLY A C 1
ATOM 2762 O O . GLY A 1 348 ? -21.551 -1.035 10.473 1.00 95.31 348 GLY A O 1
ATOM 2763 N N . TRP A 1 349 ? -21.011 1.130 10.518 1.00 96.38 349 TRP A N 1
ATOM 2764 C CA . TRP A 1 349 ? -21.725 1.464 9.279 1.00 96.38 349 TRP A CA 1
ATOM 2765 C C . TRP A 1 349 ? -21.284 0.619 8.078 1.00 96.38 349 TRP A C 1
ATOM 2767 O O . TRP A 1 349 ? -20.097 0.540 7.754 1.00 96.38 349 TRP A O 1
ATOM 2777 N N . GLY A 1 350 ? -22.255 0.006 7.393 1.00 95.56 350 GLY A N 1
ATOM 2778 C CA . GLY A 1 350 ? -22.033 -0.892 6.254 1.00 95.56 350 GLY A CA 1
ATOM 2779 C C . GLY A 1 350 ? -21.487 -2.278 6.625 1.00 95.56 350 GLY A C 1
ATOM 2780 O O . GLY A 1 350 ? -21.183 -3.064 5.727 1.00 95.56 350 GLY A O 1
ATOM 2781 N N . GLY A 1 351 ? -21.307 -2.562 7.917 1.00 95.31 351 GLY A N 1
ATOM 2782 C CA . GLY A 1 351 ? -20.897 -3.863 8.436 1.00 95.31 351 GLY A CA 1
ATOM 2783 C C . GLY A 1 351 ? -22.076 -4.825 8.662 1.00 95.31 351 GLY A C 1
ATOM 2784 O O . GLY A 1 351 ? -23.205 -4.537 8.256 1.00 95.31 351 GLY A O 1
ATOM 2785 N N . PRO A 1 352 ? -21.834 -5.968 9.333 1.00 96.81 352 PRO A N 1
ATOM 2786 C CA . PRO A 1 352 ? -20.542 -6.429 9.854 1.00 96.81 352 PRO A CA 1
ATOM 2787 C C . PRO A 1 352 ? -19.626 -7.018 8.769 1.00 96.81 352 PRO A C 1
ATOM 2789 O O . PRO A 1 352 ? -20.076 -7.452 7.709 1.00 96.81 352 PRO A O 1
ATOM 2792 N N . LEU A 1 353 ? -18.323 -7.093 9.053 1.00 97.69 353 LEU A N 1
ATOM 2793 C CA . LEU A 1 353 ? -17.378 -7.833 8.211 1.00 97.69 353 LEU A CA 1
ATOM 2794 C C . LEU A 1 353 ? -17.545 -9.344 8.420 1.00 97.69 353 LEU A C 1
ATOM 2796 O O . LEU A 1 353 ? -17.500 -9.833 9.548 1.00 97.69 353 LEU A O 1
ATOM 2800 N N . SER A 1 354 ? -17.676 -10.104 7.332 1.00 97.38 354 SER A N 1
ATOM 2801 C CA . SER A 1 354 ? -17.689 -11.569 7.412 1.00 97.38 354 SER A CA 1
ATOM 2802 C C . SER A 1 354 ? -16.296 -12.128 7.723 1.00 97.38 354 SER A C 1
ATOM 2804 O O . SER A 1 354 ? -15.277 -11.545 7.350 1.00 97.38 354 SER A O 1
ATOM 2806 N N . GLN A 1 355 ? -16.228 -13.308 8.350 1.00 97.31 355 GLN A N 1
ATOM 2807 C CA . GLN A 1 355 ? -14.941 -13.981 8.573 1.00 97.31 355 GLN A CA 1
ATOM 2808 C C . GLN A 1 355 ? -14.227 -14.292 7.246 1.00 97.31 355 GLN A C 1
ATOM 2810 O O . GLN A 1 355 ? -13.021 -14.098 7.147 1.00 97.31 355 GLN A O 1
ATOM 2815 N N . ASN A 1 356 ? -14.976 -14.680 6.206 1.00 97.81 356 ASN A N 1
ATOM 2816 C CA . ASN A 1 356 ? -14.416 -14.918 4.875 1.00 97.81 356 ASN A CA 1
ATOM 2817 C C . ASN A 1 356 ? -13.723 -13.665 4.310 1.00 97.81 356 ASN A C 1
ATOM 2819 O O . ASN A 1 356 ? -12.629 -13.767 3.765 1.00 97.81 356 ASN A O 1
ATOM 2823 N N . TRP A 1 357 ? -14.319 -12.479 4.486 1.00 97.38 357 TRP A N 1
ATOM 2824 C CA . TRP A 1 357 ? -13.684 -11.219 4.096 1.00 97.38 357 TRP A CA 1
ATOM 2825 C C . TRP A 1 357 ? -12.358 -11.001 4.834 1.00 97.38 357 TRP A C 1
ATOM 2827 O O . TRP A 1 357 ? -11.338 -10.740 4.203 1.00 97.38 357 TRP A O 1
ATOM 2837 N N . LEU A 1 358 ? -12.352 -11.152 6.161 1.00 97.38 358 LEU A N 1
ATOM 2838 C CA . LEU A 1 358 ? -11.148 -10.991 6.984 1.00 97.38 358 LEU A CA 1
ATOM 2839 C C . LEU A 1 358 ? -10.024 -11.947 6.553 1.00 97.38 358 LEU A C 1
ATOM 2841 O O . LEU A 1 358 ? -8.862 -11.543 6.431 1.00 97.38 358 LEU A O 1
ATOM 2845 N N . ASP A 1 359 ? -10.362 -13.206 6.297 1.00 96.94 359 ASP A N 1
ATOM 2846 C CA . ASP A 1 359 ? -9.393 -14.227 5.909 1.00 96.94 359 ASP A CA 1
ATOM 2847 C C . ASP A 1 359 ? -8.820 -13.943 4.510 1.00 96.94 359 ASP A C 1
ATOM 2849 O O . ASP A 1 359 ? -7.600 -13.952 4.329 1.00 96.94 359 ASP A O 1
ATOM 2853 N N . GLN A 1 360 ? -9.674 -13.591 3.542 1.00 97.62 360 GLN A N 1
ATOM 2854 C CA . GLN A 1 360 ? -9.255 -13.238 2.181 1.00 97.62 360 GLN A CA 1
ATOM 2855 C C . GLN A 1 360 ? -8.389 -11.973 2.148 1.00 97.62 360 GLN A C 1
ATOM 2857 O O . GLN A 1 360 ? -7.348 -11.955 1.492 1.00 97.62 360 GLN A O 1
ATOM 2862 N N . GLN A 1 361 ? -8.761 -10.929 2.894 1.00 97.62 361 GLN A N 1
ATOM 2863 C CA . GLN A 1 361 ? -7.984 -9.688 2.963 1.00 97.62 361 GLN A CA 1
ATOM 2864 C C . GLN A 1 361 ? -6.612 -9.902 3.619 1.00 97.62 361 GLN A C 1
ATOM 2866 O O . GLN A 1 361 ? -5.634 -9.269 3.223 1.00 97.62 361 GLN A O 1
ATOM 2871 N N . LEU A 1 362 ? -6.508 -10.816 4.592 1.00 96.50 362 LEU A N 1
ATOM 2872 C CA . LEU A 1 362 ? -5.224 -11.182 5.193 1.00 96.50 362 LEU A CA 1
ATOM 2873 C C . LEU A 1 362 ? -4.319 -11.925 4.200 1.00 96.50 362 LEU A C 1
ATOM 2875 O O . LEU A 1 362 ? -3.116 -11.667 4.171 1.00 96.50 362 LEU A O 1
ATOM 2879 N N . VAL A 1 363 ? -4.875 -12.835 3.393 1.00 96.94 363 VAL A N 1
ATOM 2880 C CA . VAL A 1 363 ? -4.127 -13.511 2.319 1.00 96.94 363 VAL A CA 1
ATOM 2881 C C . VAL A 1 363 ? -3.643 -12.494 1.286 1.00 96.94 363 VAL A C 1
ATOM 2883 O O . VAL A 1 363 ? -2.451 -12.465 0.979 1.00 96.94 363 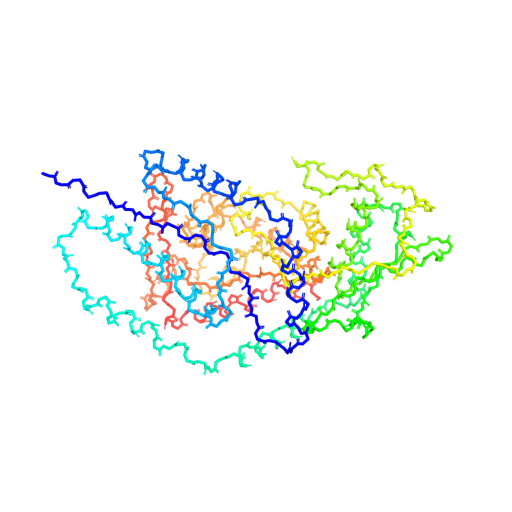VAL A O 1
ATOM 2886 N N . LEU A 1 364 ? -4.530 -11.606 0.831 1.00 98.06 364 LEU A N 1
ATOM 2887 C CA . LEU A 1 364 ? -4.204 -10.563 -0.140 1.00 98.06 364 LEU A CA 1
ATOM 2888 C C . LEU A 1 364 ? -3.081 -9.646 0.364 1.00 98.06 364 LEU A C 1
ATOM 2890 O O . LEU A 1 364 ? -2.112 -9.398 -0.351 1.00 98.06 364 LEU A O 1
ATOM 2894 N N . GLN A 1 365 ? -3.152 -9.198 1.620 1.00 96.69 365 GLN A N 1
ATOM 2895 C CA . GLN A 1 365 ? -2.115 -8.353 2.214 1.00 96.69 365 GLN A CA 1
ATOM 2896 C C . GLN A 1 365 ? -0.741 -9.028 2.233 1.00 96.69 365 GLN A C 1
ATOM 2898 O O . GLN A 1 365 ? 0.269 -8.366 2.005 1.00 96.69 365 GLN A O 1
ATOM 2903 N N . LYS A 1 366 ? -0.673 -10.340 2.480 1.00 96.00 366 LYS A N 1
ATOM 2904 C CA . LYS A 1 366 ? 0.602 -11.070 2.435 1.00 96.00 366 LYS A CA 1
ATOM 2905 C C . LYS A 1 366 ? 1.21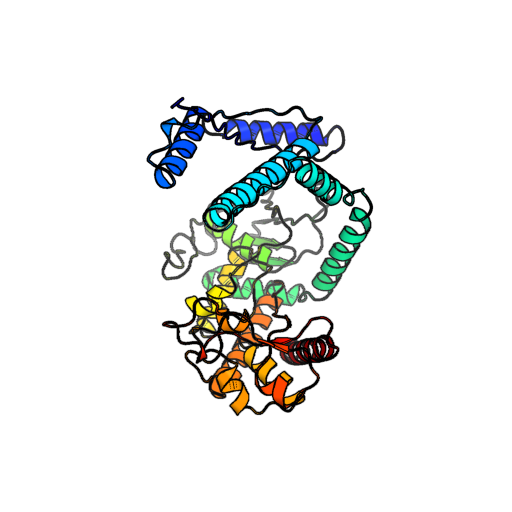5 -11.057 1.037 1.00 96.00 366 LYS A C 1
ATOM 2907 O O . LYS A 1 366 ? 2.417 -10.845 0.919 1.00 96.00 366 LYS A O 1
ATOM 2912 N N . GLN A 1 367 ? 0.401 -11.227 -0.006 1.00 97.62 367 GLN A N 1
ATOM 2913 C CA . GLN A 1 367 ? 0.866 -11.144 -1.394 1.00 97.62 367 GLN A CA 1
ATOM 2914 C C . GLN A 1 367 ? 1.340 -9.723 -1.741 1.00 97.62 367 GLN A C 1
ATOM 2916 O O . GLN A 1 367 ? 2.414 -9.560 -2.318 1.00 97.62 367 GLN A O 1
ATOM 2921 N N . ILE A 1 368 ? 0.591 -8.694 -1.317 1.00 97.88 368 ILE A N 1
ATOM 2922 C CA . ILE A 1 368 ? 0.959 -7.278 -1.494 1.00 97.88 368 ILE A CA 1
ATOM 2923 C C . ILE A 1 368 ? 2.316 -6.989 -0.846 1.00 97.88 368 ILE A C 1
ATOM 2925 O O . ILE A 1 368 ? 3.219 -6.479 -1.508 1.00 97.88 368 ILE A O 1
ATOM 2929 N N . LEU A 1 369 ? 2.483 -7.348 0.431 1.00 96.31 369 LEU A N 1
ATOM 2930 C CA . LEU A 1 369 ? 3.727 -7.115 1.164 1.00 96.31 369 LEU A CA 1
ATOM 2931 C C . LEU A 1 369 ? 4.904 -7.869 0.549 1.00 96.31 369 LEU A C 1
ATOM 2933 O O . LEU A 1 369 ? 5.966 -7.276 0.383 1.00 96.31 369 LEU A O 1
ATOM 2937 N N . SER A 1 370 ? 4.703 -9.138 0.179 1.00 95.88 370 SER A N 1
ATOM 2938 C CA . SER A 1 370 ? 5.717 -9.952 -0.495 1.00 95.88 370 SER A CA 1
ATOM 2939 C C . SER A 1 370 ? 6.245 -9.238 -1.737 1.00 95.88 370 SER A C 1
ATOM 2941 O O . SER A 1 370 ? 7.435 -8.938 -1.811 1.00 95.88 370 SER A O 1
ATOM 2943 N N . ARG A 1 371 ? 5.354 -8.840 -2.655 1.00 98.19 371 ARG A N 1
ATOM 2944 C CA . ARG A 1 371 ? 5.758 -8.192 -3.908 1.00 98.19 371 ARG A CA 1
ATOM 2945 C C . ARG A 1 371 ? 6.399 -6.823 -3.698 1.00 98.19 371 ARG A C 1
ATOM 2947 O O . ARG A 1 371 ? 7.364 -6.493 -4.383 1.00 98.19 371 ARG A O 1
ATOM 2954 N N . MET A 1 372 ? 5.892 -6.020 -2.763 1.00 97.69 372 MET A N 1
ATOM 2955 C CA . MET A 1 372 ? 6.503 -4.728 -2.437 1.00 97.69 372 MET A CA 1
ATOM 2956 C C . MET A 1 372 ? 7.943 -4.905 -1.921 1.00 97.69 372 MET A C 1
ATOM 2958 O O . MET A 1 372 ? 8.844 -4.194 -2.365 1.00 97.69 372 MET A O 1
ATOM 2962 N N . ILE A 1 373 ? 8.176 -5.878 -1.033 1.00 95.56 373 ILE A N 1
ATOM 2963 C CA . ILE A 1 373 ? 9.502 -6.181 -0.466 1.00 95.56 373 ILE A CA 1
ATOM 2964 C C . ILE A 1 373 ? 10.443 -6.778 -1.522 1.00 95.56 373 ILE A C 1
ATOM 2966 O O . ILE A 1 373 ? 11.619 -6.408 -1.580 1.00 95.56 373 ILE A O 1
ATOM 2970 N N . GLU A 1 374 ? 9.949 -7.669 -2.386 1.00 96.88 374 GLU A N 1
ATOM 2971 C CA . GLU A 1 374 ? 10.695 -8.202 -3.536 1.00 96.88 374 GLU A CA 1
ATOM 2972 C C . GLU A 1 374 ? 11.181 -7.083 -4.461 1.00 96.88 374 GLU A C 1
ATOM 2974 O O . GLU A 1 374 ? 12.302 -7.141 -4.958 1.00 96.88 374 GLU A O 1
ATOM 2979 N N . LEU A 1 375 ? 10.373 -6.037 -4.653 1.00 97.38 375 LEU A N 1
ATOM 2980 C CA . LEU A 1 375 ? 10.731 -4.882 -5.477 1.00 97.38 375 LEU A CA 1
ATOM 2981 C C . LEU A 1 375 ? 11.614 -3.852 -4.750 1.00 97.38 375 LEU A C 1
ATOM 2983 O O . LEU A 1 375 ? 12.058 -2.885 -5.365 1.00 97.38 375 LEU A O 1
ATOM 2987 N N . GLY A 1 376 ? 11.902 -4.042 -3.462 1.00 93.75 376 GLY A N 1
ATOM 2988 C CA . GLY A 1 376 ? 12.714 -3.113 -2.672 1.00 93.75 376 GLY A CA 1
ATOM 2989 C C . GLY A 1 376 ? 11.955 -1.885 -2.153 1.00 93.75 376 GLY A C 1
ATOM 2990 O O . GLY A 1 376 ? 12.581 -0.913 -1.728 1.00 93.75 376 GLY A O 1
ATOM 2991 N N . MET A 1 377 ? 10.618 -1.918 -2.154 1.00 95.25 377 MET A N 1
ATOM 2992 C CA . MET A 1 377 ? 9.789 -0.903 -1.498 1.00 95.25 377 MET A CA 1
ATOM 2993 C C . MET A 1 377 ? 9.819 -1.072 0.028 1.00 95.25 377 MET A C 1
ATOM 2995 O O . MET A 1 377 ? 10.080 -2.154 0.552 1.00 95.25 377 MET A O 1
ATOM 2999 N N . THR A 1 378 ? 9.484 0.001 0.746 1.00 93.38 378 THR A N 1
ATOM 3000 C CA . THR A 1 378 ? 9.246 0.010 2.196 1.00 93.38 378 THR A CA 1
ATOM 3001 C C . THR A 1 378 ? 7.752 0.216 2.462 1.00 93.38 378 THR A C 1
ATOM 3003 O O . THR A 1 378 ? 7.288 1.355 2.448 1.00 93.38 378 THR A O 1
ATOM 3006 N N . PRO A 1 379 ? 6.960 -0.847 2.680 1.00 94.06 379 PRO A N 1
ATOM 3007 C CA . PRO A 1 379 ? 5.536 -0.699 2.964 1.00 94.06 379 PRO A CA 1
ATOM 3008 C C . PRO A 1 379 ? 5.288 -0.034 4.320 1.00 94.06 379 PRO A C 1
ATOM 3010 O O . PRO A 1 379 ? 5.844 -0.450 5.338 1.00 94.06 379 PRO A O 1
ATOM 3013 N N . VAL A 1 380 ? 4.397 0.955 4.356 1.00 94.31 380 VAL A N 1
ATOM 3014 C CA . VAL A 1 380 ? 3.941 1.584 5.599 1.00 94.31 380 VAL A CA 1
ATOM 3015 C C . VAL A 1 380 ? 2.762 0.789 6.154 1.00 94.31 380 VAL A C 1
ATOM 3017 O O . VAL A 1 380 ? 1.664 0.779 5.588 1.00 94.31 380 VAL A O 1
ATOM 3020 N N . LEU A 1 381 ? 3.007 0.109 7.271 1.00 93.94 381 LEU A N 1
ATOM 3021 C CA . LEU A 1 381 ? 2.009 -0.665 8.004 1.00 93.94 381 LEU A CA 1
ATOM 3022 C C . LEU A 1 381 ? 1.262 0.213 9.026 1.00 93.94 381 LEU A C 1
ATOM 3024 O O . LEU A 1 381 ? 1.827 1.192 9.517 1.00 93.94 381 LEU A O 1
ATOM 3028 N N . PRO A 1 382 ? 0.004 -0.121 9.372 1.00 94.25 382 PRO A N 1
ATOM 3029 C CA . PRO A 1 382 ? -0.738 0.602 10.403 1.00 94.25 382 PRO A CA 1
ATOM 3030 C C . PRO A 1 382 ? -0.138 0.372 11.797 1.00 94.25 382 PRO A C 1
ATOM 3032 O O . PRO A 1 382 ? 0.564 -0.615 12.019 1.00 94.25 382 PRO A O 1
ATOM 3035 N N . SER A 1 383 ? -0.469 1.248 12.745 1.00 92.88 383 SER A N 1
ATOM 3036 C CA . SER A 1 383 ? -0.130 1.145 14.169 1.00 92.88 383 SER A CA 1
ATOM 3037 C C . SER A 1 383 ? -1.343 1.496 15.041 1.00 92.88 383 SER A C 1
ATOM 3039 O O . SER A 1 383 ? -2.386 1.912 14.534 1.00 92.88 383 SER A O 1
ATOM 3041 N N . PHE A 1 384 ? -1.231 1.295 16.355 1.00 95.81 384 PHE A N 1
ATOM 3042 C CA . PHE A 1 384 ? -2.288 1.656 17.299 1.00 95.81 384 PHE A CA 1
ATOM 3043 C C . PHE A 1 384 ? -2.244 3.148 17.643 1.00 95.81 384 PHE A C 1
ATOM 3045 O O . PHE A 1 384 ? -1.190 3.667 18.005 1.00 95.81 384 PHE A O 1
ATOM 3052 N N . SER A 1 385 ? -3.401 3.808 17.575 1.00 94.06 385 SER A N 1
ATOM 3053 C CA . SER A 1 385 ? -3.573 5.239 17.861 1.00 94.06 385 SER A CA 1
ATOM 3054 C C . SER A 1 385 ? -4.540 5.533 19.017 1.00 94.06 385 SER A C 1
ATOM 3056 O O . SER A 1 385 ? -4.886 6.690 19.233 1.00 94.06 385 SER A O 1
ATOM 3058 N N . GLY A 1 386 ? -4.995 4.510 19.750 1.00 96.44 386 GLY A N 1
ATOM 3059 C CA . GLY A 1 386 ? -5.925 4.662 20.877 1.00 96.44 386 GLY A CA 1
ATOM 3060 C C . GLY A 1 386 ? -7.381 4.293 20.582 1.00 96.44 386 GLY A C 1
ATOM 3061 O O . GLY A 1 386 ? -8.145 4.111 21.523 1.00 96.44 386 GLY A O 1
ATOM 3062 N N . ASN A 1 387 ? -7.792 4.163 19.315 1.00 97.06 387 ASN A N 1
ATOM 3063 C CA . ASN A 1 387 ? -9.182 3.829 18.977 1.00 97.06 387 ASN A CA 1
ATOM 3064 C C . ASN A 1 387 ? -9.515 2.371 19.344 1.00 97.06 387 ASN A C 1
ATOM 3066 O O . ASN A 1 387 ? -8.850 1.445 18.873 1.00 97.06 387 ASN A O 1
ATOM 3070 N N . VAL A 1 388 ? -10.548 2.166 20.162 1.00 97.75 388 VAL A N 1
ATOM 3071 C CA . VAL A 1 388 ? -10.917 0.866 20.749 1.00 97.75 388 VAL A CA 1
ATOM 3072 C C . VAL A 1 388 ? -12.424 0.575 20.621 1.00 97.75 388 VAL A C 1
ATOM 3074 O O . VAL A 1 388 ? -13.216 1.504 20.464 1.00 97.75 388 VAL A O 1
ATOM 3077 N N . PRO A 1 389 ? -12.859 -0.701 20.678 1.00 97.12 389 PRO A N 1
ATOM 3078 C CA . PRO A 1 389 ? -14.275 -1.061 20.752 1.00 97.12 389 PRO A CA 1
ATOM 3079 C C . PRO A 1 389 ? -14.921 -0.567 22.049 1.00 97.12 389 PRO A C 1
ATOM 3081 O O . PRO A 1 389 ? -14.291 -0.616 23.106 1.00 97.12 389 PRO A O 1
ATOM 3084 N N . GLY A 1 390 ? -16.205 -0.199 21.998 1.00 95.38 390 GLY A N 1
ATOM 3085 C CA . GLY A 1 390 ? -16.963 0.191 23.197 1.00 95.38 390 GLY A CA 1
ATOM 3086 C C . GLY A 1 390 ? -16.969 -0.891 24.283 1.00 95.38 390 GLY A C 1
ATOM 3087 O O . GLY A 1 390 ? -16.783 -0.579 25.456 1.00 95.38 390 GLY A O 1
ATOM 3088 N N . ALA A 1 391 ? -17.041 -2.166 23.884 1.00 96.69 391 ALA A N 1
ATOM 3089 C CA . ALA A 1 391 ? -16.981 -3.320 24.786 1.00 96.69 391 ALA A CA 1
ATOM 3090 C C . ALA A 1 391 ? -15.697 -3.399 25.634 1.00 96.69 391 ALA A C 1
ATOM 3092 O O . ALA A 1 391 ? -15.695 -4.044 26.681 1.00 96.69 391 ALA A O 1
ATOM 3093 N N . LEU A 1 392 ? -14.605 -2.731 25.234 1.00 97.31 392 LEU A N 1
ATOM 3094 C CA . LEU A 1 392 ? -13.395 -2.679 26.056 1.00 97.31 392 LEU A CA 1
ATOM 3095 C C . LEU A 1 392 ? -13.667 -1.997 27.407 1.00 97.31 392 LEU A C 1
ATOM 3097 O O . LEU A 1 392 ? -13.076 -2.387 28.409 1.00 97.31 392 LEU A O 1
ATOM 3101 N N . LYS A 1 393 ? -14.596 -1.034 27.450 1.00 95.88 393 LYS A N 1
ATOM 3102 C CA . LYS A 1 393 ? -14.996 -0.342 28.681 1.00 95.88 393 LYS A CA 1
ATOM 3103 C C . LYS A 1 393 ? -15.737 -1.255 29.659 1.00 95.88 393 LYS A C 1
ATOM 3105 O O . LYS A 1 393 ? -15.586 -1.089 30.864 1.00 95.88 393 LYS A O 1
ATOM 3110 N N . ASP A 1 394 ? -16.491 -2.229 29.155 1.00 95.56 394 ASP A N 1
ATOM 3111 C CA . ASP A 1 394 ? -17.201 -3.199 29.998 1.00 95.56 394 ASP A CA 1
ATOM 3112 C C . ASP A 1 394 ? -16.233 -4.223 30.609 1.00 95.56 394 ASP A C 1
ATOM 3114 O O . ASP A 1 394 ? -16.403 -4.649 31.749 1.00 95.56 394 ASP A O 1
ATOM 3118 N N . ILE A 1 395 ? -15.190 -4.596 29.860 1.00 96.81 395 ILE A N 1
ATOM 3119 C CA . ILE A 1 395 ? -14.164 -5.555 30.298 1.00 96.81 395 ILE A CA 1
ATOM 3120 C C . ILE A 1 395 ? -13.144 -4.890 31.233 1.00 96.81 395 ILE A C 1
ATOM 3122 O O . ILE A 1 395 ? -12.724 -5.493 32.220 1.00 96.81 395 ILE A O 1
ATOM 3126 N N . PHE A 1 396 ? -12.760 -3.645 30.940 1.00 97.31 396 PHE A N 1
ATOM 3127 C CA . PHE A 1 396 ? -11.798 -2.854 31.707 1.00 97.31 396 PHE A CA 1
ATOM 3128 C C . PHE A 1 396 ? -12.460 -1.565 32.224 1.00 97.31 396 PHE A C 1
ATOM 3130 O O . PHE A 1 396 ? -12.174 -0.478 31.721 1.00 97.31 396 PHE A O 1
ATOM 3137 N N . PRO A 1 397 ? -13.327 -1.642 33.253 1.00 96.50 397 PRO A N 1
ATOM 3138 C CA . PRO A 1 397 ? -14.098 -0.489 33.734 1.00 96.50 397 PRO A CA 1
ATOM 3139 C C . PRO A 1 397 ? -13.240 0.614 34.368 1.00 96.50 397 PRO A C 1
ATOM 3141 O O . PRO A 1 397 ? -13.696 1.749 34.493 1.00 96.50 397 PRO A O 1
ATOM 3144 N N . SER A 1 398 ? -12.006 0.298 34.770 1.00 97.06 398 SER A N 1
ATOM 3145 C CA . SER A 1 398 ? -11.033 1.270 35.275 1.00 97.06 398 SER A CA 1
ATOM 3146 C C . SER A 1 398 ? -10.227 1.964 34.175 1.00 97.06 398 SER A C 1
ATOM 3148 O O . SER A 1 398 ? -9.484 2.889 34.494 1.00 97.06 398 SER A O 1
ATOM 3150 N N . ALA A 1 399 ? -10.321 1.511 32.919 1.00 97.75 399 ALA A N 1
ATOM 3151 C CA . ALA A 1 399 ? -9.578 2.111 31.818 1.00 97.75 399 ALA A CA 1
ATOM 3152 C C . ALA A 1 399 ? -10.138 3.500 31.485 1.00 97.75 399 ALA A C 1
ATOM 3154 O O . ALA A 1 399 ? -11.354 3.697 31.373 1.00 97.75 399 ALA A O 1
ATOM 3155 N N . ASN A 1 400 ? -9.248 4.468 31.286 1.00 97.69 400 ASN A N 1
ATOM 3156 C CA . ASN A 1 400 ? -9.611 5.829 30.920 1.00 97.69 400 ASN A CA 1
ATOM 3157 C C . ASN A 1 400 ? -9.973 5.896 29.429 1.00 97.69 400 ASN A C 1
ATOM 3159 O O . ASN A 1 400 ? -9.136 6.161 28.566 1.00 97.69 400 ASN A O 1
ATOM 3163 N N . ILE A 1 401 ? -11.239 5.606 29.127 1.00 98.06 401 ILE A N 1
ATOM 3164 C CA . ILE A 1 401 ? -11.776 5.572 27.767 1.00 98.06 401 ILE A CA 1
ATOM 3165 C C . ILE A 1 401 ? -12.802 6.690 27.590 1.00 98.06 401 ILE A C 1
ATOM 3167 O O . ILE A 1 401 ? -13.870 6.698 28.216 1.00 98.06 401 ILE A O 1
ATOM 3171 N N . THR A 1 402 ? -12.501 7.602 26.670 1.00 96.56 402 THR A N 1
ATOM 3172 C CA . THR A 1 402 ? -13.369 8.723 26.307 1.00 96.56 402 THR A CA 1
ATOM 3173 C C . THR A 1 402 ? -14.172 8.385 25.059 1.00 96.56 402 THR A C 1
ATOM 3175 O O . THR A 1 402 ? -13.619 7.940 24.057 1.00 96.56 402 THR A O 1
ATOM 3178 N N . ARG A 1 403 ? -15.485 8.629 25.093 1.00 95.44 403 ARG A N 1
ATOM 3179 C CA . ARG A 1 403 ? -16.310 8.604 23.881 1.00 95.44 403 ARG A CA 1
ATOM 3180 C C . ARG A 1 403 ? -16.118 9.920 23.133 1.00 95.44 403 ARG A C 1
ATOM 3182 O O . ARG A 1 403 ? -16.349 10.984 23.705 1.00 95.44 403 ARG A O 1
ATOM 3189 N N . LEU A 1 404 ? -15.673 9.846 21.886 1.00 93.94 404 LEU A N 1
ATOM 3190 C CA . LEU A 1 404 ? -15.405 11.013 21.054 1.00 93.94 404 LEU A CA 1
ATOM 3191 C C . LEU A 1 404 ? -16.699 11.690 20.584 1.00 93.94 404 LEU A C 1
ATOM 3193 O O . LEU A 1 404 ? -17.791 11.125 20.663 1.00 93.94 404 LEU A O 1
ATOM 3197 N N . GLY A 1 405 ? -16.559 12.925 20.102 1.00 92.44 405 GLY A N 1
ATOM 3198 C CA . GLY A 1 405 ? -17.650 13.667 19.477 1.00 92.44 405 GLY A CA 1
ATOM 3199 C C . GLY A 1 405 ? -18.029 13.117 18.100 1.00 92.44 405 GLY A C 1
ATOM 3200 O O . GLY A 1 405 ? -17.318 12.301 17.514 1.00 92.44 405 GLY A O 1
ATOM 3201 N N . ASP A 1 406 ? -19.157 13.599 17.584 1.00 91.44 406 ASP A N 1
ATOM 3202 C CA . ASP A 1 406 ? -19.635 13.250 16.249 1.00 91.44 406 ASP A CA 1
ATOM 3203 C C . ASP A 1 406 ? -18.706 13.809 15.159 1.00 91.44 406 ASP A C 1
ATOM 3205 O O . ASP A 1 406 ? -18.390 15.002 15.130 1.00 91.44 406 ASP A O 1
ATOM 3209 N N . TRP A 1 407 ? -18.292 12.929 14.249 1.00 89.38 407 TRP A N 1
ATOM 3210 C CA . TRP A 1 407 ? -17.633 13.279 13.000 1.00 89.38 407 TRP A CA 1
ATOM 3211 C C . TRP A 1 407 ? -18.629 13.079 11.858 1.00 89.38 407 TRP A C 1
ATOM 3213 O O . TRP A 1 407 ? -18.616 12.040 11.213 1.00 89.38 407 TRP A O 1
ATOM 3223 N N . ASN A 1 408 ? -19.504 14.059 11.620 1.00 86.75 408 ASN A N 1
ATOM 3224 C CA . ASN A 1 408 ? -20.440 14.078 10.487 1.00 86.75 408 ASN A CA 1
ATOM 3225 C C . ASN A 1 408 ? -21.066 12.701 10.180 1.00 86.75 408 ASN A C 1
ATOM 3227 O O . ASN A 1 408 ? -20.916 12.170 9.073 1.00 86.75 408 ASN A O 1
ATOM 3231 N N . THR A 1 409 ? -21.688 12.100 11.193 1.00 86.06 409 THR A N 1
ATOM 3232 C CA . THR A 1 409 ? -22.241 10.752 11.094 1.00 86.06 409 THR A CA 1
ATOM 3233 C C . THR A 1 409 ? -23.281 10.614 9.982 1.00 86.06 409 THR A C 1
ATOM 3235 O O . THR A 1 409 ? -23.883 11.589 9.521 1.00 86.06 409 THR A O 1
ATOM 3238 N N . VAL A 1 410 ? -23.515 9.373 9.559 1.00 88.44 410 VAL A N 1
ATOM 3239 C CA . VAL A 1 410 ? -24.446 9.035 8.480 1.00 88.44 410 VAL A CA 1
ATOM 3240 C C . VAL A 1 410 ? -25.855 9.482 8.857 1.00 88.44 410 VAL A C 1
ATOM 3242 O O . VAL A 1 410 ? -26.408 9.022 9.853 1.00 88.44 410 VAL A O 1
ATOM 3245 N N . ASP A 1 411 ? -26.408 10.405 8.071 1.00 88.69 411 ASP A N 1
ATOM 3246 C CA . ASP A 1 411 ? -27.743 10.989 8.248 1.00 88.69 411 ASP A CA 1
ATOM 3247 C C . ASP A 1 411 ? -28.015 11.564 9.656 1.00 88.69 411 ASP A C 1
ATOM 3249 O O . ASP A 1 411 ? -29.164 11.678 10.081 1.00 88.69 411 ASP A O 1
ATOM 3253 N N . GLY A 1 412 ? -26.967 11.935 10.402 1.00 87.69 412 GLY A N 1
ATOM 3254 C CA . GLY A 1 412 ? -27.097 12.397 11.790 1.00 87.69 412 GLY A CA 1
ATOM 3255 C C . GLY A 1 412 ? -27.386 11.287 12.817 1.00 87.69 412 GLY A C 1
ATOM 3256 O O . GLY A 1 412 ? -27.608 11.587 13.990 1.00 87.69 412 GLY A O 1
ATOM 3257 N N . ASP A 1 413 ? -27.362 10.007 12.425 1.00 90.50 413 ASP A N 1
ATOM 3258 C CA . ASP A 1 413 ? -27.538 8.872 13.336 1.00 90.50 413 ASP A CA 1
ATOM 3259 C C . ASP A 1 413 ? -26.262 8.598 14.155 1.00 90.50 413 ASP A C 1
ATOM 3261 O O . ASP A 1 413 ? -25.258 8.077 13.660 1.00 90.50 413 ASP A O 1
ATOM 3265 N N . THR A 1 414 ? -26.307 8.923 15.449 1.00 88.12 414 THR A N 1
ATOM 3266 C CA . THR A 1 414 ? -25.164 8.778 16.372 1.00 88.12 414 THR A CA 1
ATOM 3267 C C . THR A 1 414 ? -24.780 7.335 16.718 1.00 88.12 414 THR A C 1
ATOM 3269 O O . THR A 1 414 ? -23.811 7.111 17.445 1.00 88.12 414 THR A O 1
ATOM 3272 N N . ARG A 1 415 ? -25.514 6.349 16.196 1.00 90.69 415 ARG A N 1
ATOM 3273 C CA . ARG A 1 415 ? -25.184 4.924 16.308 1.00 90.69 415 ARG A CA 1
ATOM 3274 C C . ARG A 1 415 ? -23.894 4.544 15.587 1.00 90.69 415 ARG A C 1
ATOM 3276 O O . ARG A 1 415 ? -23.260 3.575 15.974 1.00 90.69 415 ARG A O 1
ATOM 3283 N N . TRP A 1 416 ? -23.530 5.285 14.542 1.00 91.94 416 TRP A N 1
ATOM 3284 C CA . TRP A 1 416 ? -22.401 4.962 13.665 1.00 91.94 416 TRP A CA 1
ATOM 3285 C C . TRP A 1 416 ? -21.170 5.849 13.888 1.00 91.94 416 TRP A C 1
ATOM 3287 O O . TRP A 1 416 ? -20.217 5.788 13.114 1.00 91.94 416 TRP A O 1
ATOM 3297 N N . CYS A 1 417 ? -21.186 6.700 14.912 1.00 87.25 417 CYS A N 1
ATOM 3298 C CA . CYS A 1 417 ? -20.163 7.713 15.176 1.00 87.25 417 CYS A CA 1
ATOM 3299 C C . CYS A 1 417 ? -19.518 7.524 16.533 1.00 87.25 417 CYS A C 1
ATOM 3301 O O . CYS A 1 417 ? -19.870 6.631 17.294 1.00 87.25 417 CYS A O 1
ATOM 3303 N N . CYS A 1 418 ? -18.700 8.508 16.905 1.00 91.69 418 CYS A N 1
ATOM 3304 C CA . CYS A 1 418 ? -18.436 8.777 18.309 1.00 91.69 418 CYS A CA 1
ATOM 3305 C C . CYS A 1 418 ? -17.728 7.583 18.949 1.00 91.69 418 CYS A C 1
ATOM 3307 O O . CYS A 1 418 ? -18.188 7.001 19.936 1.00 91.69 418 CYS A O 1
ATOM 3309 N N . THR A 1 419 ? -16.627 7.202 18.301 1.00 93.38 419 THR A N 1
ATOM 3310 C CA . THR A 1 419 ? -15.816 6.055 18.680 1.00 93.38 419 THR A CA 1
ATOM 3311 C C . THR A 1 419 ? -15.194 6.258 20.060 1.00 93.38 419 THR A C 1
ATOM 3313 O O . THR A 1 419 ? -15.274 7.330 20.667 1.00 93.38 419 THR A O 1
ATOM 3316 N N . PHE A 1 420 ? -14.579 5.207 20.584 1.00 96.50 420 PHE A N 1
ATOM 3317 C CA . PHE A 1 420 ? -13.980 5.222 21.907 1.00 96.50 420 PHE A CA 1
ATOM 3318 C C . PHE A 1 420 ? -12.464 5.358 21.783 1.00 96.50 420 PHE A C 1
ATOM 3320 O O . PHE A 1 420 ? -11.817 4.584 21.079 1.00 96.50 420 PHE A O 1
ATOM 3327 N N . LEU A 1 421 ? -11.904 6.346 22.475 1.00 97.88 421 LEU A N 1
ATOM 3328 C CA . LEU A 1 421 ? -10.476 6.626 22.513 1.00 97.88 421 LEU A CA 1
ATOM 3329 C C . LEU A 1 421 ? -9.928 6.300 23.901 1.00 97.88 421 LEU A C 1
ATOM 3331 O O . LEU A 1 421 ? -10.353 6.886 24.898 1.00 97.88 421 LEU A O 1
ATOM 3335 N N . LEU A 1 422 ? -8.983 5.368 23.948 1.00 98.31 422 LEU A N 1
ATOM 3336 C CA . LEU A 1 422 ? -8.197 5.053 25.132 1.00 98.31 422 LEU A CA 1
ATOM 3337 C C . LEU A 1 422 ? -7.144 6.144 25.361 1.00 98.31 422 LEU A C 1
ATOM 3339 O O . LEU A 1 422 ? -6.401 6.488 24.439 1.00 98.31 422 LEU A O 1
ATOM 3343 N N . ASP A 1 423 ? -7.085 6.678 26.580 1.00 97.75 423 ASP A N 1
ATOM 3344 C CA . ASP A 1 423 ? -6.124 7.712 26.959 1.00 97.75 423 ASP A CA 1
ATOM 3345 C C . ASP A 1 423 ? -4.676 7.209 26.789 1.00 97.75 423 ASP A C 1
ATOM 3347 O O . ASP A 1 423 ? -4.365 6.090 27.206 1.00 97.75 423 ASP A O 1
ATOM 3351 N N . PRO A 1 424 ? -3.766 8.006 26.199 1.00 96.12 424 PRO A N 1
ATOM 3352 C CA . PRO A 1 424 ? -2.376 7.598 25.989 1.00 96.12 424 PRO A CA 1
ATOM 3353 C C . PRO A 1 424 ? -1.588 7.364 27.288 1.00 96.12 424 PRO A C 1
ATOM 3355 O O . PRO A 1 424 ? -0.538 6.724 27.249 1.00 96.12 424 PRO A O 1
ATOM 3358 N N . SER A 1 425 ? -2.073 7.872 28.423 1.00 96.69 425 SER A N 1
ATOM 3359 C CA . SER A 1 425 ? -1.479 7.674 29.751 1.00 96.69 425 SER A CA 1
ATOM 3360 C C . SER A 1 425 ? -1.995 6.412 30.445 1.00 96.69 425 SER A C 1
ATOM 3362 O O . SER A 1 425 ? -1.447 6.019 31.476 1.00 96.69 425 SER A O 1
ATOM 3364 N N . ASP A 1 426 ? -3.048 5.782 29.915 1.00 98.19 426 ASP A N 1
ATOM 3365 C CA . ASP A 1 426 ? -3.572 4.532 30.452 1.00 98.19 426 ASP A CA 1
ATOM 3366 C C . ASP A 1 426 ? -2.580 3.383 30.173 1.00 98.19 426 ASP A C 1
ATOM 3368 O O . ASP A 1 426 ? -2.140 3.219 29.028 1.00 98.19 426 ASP A O 1
ATOM 3372 N N . PRO A 1 427 ? -2.217 2.553 31.171 1.00 97.00 427 PRO A N 1
ATOM 3373 C CA . PRO A 1 427 ? -1.316 1.417 30.965 1.00 97.00 427 PRO A CA 1
ATOM 3374 C C . PRO A 1 427 ? -1.751 0.482 29.826 1.00 97.00 427 PRO A C 1
ATOM 3376 O O . PRO A 1 427 ? -0.905 -0.037 29.086 1.00 97.00 427 PRO A O 1
ATOM 3379 N N . LEU A 1 428 ? -3.065 0.328 29.625 1.00 97.56 428 LEU A N 1
ATOM 3380 C CA . LEU A 1 428 ? -3.644 -0.514 28.585 1.00 97.56 428 LEU A CA 1
ATOM 3381 C C . LEU A 1 428 ? -3.272 -0.030 27.173 1.00 97.56 428 LEU A C 1
ATOM 3383 O O . LEU A 1 428 ? -3.204 -0.837 26.244 1.00 97.56 428 LEU A O 1
ATOM 3387 N N . PHE A 1 429 ? -2.956 1.260 26.998 1.00 98.19 429 PHE A N 1
ATOM 3388 C CA . PHE A 1 429 ? -2.554 1.819 25.706 1.00 98.19 429 PHE A CA 1
ATOM 3389 C C . PHE A 1 429 ? -1.280 1.148 25.184 1.00 98.19 429 PHE A C 1
ATOM 3391 O O . PHE A 1 429 ? -1.197 0.720 24.026 1.00 98.19 429 PHE A O 1
ATOM 3398 N N . VAL A 1 430 ? -0.286 0.995 26.063 1.00 97.25 430 VAL A N 1
ATOM 3399 C CA . VAL A 1 430 ? 0.988 0.347 25.737 1.00 97.25 430 VAL A CA 1
ATOM 3400 C C . VAL A 1 430 ? 0.800 -1.157 25.546 1.00 97.25 430 VAL A C 1
ATOM 3402 O O . VAL A 1 430 ? 1.429 -1.742 24.660 1.00 97.25 430 VAL A O 1
ATOM 3405 N N . GLU A 1 431 ? -0.056 -1.793 26.345 1.00 97.94 431 GLU A N 1
ATOM 3406 C CA . GLU A 1 431 ? -0.339 -3.228 26.237 1.00 97.94 431 GLU A CA 1
ATOM 3407 C C . GLU A 1 431 ? -0.994 -3.585 24.900 1.00 97.94 431 GLU A C 1
ATOM 3409 O O . GLU A 1 431 ? -0.483 -4.448 24.177 1.00 97.94 431 GLU A O 1
ATOM 3414 N N . ILE A 1 432 ? -2.063 -2.875 24.524 1.00 98.06 432 ILE A N 1
ATOM 3415 C CA . ILE A 1 432 ? -2.759 -3.068 23.246 1.00 98.06 432 ILE A CA 1
ATOM 3416 C C . ILE A 1 432 ? -1.824 -2.739 22.080 1.00 98.06 432 ILE A C 1
ATOM 3418 O O . ILE A 1 432 ? -1.722 -3.525 21.135 1.00 98.06 432 ILE A O 1
ATOM 3422 N N . GLY A 1 433 ? -1.080 -1.630 22.155 1.00 97.19 433 GLY A N 1
ATOM 3423 C CA . GLY A 1 433 ? -0.117 -1.251 21.120 1.00 97.19 433 GLY A CA 1
ATOM 3424 C C . GLY A 1 433 ? 0.952 -2.324 20.888 1.00 97.19 433 GLY A C 1
ATOM 3425 O O . GLY A 1 433 ? 1.196 -2.734 19.750 1.00 97.19 433 GLY A O 1
ATOM 3426 N N . LYS A 1 434 ? 1.549 -2.860 21.961 1.00 97.06 434 LYS A N 1
ATOM 3427 C CA . LYS A 1 434 ? 2.520 -3.967 21.877 1.00 97.06 434 LYS A CA 1
ATOM 3428 C C . LYS A 1 434 ? 1.889 -5.239 21.320 1.00 97.06 434 LYS A C 1
ATOM 3430 O O . LYS A 1 434 ? 2.510 -5.906 20.487 1.00 97.06 434 LYS A O 1
ATOM 3435 N N . ALA A 1 435 ? 0.678 -5.585 21.756 1.00 97.25 435 ALA A N 1
ATOM 3436 C CA . ALA A 1 435 ? -0.047 -6.745 21.249 1.00 97.25 435 ALA A CA 1
ATOM 3437 C C . ALA A 1 435 ? -0.300 -6.622 19.740 1.00 97.25 435 ALA A C 1
ATOM 3439 O O . ALA A 1 435 ? -0.034 -7.571 18.996 1.00 97.25 435 ALA A O 1
ATOM 3440 N N . PHE A 1 436 ? -0.713 -5.439 19.276 1.00 96.50 436 PHE A N 1
ATOM 3441 C CA . PHE A 1 436 ? -0.929 -5.157 17.862 1.00 96.50 436 PHE A CA 1
ATOM 3442 C C . PHE A 1 436 ? 0.345 -5.321 17.038 1.00 96.50 436 PHE A C 1
ATOM 3444 O O . PHE A 1 436 ? 0.352 -6.113 16.095 1.00 96.50 436 PHE A O 1
ATOM 3451 N N . ILE A 1 437 ? 1.451 -4.681 17.430 1.00 94.25 437 ILE A N 1
ATOM 3452 C CA . ILE A 1 437 ? 2.731 -4.814 16.718 1.00 94.25 437 ILE A CA 1
ATOM 3453 C C . ILE A 1 437 ? 3.208 -6.273 16.712 1.00 94.25 437 ILE A C 1
ATOM 3455 O O . ILE A 1 437 ? 3.602 -6.792 15.670 1.00 94.25 437 ILE A O 1
ATOM 3459 N N . LYS A 1 438 ? 3.097 -6.996 17.833 1.00 94.25 438 LYS A N 1
ATOM 3460 C CA . LYS A 1 438 ? 3.468 -8.419 17.912 1.00 94.25 438 LYS A CA 1
ATOM 3461 C C . LYS A 1 438 ? 2.625 -9.290 16.976 1.00 94.25 438 LYS A C 1
ATOM 3463 O O . LYS A 1 438 ? 3.163 -10.188 16.325 1.00 94.25 438 LYS A O 1
ATOM 3468 N N . ARG A 1 439 ? 1.310 -9.057 16.903 1.00 93.69 439 ARG A N 1
ATOM 3469 C CA . ARG A 1 439 ? 0.393 -9.789 16.012 1.00 93.69 439 ARG A CA 1
ATOM 3470 C C . ARG A 1 439 ? 0.629 -9.428 14.546 1.00 93.69 439 ARG A C 1
ATOM 3472 O O . ARG A 1 439 ? 0.638 -10.333 13.716 1.00 93.69 439 ARG A O 1
ATOM 3479 N N . GLN A 1 440 ? 0.880 -8.156 14.244 1.00 90.62 440 GLN A N 1
ATOM 3480 C CA . GLN A 1 440 ? 1.203 -7.677 12.903 1.00 90.62 440 GLN A CA 1
ATOM 3481 C C . GLN A 1 440 ? 2.521 -8.271 12.405 1.00 90.62 440 GLN A C 1
ATOM 3483 O O . GLN A 1 440 ? 2.550 -8.832 11.316 1.00 90.62 440 GLN A O 1
ATOM 3488 N N . ILE A 1 441 ? 3.573 -8.257 13.228 1.00 86.31 441 ILE A N 1
ATOM 3489 C CA . ILE A 1 441 ? 4.865 -8.874 12.914 1.00 86.31 441 ILE A CA 1
ATOM 3490 C C . ILE A 1 441 ? 4.697 -10.376 12.672 1.00 86.31 441 ILE A C 1
ATOM 3492 O O . ILE A 1 441 ? 5.147 -10.870 11.651 1.00 86.31 441 ILE A O 1
ATOM 3496 N N . LYS A 1 442 ? 3.996 -11.121 13.536 1.00 82.69 442 LYS A N 1
ATOM 3497 C CA . LYS A 1 442 ? 3.724 -12.552 13.282 1.00 82.69 442 LYS A CA 1
ATOM 3498 C C . LYS A 1 442 ? 2.917 -12.778 11.998 1.00 82.69 442 LYS A C 1
ATOM 3500 O O . LYS A 1 442 ? 3.148 -13.750 11.288 1.00 82.69 442 LYS A O 1
ATOM 3505 N N . GLY A 1 443 ? 1.966 -11.893 11.703 1.00 67.69 443 GLY A N 1
ATOM 3506 C CA . GLY A 1 443 ? 1.167 -11.933 10.478 1.00 67.69 443 GLY A CA 1
ATOM 3507 C C . GLY A 1 443 ? 1.980 -11.646 9.213 1.00 67.69 443 GLY A C 1
ATOM 3508 O O . GLY A 1 443 ? 1.726 -12.282 8.193 1.00 67.69 443 GLY A O 1
ATOM 3509 N N . ALA A 1 444 ? 2.957 -10.739 9.301 1.00 60.09 444 ALA A N 1
ATOM 3510 C CA . ALA A 1 444 ? 3.822 -10.302 8.208 1.00 60.09 444 ALA A CA 1
ATOM 3511 C C . ALA A 1 444 ? 5.074 -11.182 8.019 1.00 60.09 444 ALA A C 1
ATOM 3513 O O . ALA A 1 444 ? 5.500 -11.376 6.891 1.00 60.09 444 ALA A O 1
ATOM 3514 N N . ILE A 1 445 ? 5.650 -11.749 9.087 1.00 49.50 445 ILE A N 1
ATOM 3515 C CA . ILE A 1 445 ? 6.871 -12.580 9.039 1.00 49.50 445 ILE A CA 1
ATOM 3516 C C . ILE A 1 445 ? 6.619 -13.943 8.384 1.00 49.50 445 ILE A C 1
ATOM 3518 O O . ILE A 1 445 ? 7.530 -14.511 7.802 1.00 49.50 445 ILE A O 1
ATOM 3522 N N . HIS A 1 446 ? 5.387 -14.455 8.358 1.00 44.28 446 HIS A N 1
ATOM 3523 C CA . HIS A 1 446 ? 5.066 -15.661 7.574 1.00 44.28 446 HIS A CA 1
ATOM 3524 C C . HIS A 1 446 ? 5.017 -15.420 6.046 1.00 44.28 446 HIS A C 1
ATOM 3526 O O . HIS A 1 446 ? 4.305 -16.129 5.338 1.00 44.28 446 HIS A O 1
ATOM 3532 N N . VAL A 1 447 ? 5.722 -14.396 5.561 1.00 40.00 447 VAL A N 1
ATOM 3533 C CA . VAL A 1 447 ? 5.897 -14.035 4.147 1.00 40.00 447 VAL A CA 1
ATOM 3534 C C . VAL A 1 447 ? 7.376 -14.123 3.727 1.00 40.00 447 VAL A C 1
ATOM 3536 O O . VAL A 1 447 ? 7.649 -14.132 2.532 1.00 40.00 447 VAL A O 1
ATOM 3539 N N . SER A 1 448 ? 8.320 -14.212 4.677 1.00 29.25 448 SER A N 1
ATOM 3540 C CA . SER A 1 448 ? 9.764 -14.326 4.411 1.00 29.25 448 SER A CA 1
ATOM 3541 C C . SER A 1 448 ? 10.275 -15.754 4.506 1.00 29.25 448 SER A C 1
ATOM 3543 O O . SER A 1 448 ? 9.996 -16.369 5.565 1.00 29.25 448 SER A O 1
#

Mean predicted aligned error: 16.2 Å

InterPro domains:
  IPR007781 Alpha-N-acetylglucosaminidase [PTHR12872] (117-442)
  IPR024240 Alpha-N-acetylglucosaminidase, N-terminal [PF12971] (157-253)
  IPR024733 Alpha-N-acetylglucosaminidase, tim-barrel domain [PF05089] (270-442)
  IPR029018 Beta-hexosaminidase-like, domain 2 [G3DSA:3.30.379.10] (127-260)

Foldseek 3Di:
DDPPLDEDEDAPDDDDDDDDDDPVVVVVSVVVVVVVVVVDDDQVVVQVVVLVVCCVVPVPCSVSYDYDHDDDDDPVCPPVVVVVVVVVVVVVVCVVVCVVCCVPDPDDDDPVVVVVVVVVVVPPPDDDCPVVVVVVVVVVVVVLLVLFDDFVLQQVLLLVLCCVQPVQCSQQEGEGADQADPPPPPPDDDPDFWFQFQQQPPPVFHTYTYGNFSLRSLQSVLVLCVPQQVWDADDPVVPHTRRPSQDGGPPGDDDDNRGDGDGDPDPADEDDDLLCQQVPVLPDDLVVLVSVLSVCSNNSHQEYEQEFLLVLLVCVLVVVLVDDPVLQLFQAAASNCRSCSLVQQWGNHNDDDDPVRSVRRLVSSLSNLLSSSSRNHDYDYDFDDFFDGPCSCVSCVVFPKAFADHDPDDVPPCSTGRTIGTDCPGPVSVVSRVSSVVSVCVSRVVSD

Nearest PDB structures (foldseek):
  4xwh-assembly1_A  TM=9.303E-01  e=9.196E-27  Homo sapiens
  2vc9-assembly1_A  TM=8.196E-01  e=1.681E-19  Clostridium perfringens
  2vcb-assembly1_A  TM=8.331E-01  e=8.420E-19  Clostridium perfringens
  4a4a-assembly1_A  TM=8.204E-01  e=7.535E-19  Clostridium perfringens
  6joy-assembly1_A  TM=5.407E-01  e=2.548E+00  Rhodothermus marinus

Solvent-accessible surface area (backbone atoms only — not comparable to full-atom values): 25721 Å² total; per-residue (Å²): 136,82,83,78,80,71,75,55,74,57,74,62,75,77,78,82,88,80,73,95,61,58,86,69,54,51,55,55,50,50,54,50,49,53,56,52,57,72,70,50,73,55,68,68,57,54,47,50,52,52,49,55,54,42,38,74,75,42,64,93,50,48,90,52,51,58,76,56,83,58,91,80,78,71,84,94,43,64,70,59,52,55,52,49,53,52,48,50,52,51,51,49,50,52,49,55,53,46,58,65,49,53,78,77,51,98,74,86,80,59,71,68,62,54,53,52,52,53,53,62,70,65,68,78,80,72,90,80,58,71,70,62,55,50,51,53,52,50,53,48,49,52,53,54,59,73,65,48,55,53,57,68,52,12,36,52,41,33,49,49,46,41,37,75,74,42,60,86,40,50,78,36,52,44,68,42,61,46,95,69,51,74,83,89,71,79,72,80,93,68,97,73,65,53,48,25,41,35,47,41,50,81,51,103,65,40,35,33,38,28,13,72,38,18,20,46,30,30,22,50,51,42,49,47,37,38,77,67,29,64,29,48,82,51,55,72,93,75,69,17,75,42,54,88,60,47,56,58,78,90,58,60,76,83,66,59,86,88,32,52,77,58,68,76,95,60,99,67,36,70,45,86,56,72,55,42,49,21,78,68,45,54,86,57,53,64,72,58,47,52,55,48,52,45,49,35,19,37,71,43,38,36,34,35,69,51,67,61,30,51,65,46,44,47,55,55,40,39,45,78,69,74,48,53,77,73,58,44,35,55,40,38,23,4,72,68,38,37,36,45,25,76,70,46,37,30,19,23,52,78,37,60,73,51,70,67,56,35,54,51,31,41,54,47,32,45,54,54,51,41,53,39,35,33,26,52,31,49,70,45,66,82,79,77,86,38,70,47,47,70,64,52,47,75,77,39,72,86,56,58,61,43,70,46,70,77,50,85,30,69,94,72,42,72,87,30,19,34,36,29,34,42,38,85,84,35,72,62,46,59,52,53,37,49,44,42,53,54,46,45,47,61,64,56,54,80,61,113

Radius of gyration: 27.61 Å; Cα contacts (8 Å, |Δi|>4): 555; chains: 1; bounding box: 61×72×68 Å

Sequence (448 aa):
MSTAKFILLILIILLPISLSSSSEESGAIEALIGRLEAKRSTPSVQEHAAKAVLHRLLPTHVSSFQFKIVSKVPPSSSMLGFTLFFLITIVIYFFVSSYRNSQNLNQSMSTAKFILLILIILLPISLSSSSEESGAIEALIGRLEAKRSTPSVQEHAAKAVLHRLLPTHVSSFQFKIVSKVPPSSSMLGFTLFFLITIVIYFFVSSYRIEGITAVEIASGLHWYLKYWCGAHVSWDKTGGIQIASVPKPGSLPLVSDEGVIIQRPVPWNYYQNVVTSSYSYVWWDWERWEKEIDWMALQGVNLPLAFTGQESIWQKVFTDFNIRKQDLNDFFGGPAFLAWARMGNLHGWGGPLSQNWLDQQLVLQKQILSRMIELGMTPVLPSFSGNVPGALKDIFPSANITRLGDWNTVDGDTRWCCTFLLDPSDPLFVEIGKAFIKRQIKGAIHVS

Secondary structure (DSSP, 8-state):
-------EEEEEE---------HHHHHHHHHHHHHHHHTSPPHHHHHHHHHHHHHHH-TTTGGGEEEEEE----GGGHHHHHHHHHHHHHHHHHHHHHHHHHTT---PPPHHHHHHHHHHHTTT--S-SHHHHHHHHHHHHHHHHHTSPPHHHHHHHHHHHHHHH-GGGGGGEEEEE-SS--TT---SS-S------B----BTTBEEEEESSHHHHHHHHHHHHHHTS--EE--GGGT-EE-TTSPPTT-PPP--TT-B----SSS--EE--TTHHHHTSTT--HHHHHHHHHHHHHTT--EEB--TTHHHHHHHHHHHTT--GGGHHHHSPPGGGHHHHHTTSB-STT-PPPHHHHHHHHHHHHHHHHHHHHTT---B-----SEE-THHHHH-TTS-EEEPPP-S-GGG-GGGB--EEE-TTSHHHHHHHHHHHHHHHHHHHTT-